Protein AF-0000000078957582 (afdb_homodimer)

pLDDT: mean 94.18, std 7.67, range [42.69, 99.0]

Organism: Drosophila grimshawi (NCBI:txid7222)

InterPro domains:
  IPR002347 Short-chain dehydrogenase/reductase SDR [PF00106] (53-240)
  IPR002347 Short-chain dehydrogenase/reductase SDR [PR00080] (127-138)
  IPR002347 Short-chain dehydrogenase/reductase SDR [PR00080] (181-189)
  IPR002347 Short-chain dehydrogenase/reductase SDR [PR00080] (201-220)
  IPR002347 Short-chain dehydrogenase/reductase SDR [PR00081] (53-70)
  IPR002347 Short-chain dehydrogenase/reductase SDR [PR00081] (127-138)
  IPR002347 Short-chain dehydrogenase/reductase SDR [PR00081] (175-191)
  IPR002347 Short-chain dehydrogenase/reductase SDR [PR00081] (201-220)
  IPR002347 Short-chain dehydrogenase/reductase SDR [PR00081] (222-239)
  IPR020904 Short-chain dehydrogenase/reductase, conserved site [PS00061] (188-216)
  IPR036291 NAD(P)-binding domain superfamily [SSF51735] (50-302)
  IPR051019 VLCFA Elongation and Steroid Dehydrogenase [PTHR43899] (17-298)

Secondary structure (DSSP, 8-state):
-HHHHHHHHHHHHHHHHHHHHHHHHHHHHHHHHHHHTS-GGGPPPHHHHT-SEEEEES-SSHHHHHHHHHHHHTT-EEEEEES-HHHHHHHHHHHHHH--S-EEEEE--GGG-THHHHHHHHHHTTS-EEEEEE-------S-GGG--HHHHHHHHIIIIIHHHHHHHHHHHHHHHTT---EEEEE--GGGGS--TTSHHHHHHHHHHHHHHHHHHHHHGGGT-EEEEE-----BSGGGTT-HHHHT-BTTB-BHHHHHHHHHHHHHTT-SEE-SSHHHHHHHHHHTTS-HHHHHHHHHHHHHHH-SS---/-HHHHHHHHHHHHHHHHHHHHHHHHHHHHHHHHHHHTS-GGGPPPHHHHT-SEEEEES-SSHHHHHHHHHHHHTT-EEEEEES-HHHHHHHHHHHHHH--S-EEEEE--GGG-THHHHHHHHHHTTS-EEEEEE-------S-GGG--HHHHHHHHIIIIIHHHHHHHHHHHHHHHTT---EEEEE--GGGGS--TTSHHHHHHHHHHHHHHHHHHHHHGGGT-EEEEE-----BSGGGTT-HHHHT-BTTB-BHHHHHHHHHHHHHTT-SEE-SSHHHHHHHHHHTTS-HHHHHHHHHHHHHHH-SS---

Nearest PDB structures (foldseek):
  4g81-assembly1_D  TM=8.339E-01  e=9.632E-15  Salmonella enterica subsp. enterica serovar Enteritidis str. P125109
  3tjr-assembly1_A  TM=7.949E-01  e=1.022E-14  Mycobacterium avium subsp. paratuberculosis
  6zzo-assembly2_C  TM=9.104E-01  e=7.473E-13  Psychrobacter arcticus
  3wtc-assembly1_A  TM=7.833E-01  e=2.069E-14  Gluconobacter oxydans 621H
  3wye-assembly1_B-2  TM=7.944E-01  e=4.443E-14  Klebsiella pneumoniae

Foldseek 3Di:
DVVVVVVVVVVVVVVVVVVLCCVLCVLVVLVCCCVPPNDPVPQDQQCRQWHQEEEFEPCLWFLNVLLQLLSQVSRHEYEYEEADPVSQVVSVVVSVVRGDHHYHYQHAQLLPPDVRLVSVCVVCVPPPHGEYALDFAAFQQAAPVPADPSNLSSRCSGLAVSLVSVVVVNLVVCLVVLGLGEYEYEAAPLLVAAEGSRRSRSVSSVNSVVVQVVVCVVSVVSNHAGAYAYAYQEQIPSVVQFPVLNVADPNYYHSNVQSNQQVVSVSSRHRYDNSDDVVSVVSSVLVVDDRVVSNVVNVVVCCVGGPDNND/DVVVVVVVVVVVVVVVVVVLCCVLCVLVVLVCCCVPPNDPVPQDQQCRQWHQEEEFAPCLWFLNVLLQLLSQVSRHEYEYEEADPVSQVVSQVVSVVRGDHHYHYQHAQLLPPDVRLVSVCVVCVPPPHGEYALDFAAFQQAAPVPADPSNLSSRCSGLAVSLVSVVVVNLVVCLVVLGLGEYEYEAAPLLVAAEGSRRSNSVSSVNSVVVQVVVCVVSVVSNHAGAYAYAYQEQIPNVVQFPVSVVADPNYYHSNVQSNQQVVSVSSRHRYDNSDDVVSVVSSVLVVDDRVVSNVVNVVVCCVGGPDPND

Sequence (622 aa):
MLTALSTFLTYLGLYSFICFLYEHLRTPIRLLKLRLVNDPKQRLSLKERYGSWAAITGSSDGIGKEYAKELARQGINVVLIARNEEKLKAVAEEIASECTVETKIVIADFTQGAQVYDHIERELADLPIAILVNNVGMGLPVGLNKVSKEQAQQLLDTNVMAVSQLSRYFFQRLRASKVKGAIVNVSSGTELQPVPYASLYAASKAYTRSFTLALQWEAAPFGIHVQLLSPNFVVTKINNYSKIIMRGGLFIPTAKAYARSAVAQLRDGADETPGYSWHHLQNAGISIFPWRLRLNIVQLFFTRISDKKKLMLTALSTFLTYLGLYSFICFLYEHLRTPIRLLKLRLVNDPKQRLSLKERYGSWAAITGSSDGIGKEYAKELARQGINVVLIARNEEKLKAVAEEIASECTVETKIVIADFTQGAQVYDHIERELADLPIAILVNNVGMGLPVGLNKVSKEQAQQLLDTNVMAVSQLSRYFFQRLRASKVKGAIVNVSSGTELQPVPYASLYAASKAYTRSFTLALQWEAAPFGIHVQLLSPNFVVTKINNYSKIIMRGGLFIPTAKAYARSAVAQLRDGADETPGYSWHHLQNAGISIFPWRLRLNIVQLFFTRISDKKKL

Structure (mmCIF, N/CA/C/O backbone):
data_AF-0000000078957582-model_v1
#
loop_
_entity.id
_entity.type
_entity.pdbx_description
1 polymer GH13771
#
loop_
_atom_site.group_PDB
_atom_site.id
_atom_site.type_symbol
_atom_site.label_atom_id
_atom_site.label_alt_id
_atom_site.label_comp_id
_atom_site.label_asym_id
_atom_site.label_entity_id
_atom_site.label_seq_id
_atom_site.pdbx_PDB_ins_code
_atom_site.Cartn_x
_atom_site.Cartn_y
_atom_site.Cartn_z
_atom_site.occupancy
_atom_site.B_iso_or_equiv
_atom_site.auth_seq_id
_atom_site.auth_comp_id
_atom_site.auth_asym_id
_atom_site.auth_atom_id
_atom_site.pdbx_PDB_model_num
ATOM 1 N N . MET A 1 1 ? 4.344 29.422 -33.938 1 70.81 1 MET A N 1
ATOM 2 C CA . MET A 1 1 ? 4.055 29.094 -32.531 1 70.81 1 MET A CA 1
ATOM 3 C C . MET A 1 1 ? 3.049 27.953 -32.438 1 70.81 1 MET A C 1
ATOM 5 O O . MET A 1 1 ? 3.27 26.984 -31.719 1 70.81 1 MET A O 1
ATOM 9 N N . LEU A 1 2 ? 2.107 27.953 -33.25 1 76.12 2 LEU A N 1
ATOM 10 C CA . LEU A 1 2 ? 1.083 26.922 -33.312 1 76.12 2 LEU A CA 1
ATOM 11 C C . LEU A 1 2 ? 1.65 25.609 -33.844 1 76.12 2 LEU A C 1
ATOM 13 O O . LEU A 1 2 ? 1.317 24.531 -33.375 1 76.12 2 LEU A O 1
ATOM 17 N N . THR A 1 3 ? 2.57 25.812 -34.781 1 85.44 3 THR A N 1
ATOM 18 C CA . THR A 1 3 ? 3.166 24.609 -35.375 1 85.44 3 THR A CA 1
ATOM 19 C C . THR A 1 3 ? 4.066 23.906 -34.375 1 85.44 3 THR A C 1
ATOM 21 O O . THR A 1 3 ? 4.074 22.672 -34.281 1 85.44 3 THR A O 1
ATOM 24 N N . ALA A 1 4 ? 4.797 24.719 -33.656 1 90.75 4 ALA A N 1
ATOM 25 C CA . ALA A 1 4 ? 5.688 24.156 -32.656 1 90.75 4 ALA A CA 1
ATOM 26 C C . ALA A 1 4 ? 4.898 23.453 -31.547 1 90.75 4 ALA A C 1
ATOM 28 O O . ALA A 1 4 ? 5.281 22.375 -31.078 1 90.75 4 ALA A O 1
ATOM 29 N N . LEU A 1 5 ? 3.848 24.016 -31.188 1 90.38 5 LEU A N 1
ATOM 30 C CA . LEU A 1 5 ? 2.988 23.438 -30.156 1 90.38 5 LEU A CA 1
ATOM 31 C C . LEU A 1 5 ? 2.369 22.125 -30.641 1 90.38 5 LEU A C 1
ATOM 33 O O . LEU A 1 5 ? 2.32 21.141 -29.906 1 90.38 5 LEU A O 1
ATOM 37 N N . SER A 1 6 ? 1.931 22.203 -31.828 1 90.81 6 SER A N 1
ATOM 38 C CA . SER A 1 6 ? 1.346 21 -32.406 1 90.81 6 SER A CA 1
ATOM 39 C C . SER A 1 6 ? 2.369 19.859 -32.5 1 90.81 6 SER A C 1
ATOM 41 O O . SER A 1 6 ? 2.043 18.703 -32.219 1 90.81 6 SER A O 1
ATOM 43 N N . THR A 1 7 ? 3.566 20.219 -32.844 1 93.19 7 THR A N 1
ATOM 44 C CA . THR A 1 7 ? 4.641 19.234 -32.906 1 93.19 7 THR A CA 1
ATOM 45 C C . THR A 1 7 ? 4.938 18.672 -31.531 1 93.19 7 THR A C 1
ATOM 47 O O . THR A 1 7 ? 5.074 17.453 -31.359 1 93.19 7 THR A O 1
ATOM 50 N N . PHE A 1 8 ? 5.008 19.531 -30.625 1 95.19 8 PHE A N 1
ATOM 51 C CA . PHE A 1 8 ? 5.242 19.125 -29.25 1 95.19 8 PHE A CA 1
ATOM 52 C C . PHE A 1 8 ? 4.156 18.172 -28.766 1 95.19 8 PHE A C 1
ATOM 54 O O . PHE A 1 8 ? 4.453 17.125 -28.203 1 95.19 8 PHE A O 1
ATOM 61 N N . LEU A 1 9 ? 2.941 18.469 -29 1 95.62 9 LEU A N 1
ATOM 62 C CA . LEU A 1 9 ? 1.812 17.656 -28.562 1 95.62 9 LEU A CA 1
ATOM 63 C C . LEU A 1 9 ? 1.799 16.312 -29.281 1 95.62 9 LEU A C 1
ATOM 65 O O . LEU A 1 9 ? 1.425 15.297 -28.703 1 95.62 9 LEU A O 1
ATOM 69 N N . THR A 1 10 ? 2.182 16.344 -30.531 1 95.25 10 THR A N 1
ATOM 70 C CA . THR A 1 10 ? 2.24 15.094 -31.266 1 95.25 10 THR A CA 1
ATOM 71 C C . THR A 1 10 ? 3.277 14.148 -30.672 1 95.25 10 THR A C 1
ATOM 73 O O . THR A 1 10 ? 3.018 12.953 -30.5 1 95.25 10 THR A O 1
ATOM 76 N N . TYR A 1 11 ? 4.41 14.734 -30.328 1 96 11 TYR A N 1
ATOM 77 C CA . TYR A 1 11 ? 5.457 13.906 -29.734 1 96 11 TYR A CA 1
ATOM 78 C C . TYR A 1 11 ? 5.059 13.43 -28.344 1 96 11 TYR A C 1
ATOM 80 O O . TYR A 1 11 ? 5.363 12.297 -27.969 1 96 11 TYR A O 1
ATOM 88 N N . LEU A 1 12 ? 4.434 14.289 -27.641 1 96.31 12 LEU A N 1
ATOM 89 C CA . LEU A 1 12 ? 3.938 13.898 -26.328 1 96.31 12 LEU A CA 1
ATOM 90 C C . LEU A 1 12 ? 2.887 12.805 -26.453 1 96.31 12 LEU A C 1
ATOM 92 O O . LEU A 1 12 ? 2.854 11.875 -25.625 1 96.31 12 LEU A O 1
ATOM 96 N N . GLY A 1 13 ? 2.049 12.953 -27.422 1 96.81 13 GLY A N 1
ATOM 97 C CA . GLY A 1 13 ? 1.062 11.922 -27.688 1 96.81 13 GLY A CA 1
ATOM 98 C C . GLY A 1 13 ? 1.682 10.586 -28.047 1 96.81 13 GLY A C 1
ATOM 99 O O . GLY A 1 13 ? 1.225 9.539 -27.594 1 96.81 13 GLY A O 1
ATOM 100 N N . LEU A 1 14 ? 2.711 10.641 -28.891 1 96.88 14 LEU A N 1
ATOM 101 C CA . LEU A 1 14 ? 3.418 9.422 -29.266 1 96.88 14 LEU A CA 1
ATOM 102 C C . LEU A 1 14 ? 4.062 8.766 -28.047 1 96.88 14 LEU A C 1
ATOM 104 O O . LEU A 1 14 ? 3.951 7.547 -27.859 1 96.88 14 LEU A O 1
ATOM 108 N N . TYR A 1 15 ? 4.695 9.578 -27.312 1 96.88 15 TYR A N 1
ATOM 109 C CA . TYR A 1 15 ? 5.328 9.094 -26.078 1 96.88 15 TYR A CA 1
ATOM 110 C C . TYR A 1 15 ? 4.312 8.422 -25.172 1 96.88 15 TYR A C 1
ATOM 112 O O . TYR A 1 15 ? 4.535 7.305 -24.688 1 96.88 15 TYR A O 1
ATOM 120 N N . SER A 1 16 ? 3.209 9.062 -24.953 1 96.06 16 SER A N 1
ATOM 121 C CA . SER A 1 16 ? 2.168 8.539 -24.078 1 96.06 16 SER A CA 1
ATOM 122 C C . SER A 1 16 ? 1.571 7.25 -24.625 1 96.06 16 SER A C 1
ATOM 124 O O . SER A 1 16 ? 1.266 6.324 -23.875 1 96.06 16 SER A O 1
ATOM 126 N N . PHE A 1 17 ? 1.403 7.27 -25.875 1 96.31 17 PHE A N 1
ATOM 127 C CA . PHE A 1 17 ? 0.833 6.102 -26.531 1 96.31 17 PHE A CA 1
ATOM 128 C C . PHE A 1 17 ? 1.759 4.898 -26.391 1 96.31 17 PHE A C 1
ATOM 130 O O . PHE A 1 17 ? 1.311 3.795 -26.078 1 96.31 17 PHE A O 1
ATOM 137 N N . ILE A 1 18 ? 3.023 5.098 -26.594 1 96.81 18 ILE A N 1
ATOM 138 C CA . ILE A 1 18 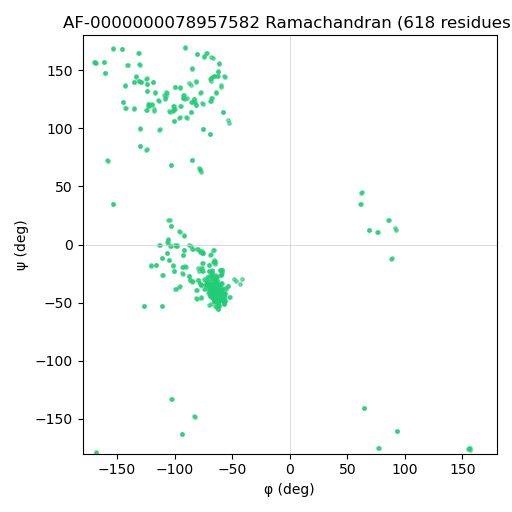? 4.012 4.027 -26.5 1 96.81 18 ILE A CA 1
ATOM 139 C C . ILE A 1 18 ? 4.051 3.496 -25.062 1 96.81 18 ILE A C 1
ATOM 141 O O . ILE A 1 18 ? 4.078 2.281 -24.859 1 96.81 18 ILE A O 1
ATOM 145 N N . CYS A 1 19 ? 4.031 4.406 -24.125 1 95.94 19 CYS A N 1
ATOM 146 C CA . CYS A 1 19 ? 4.039 4 -22.719 1 95.94 19 CYS A CA 1
ATOM 147 C C . CYS A 1 19 ? 2.797 3.18 -22.391 1 95.94 19 CYS A C 1
ATOM 149 O O . CYS A 1 19 ? 2.889 2.158 -21.703 1 95.94 19 CYS A O 1
ATOM 151 N N . PHE A 1 20 ? 1.697 3.619 -22.906 1 95.94 20 PHE A N 1
ATOM 152 C CA . PHE A 1 20 ? 0.432 2.93 -22.672 1 95.94 20 PHE A CA 1
ATOM 153 C C . PHE A 1 20 ? 0.464 1.531 -23.281 1 95.94 20 PHE A C 1
ATOM 155 O O . PHE A 1 20 ? 0.093 0.556 -22.625 1 95.94 20 PHE A O 1
ATOM 162 N N . LEU A 1 21 ? 0.904 1.424 -24.469 1 96.12 21 LEU A N 1
ATOM 163 C CA . LEU A 1 21 ? 0.958 0.137 -25.156 1 96.12 21 LEU A CA 1
ATOM 164 C C . LEU A 1 21 ? 1.933 -0.809 -24.469 1 96.12 21 LEU A C 1
ATOM 166 O O . LEU A 1 21 ? 1.64 -1.994 -24.297 1 96.12 21 LEU A O 1
ATOM 170 N N . TYR A 1 22 ? 3.029 -0.305 -24.078 1 96.12 22 TYR A N 1
ATOM 171 C CA . TYR A 1 22 ? 4.012 -1.145 -23.406 1 96.12 22 TYR A CA 1
ATOM 172 C C . TYR A 1 22 ? 3.447 -1.707 -22.094 1 96.12 22 TYR A C 1
ATOM 174 O O . TYR A 1 22 ? 3.592 -2.898 -21.812 1 96.12 22 TYR A O 1
ATOM 182 N N . GLU A 1 23 ? 2.791 -0.874 -21.328 1 94.38 23 GLU A N 1
ATOM 183 C CA . GLU A 1 23 ? 2.273 -1.267 -20.016 1 94.38 23 GLU A CA 1
ATOM 184 C C . GLU A 1 23 ? 1.202 -2.346 -20.141 1 94.38 23 GLU A C 1
ATOM 186 O O . GLU A 1 23 ? 1.144 -3.271 -19.328 1 94.38 23 GLU A O 1
ATOM 191 N N . HIS A 1 24 ? 0.421 -2.262 -21.203 1 95.38 24 HIS A N 1
ATOM 192 C CA . HIS A 1 24 ? -0.753 -3.127 -21.25 1 95.38 24 HIS A CA 1
ATOM 193 C C . HIS A 1 24 ? -0.543 -4.289 -22.219 1 95.38 24 HIS A C 1
ATOM 195 O O . HIS A 1 24 ? -1.279 -5.277 -22.172 1 95.38 24 HIS A O 1
ATOM 201 N N . LEU A 1 25 ? 0.493 -4.215 -23.062 1 95.38 25 LEU A N 1
ATOM 202 C CA . LEU A 1 25 ? 0.66 -5.266 -24.062 1 95.38 25 LEU A CA 1
ATOM 203 C C . LEU A 1 25 ? 1.886 -6.117 -23.75 1 95.38 25 LEU A C 1
ATOM 205 O O . LEU A 1 25 ? 2.059 -7.195 -24.328 1 95.38 25 LEU A O 1
ATOM 209 N N . ARG A 1 26 ? 2.732 -5.707 -22.844 1 95.12 26 ARG A N 1
ATOM 210 C CA . ARG A 1 26 ? 3.963 -6.445 -22.562 1 95.12 26 ARG A CA 1
ATOM 211 C C . ARG A 1 26 ? 3.662 -7.891 -22.188 1 95.12 26 ARG A C 1
ATOM 213 O O . ARG A 1 26 ? 4.223 -8.82 -22.766 1 95.12 26 ARG A O 1
ATOM 220 N N . THR A 1 27 ? 2.725 -8.109 -21.281 1 95.31 27 THR A N 1
ATOM 221 C CA . THR A 1 27 ? 2.43 -9.453 -20.797 1 95.31 27 THR A CA 1
ATOM 222 C C . THR A 1 27 ? 1.602 -10.227 -21.812 1 95.31 27 THR A C 1
ATOM 224 O O . THR A 1 27 ? 1.959 -11.344 -22.188 1 95.31 27 THR A O 1
ATOM 227 N N . PRO A 1 28 ? 0.559 -9.641 -22.375 1 94.62 28 PRO A N 1
ATOM 228 C CA . PRO A 1 28 ? -0.205 -10.359 -23.406 1 94.62 28 PRO A CA 1
ATOM 229 C C . PRO A 1 28 ? 0.65 -10.773 -24.594 1 94.62 28 PRO A C 1
ATOM 231 O O . PRO A 1 28 ? 0.5 -11.883 -25.125 1 94.62 28 PRO A O 1
ATOM 234 N N . ILE A 1 29 ? 1.519 -9.93 -25.016 1 93.75 29 ILE A N 1
ATOM 235 C CA . ILE A 1 29 ? 2.357 -10.234 -26.172 1 93.75 29 ILE A CA 1
ATOM 236 C C . ILE A 1 29 ? 3.332 -11.359 -25.812 1 93.75 29 ILE A C 1
ATOM 238 O O . ILE A 1 29 ? 3.568 -12.258 -26.625 1 93.75 29 ILE A O 1
ATOM 242 N N . ARG A 1 30 ? 3.863 -11.297 -24.656 1 91.19 30 ARG A N 1
ATOM 243 C CA . ARG A 1 30 ? 4.754 -12.367 -24.203 1 91.19 30 ARG A CA 1
ATOM 244 C C . ARG A 1 30 ? 4.031 -13.711 -24.172 1 91.19 30 ARG A C 1
ATOM 246 O O . ARG A 1 30 ? 4.566 -14.719 -24.641 1 91.19 30 ARG A O 1
ATOM 253 N N . LEU A 1 31 ? 2.873 -13.703 -23.625 1 91.06 31 LEU A N 1
ATOM 254 C CA . LEU A 1 31 ? 2.092 -14.93 -23.516 1 91.06 31 LEU A CA 1
ATOM 255 C C . LEU A 1 31 ? 1.711 -15.461 -24.891 1 91.06 31 LEU A C 1
ATOM 257 O O . LEU A 1 31 ? 1.759 -16.672 -25.141 1 91.06 31 LEU A O 1
ATOM 261 N N . LEU A 1 32 ? 1.358 -14.555 -25.766 1 89.69 32 LEU A N 1
ATOM 262 C CA . LEU A 1 32 ? 0.978 -14.938 -27.125 1 89.69 32 LEU A CA 1
ATOM 263 C C . LEU A 1 32 ? 2.172 -15.5 -27.891 1 89.69 32 LEU A C 1
ATOM 265 O O . LEU A 1 32 ? 2.037 -16.484 -28.625 1 89.69 32 LEU A O 1
ATOM 269 N N . LYS A 1 33 ? 3.303 -14.898 -27.75 1 88.62 33 LYS A N 1
ATOM 270 C CA . LYS A 1 33 ? 4.52 -15.359 -28.422 1 88.62 33 LYS A CA 1
ATOM 271 C C . LYS A 1 33 ? 4.898 -16.766 -27.953 1 88.62 33 LYS A C 1
ATOM 273 O O . LYS A 1 33 ? 5.293 -17.594 -28.766 1 88.62 33 LYS A O 1
ATOM 278 N N . LEU A 1 34 ? 4.746 -17.031 -26.703 1 85.44 34 LEU A N 1
ATOM 279 C CA . LEU A 1 34 ? 5.082 -18.328 -26.141 1 85.44 34 LEU A CA 1
ATOM 280 C C . LEU A 1 34 ? 4.121 -19.406 -26.656 1 85.44 34 LEU A C 1
ATOM 282 O O . LEU A 1 34 ? 4.527 -20.547 -26.891 1 85.44 34 LEU A O 1
ATOM 286 N N . ARG A 1 35 ? 2.941 -19.016 -26.859 1 80.38 35 ARG A N 1
ATOM 287 C CA . ARG A 1 35 ? 1.929 -20 -27.266 1 80.38 35 ARG A CA 1
ATOM 288 C C . ARG A 1 35 ? 1.947 -20.219 -28.766 1 80.38 35 ARG A C 1
ATOM 290 O O . ARG A 1 35 ? 1.629 -21.312 -29.234 1 80.38 35 ARG A O 1
ATOM 297 N N . LEU A 1 36 ? 2.277 -19.188 -29.453 1 81 36 LEU A N 1
ATOM 298 C CA . LEU A 1 36 ? 2.168 -19.281 -30.906 1 81 36 LEU A CA 1
ATOM 299 C C . LEU A 1 36 ? 3.51 -19.656 -31.531 1 81 36 LEU A C 1
ATOM 301 O O . LEU A 1 36 ? 3.557 -20.312 -32.562 1 81 36 LEU A O 1
ATOM 305 N N . VAL A 1 37 ? 4.543 -19.188 -30.984 1 76.12 37 VAL A N 1
ATOM 306 C CA . VAL A 1 37 ? 5.828 -19.281 -31.672 1 76.12 37 VAL A CA 1
ATOM 307 C C . VAL A 1 37 ? 6.629 -20.453 -31.125 1 76.12 37 VAL A C 1
ATOM 309 O O . VAL A 1 37 ? 7.285 -21.188 -31.875 1 76.12 37 VAL A O 1
ATOM 312 N N . ASN A 1 38 ? 6.461 -20.562 -29.828 1 69.69 38 ASN A N 1
ATOM 313 C CA . ASN A 1 38 ? 7.32 -21.578 -29.25 1 69.69 38 ASN A CA 1
ATOM 314 C C . ASN A 1 38 ? 6.727 -22.969 -29.422 1 69.69 38 ASN A C 1
ATOM 316 O O . ASN A 1 38 ? 5.504 -23.125 -29.484 1 69.69 38 ASN A O 1
ATOM 320 N N . ASP A 1 39 ? 7.605 -23.906 -29.703 1 71.12 39 ASP A N 1
ATOM 321 C CA . ASP A 1 39 ? 7.23 -25.312 -29.766 1 71.12 39 ASP A CA 1
ATOM 322 C C . ASP A 1 39 ? 6.629 -25.781 -28.438 1 71.12 39 ASP A C 1
ATOM 324 O O . ASP A 1 39 ? 7.273 -25.688 -27.391 1 71.12 39 ASP A O 1
ATOM 328 N N . PRO A 1 40 ? 5.387 -26.094 -28.516 1 71.94 40 PRO A N 1
ATOM 329 C CA . PRO A 1 40 ? 4.723 -26.562 -27.297 1 71.94 40 PRO A CA 1
ATOM 330 C C . PRO A 1 40 ? 5.531 -27.609 -26.531 1 71.94 40 PRO A C 1
ATOM 332 O O . PRO A 1 40 ? 5.426 -27.719 -25.312 1 71.94 40 PRO A O 1
ATOM 335 N N . LYS A 1 41 ? 6.281 -28.375 -27.266 1 71.56 41 LYS A N 1
ATOM 336 C CA . LYS A 1 41 ? 7.086 -29.422 -26.656 1 71.56 41 LYS A CA 1
ATOM 337 C C . LYS A 1 41 ? 8.242 -28.844 -25.859 1 71.56 41 LYS A C 1
ATOM 339 O O . LYS A 1 41 ? 8.805 -29.5 -24.984 1 71.56 41 LYS A O 1
ATOM 344 N N . GLN A 1 42 ? 8.492 -27.625 -26.156 1 78.75 42 GLN A N 1
ATOM 345 C CA . GLN A 1 42 ? 9.633 -26.984 -25.5 1 78.75 42 GLN A CA 1
ATOM 346 C C . GLN A 1 42 ? 9.18 -26.141 -24.312 1 78.75 42 GLN A C 1
ATOM 348 O O . GLN A 1 42 ? 10.008 -25.625 -23.547 1 78.75 42 GLN A O 1
ATOM 353 N N . ARG A 1 43 ? 7.863 -26.188 -24.203 1 86.06 43 ARG A N 1
ATOM 354 C CA . ARG A 1 43 ? 7.316 -25.438 -23.062 1 86.06 43 ARG A CA 1
ATOM 355 C C . ARG A 1 43 ? 7.543 -26.188 -21.75 1 86.06 43 ARG A C 1
ATOM 357 O O . ARG A 1 43 ? 7.105 -27.328 -21.609 1 86.06 43 ARG A O 1
ATOM 364 N N . LEU A 1 44 ? 8.227 -25.578 -20.859 1 91.38 44 LEU A N 1
ATOM 365 C CA . LEU A 1 44 ? 8.539 -26.219 -19.594 1 91.38 44 LEU A CA 1
ATOM 366 C C . LEU A 1 44 ? 7.277 -26.406 -18.75 1 91.38 44 LEU A C 1
ATOM 368 O O . LEU A 1 44 ? 6.406 -25.547 -18.734 1 91.38 44 LEU A O 1
ATOM 372 N N . SER A 1 45 ? 7.223 -27.531 -18.109 1 95.5 45 SER A N 1
ATOM 373 C CA . SER A 1 45 ? 6.195 -27.719 -17.078 1 95.5 45 SER A CA 1
ATOM 374 C C . SER A 1 45 ? 6.492 -26.891 -15.836 1 95.5 45 SER A C 1
ATOM 376 O O . SER A 1 45 ? 7.594 -26.359 -15.688 1 95.5 45 SER A O 1
ATOM 378 N N . LEU A 1 46 ? 5.5 -26.75 -15 1 97.62 46 LEU A N 1
ATOM 379 C CA . LEU A 1 46 ? 5.703 -26.047 -13.734 1 97.62 46 LEU A CA 1
ATOM 380 C C . LEU A 1 46 ? 6.809 -26.703 -12.922 1 97.62 46 LEU A C 1
ATOM 382 O O . LEU A 1 46 ? 7.66 -26.016 -12.352 1 97.62 46 LEU A O 1
ATOM 386 N N . LYS A 1 47 ? 6.742 -28.031 -12.922 1 97.44 47 LYS A N 1
ATOM 387 C CA . LYS A 1 47 ? 7.719 -28.812 -12.156 1 97.44 47 LYS A CA 1
ATOM 388 C C . LYS A 1 47 ? 9.133 -28.562 -12.68 1 97.44 47 LYS A C 1
ATOM 390 O O . LYS A 1 47 ? 10.07 -28.406 -11.891 1 97.44 47 LYS A O 1
ATOM 395 N N . GLU A 1 48 ? 9.297 -28.531 -13.945 1 97 48 GLU A N 1
ATOM 396 C CA . GLU A 1 48 ? 10.602 -28.312 -14.57 1 97 48 GLU A CA 1
ATOM 397 C C . GLU A 1 48 ? 11.086 -26.891 -14.32 1 97 48 GLU A C 1
ATOM 399 O O . GLU A 1 48 ? 12.289 -26.656 -14.148 1 97 48 GLU A O 1
ATOM 404 N N . ARG A 1 49 ? 10.18 -26 -14.281 1 96.88 49 ARG A N 1
ATOM 405 C CA . ARG A 1 49 ? 10.555 -24.594 -14.18 1 96.88 49 ARG A CA 1
ATOM 406 C C . ARG A 1 49 ? 10.875 -24.219 -12.734 1 96.88 49 ARG A C 1
ATOM 408 O O . ARG A 1 49 ? 11.797 -23.438 -12.477 1 96.88 49 ARG A O 1
ATOM 415 N N . TYR A 1 50 ? 10.117 -24.75 -11.797 1 98.25 50 TYR A N 1
ATOM 416 C CA . TYR A 1 50 ? 10.227 -24.234 -10.445 1 98.25 50 TYR A CA 1
ATOM 417 C C . TYR A 1 50 ? 10.5 -25.359 -9.445 1 98.25 50 TYR A C 1
ATOM 419 O O . TYR A 1 50 ? 11.406 -25.25 -8.625 1 98.25 50 TYR A O 1
ATOM 427 N N . GLY A 1 51 ? 9.695 -26.391 -9.453 1 97.88 51 GLY A N 1
ATOM 428 C CA . GLY A 1 51 ? 9.773 -27.469 -8.484 1 97.88 51 GLY A CA 1
ATOM 429 C C . GLY A 1 51 ? 8.453 -28.203 -8.305 1 97.88 51 GLY A C 1
ATOM 430 O O . GLY A 1 51 ? 7.461 -27.875 -8.953 1 97.88 51 GLY A O 1
ATOM 431 N N . SER A 1 52 ? 8.414 -29.125 -7.387 1 98.06 52 SER A N 1
ATOM 432 C CA . SER A 1 52 ? 7.328 -30.094 -7.375 1 98.06 52 SER A CA 1
ATOM 433 C C . SER A 1 52 ? 6.352 -29.812 -6.238 1 98.06 52 SER A C 1
ATOM 435 O O . SER A 1 52 ? 5.309 -30.469 -6.133 1 98.06 52 SER A O 1
ATOM 437 N N . TRP A 1 53 ? 6.684 -28.828 -5.316 1 98.81 53 TRP A N 1
ATOM 438 C CA . TRP A 1 53 ? 5.82 -28.531 -4.176 1 98.81 53 TRP A CA 1
ATOM 439 C C . TRP A 1 53 ? 5.418 -27.062 -4.156 1 98.81 53 TRP A C 1
ATOM 441 O O . TRP A 1 53 ? 6.242 -26.188 -4.41 1 98.81 53 TRP A O 1
ATOM 451 N N . ALA A 1 54 ? 4.164 -26.859 -3.859 1 98.94 54 ALA A N 1
ATOM 452 C CA . ALA A 1 54 ? 3.629 -25.516 -3.723 1 98.94 54 ALA A CA 1
ATOM 453 C C . ALA A 1 54 ? 2.873 -25.359 -2.406 1 98.94 54 ALA A C 1
ATOM 455 O O . ALA A 1 54 ? 2.193 -26.281 -1.957 1 98.94 54 ALA A O 1
ATOM 456 N N . ALA A 1 55 ? 3.043 -24.25 -1.781 1 98.94 55 ALA A N 1
ATOM 457 C CA . ALA A 1 55 ? 2.227 -23.844 -0.636 1 98.94 55 ALA A CA 1
ATOM 458 C C . ALA A 1 55 ? 1.271 -22.719 -1.01 1 98.94 55 ALA A C 1
ATOM 460 O O . ALA A 1 55 ? 1.681 -21.719 -1.613 1 98.94 55 ALA A O 1
ATOM 461 N N . ILE A 1 56 ? -0.012 -22.875 -0.73 1 98.94 56 ILE A N 1
ATOM 462 C CA . ILE A 1 56 ? -1.029 -21.891 -1.08 1 98.94 56 ILE A CA 1
ATOM 463 C C . ILE A 1 56 ? -1.771 -21.438 0.178 1 98.94 56 ILE A C 1
ATOM 465 O O . ILE A 1 56 ? -2.373 -22.266 0.874 1 98.94 56 ILE A O 1
ATOM 469 N N . THR A 1 57 ? -1.709 -20.172 0.499 1 98.81 57 THR A N 1
ATOM 470 C CA . THR A 1 57 ? -2.486 -19.641 1.611 1 98.81 57 THR A CA 1
ATOM 471 C C . THR A 1 57 ? -3.902 -19.281 1.161 1 98.81 57 THR A C 1
ATOM 473 O O . THR A 1 57 ? -4.113 -18.891 0.013 1 98.81 57 THR A O 1
ATOM 476 N N . GLY A 1 58 ? -4.863 -19.359 2.1 1 98 58 GLY A N 1
ATOM 477 C CA . GLY A 1 58 ? -6.25 -19.094 1.747 1 98 58 GLY A CA 1
ATOM 478 C C . GLY A 1 58 ? -6.797 -20.078 0.727 1 98 58 GLY A C 1
ATOM 479 O O . GLY A 1 58 ? -7.414 -19.672 -0.26 1 98 58 GLY A O 1
ATOM 480 N N . SER A 1 59 ? -6.543 -21.328 0.933 1 98.25 59 SER A N 1
ATOM 481 C CA . SER A 1 59 ? -6.805 -22.312 -0.105 1 98.25 59 SER A CA 1
ATOM 482 C C . SER A 1 59 ? -8.047 -23.141 0.219 1 98.25 59 SER A C 1
ATOM 484 O O . SER A 1 59 ? -8.203 -24.266 -0.281 1 98.25 59 SER A O 1
ATOM 486 N N . SER A 1 60 ? -8.938 -22.625 1.082 1 97.06 60 SER A N 1
ATOM 487 C CA . SER A 1 60 ? -10.141 -23.359 1.474 1 97.06 60 SER A CA 1
ATOM 488 C C . SER A 1 60 ? -11.32 -23 0.576 1 97.06 60 SER A C 1
ATOM 490 O O . SER A 1 60 ? -12.328 -23.719 0.557 1 97.06 60 SER A O 1
ATOM 492 N N . ASP A 1 61 ? -11.219 -21.859 -0.097 1 94.75 61 ASP A N 1
ATOM 493 C CA . ASP A 1 61 ? -12.297 -21.406 -0.969 1 94.75 61 ASP A CA 1
ATOM 494 C C . ASP A 1 61 ? -11.766 -20.516 -2.082 1 94.75 61 ASP A C 1
ATOM 496 O O . ASP A 1 61 ? -10.57 -20.203 -2.117 1 94.75 61 ASP A O 1
ATOM 500 N N . GLY A 1 62 ? -12.609 -20.25 -3.039 1 95.94 62 GLY A N 1
ATOM 501 C CA . GLY A 1 62 ? -12.359 -19.203 -4.012 1 95.94 62 GLY A CA 1
ATOM 502 C C . GLY A 1 62 ? -11.148 -19.469 -4.887 1 95.94 62 GLY A C 1
ATOM 503 O O . GLY A 1 62 ? -10.969 -20.594 -5.375 1 95.94 62 GLY A O 1
ATOM 504 N N . ILE A 1 63 ? -10.445 -18.438 -5.141 1 97.81 63 ILE A N 1
ATOM 505 C CA . ILE A 1 63 ? -9.289 -18.484 -6.035 1 97.81 63 ILE A CA 1
ATOM 506 C C . ILE A 1 63 ? -8.234 -19.438 -5.473 1 97.81 63 ILE A C 1
ATOM 508 O O . ILE A 1 63 ? -7.684 -20.266 -6.203 1 97.81 63 ILE A O 1
ATOM 512 N N . GLY A 1 64 ? -7.984 -19.406 -4.16 1 98.62 64 GLY A N 1
ATOM 513 C CA . GLY A 1 64 ? -6.965 -20.25 -3.545 1 98.62 64 GLY A CA 1
ATOM 514 C C . GLY A 1 64 ? -7.234 -21.734 -3.697 1 98.62 64 GLY A C 1
ATOM 515 O O . GLY A 1 64 ? -6.332 -22.5 -4.02 1 98.62 64 GLY A O 1
ATOM 516 N N . LYS A 1 65 ? -8.445 -22.047 -3.486 1 98.62 65 LYS A N 1
ATOM 517 C CA . LYS A 1 65 ? -8.867 -23.453 -3.621 1 98.62 65 LYS A CA 1
ATOM 518 C C . LYS A 1 65 ? -8.664 -23.938 -5.051 1 98.62 65 LYS A C 1
ATOM 520 O O . LYS A 1 65 ? -8.039 -24.984 -5.27 1 98.62 65 LYS A O 1
ATOM 525 N N . GLU A 1 66 ? -9.188 -23.188 -6.008 1 98.75 66 GLU A N 1
ATOM 526 C CA . GLU A 1 66 ? -9.133 -23.625 -7.402 1 98.75 66 GLU A CA 1
ATOM 527 C C . GLU A 1 66 ? -7.707 -23.547 -7.941 1 98.75 66 GLU A C 1
ATOM 529 O O . GLU A 1 66 ? -7.312 -24.359 -8.781 1 98.75 66 GLU A O 1
ATOM 534 N N . TYR A 1 67 ? -6.922 -22.578 -7.422 1 98.88 67 TYR A N 1
ATOM 535 C CA . TYR A 1 67 ? -5.512 -22.5 -7.785 1 98.88 67 TYR A CA 1
ATOM 536 C C . TYR A 1 67 ? -4.758 -23.75 -7.332 1 98.88 67 TYR A C 1
ATOM 538 O O . TYR A 1 67 ? -3.98 -24.312 -8.094 1 98.88 67 TYR A O 1
ATOM 546 N N . ALA A 1 68 ? -4.996 -24.172 -6.098 1 98.88 68 ALA A N 1
ATOM 547 C CA . ALA A 1 68 ? -4.375 -25.375 -5.566 1 98.88 68 ALA A CA 1
ATOM 548 C C . ALA A 1 68 ? -4.754 -26.609 -6.395 1 98.88 68 ALA A C 1
ATOM 550 O O . ALA A 1 68 ? -3.895 -27.422 -6.734 1 98.88 68 ALA A O 1
ATOM 551 N N . LYS A 1 69 ? -6 -26.703 -6.703 1 98.88 69 LYS A N 1
ATOM 552 C CA . LYS A 1 69 ? -6.477 -27.828 -7.512 1 98.88 69 LYS A CA 1
ATOM 553 C C . LYS A 1 69 ? -5.809 -27.844 -8.883 1 98.88 69 LYS A C 1
ATOM 555 O O . LYS A 1 69 ? -5.43 -28.891 -9.383 1 98.88 69 LYS A O 1
ATOM 560 N N . GLU A 1 70 ? -5.715 -26.625 -9.477 1 98.81 70 GLU A N 1
ATOM 561 C CA . GLU A 1 70 ? -5.109 -26.547 -10.805 1 98.81 70 GLU A CA 1
ATOM 562 C C . GLU A 1 70 ? -3.633 -26.922 -10.758 1 98.81 70 GLU A C 1
ATOM 564 O O . GLU A 1 70 ? -3.127 -27.578 -11.672 1 98.81 70 GLU A O 1
ATOM 569 N N . LEU A 1 71 ? -2.896 -26.5 -9.719 1 98.88 71 LEU A N 1
ATOM 570 C CA . LEU A 1 71 ? -1.508 -26.906 -9.539 1 98.88 71 LEU A CA 1
ATOM 571 C C . LEU A 1 71 ? -1.396 -28.422 -9.43 1 98.88 71 LEU A C 1
ATOM 573 O O . LEU A 1 71 ? -0.528 -29.031 -10.062 1 98.88 71 LEU A O 1
ATOM 577 N N . ALA A 1 72 ? -2.27 -29 -8.656 1 98.81 72 ALA A N 1
ATOM 578 C CA . ALA A 1 72 ? -2.283 -30.438 -8.484 1 98.81 72 ALA A CA 1
ATOM 579 C C . ALA A 1 72 ? -2.52 -31.156 -9.812 1 98.81 72 ALA A C 1
ATOM 581 O O . ALA A 1 72 ? -1.867 -32.156 -10.109 1 98.81 72 ALA A O 1
ATOM 582 N N . ARG A 1 73 ? -3.449 -30.641 -10.594 1 98.38 73 ARG A N 1
ATOM 583 C CA . ARG A 1 73 ? -3.752 -31.219 -11.898 1 98.38 73 ARG A CA 1
ATOM 584 C C . ARG A 1 73 ? -2.523 -31.203 -12.805 1 98.38 73 ARG A C 1
ATOM 586 O O . ARG A 1 73 ? -2.387 -32.031 -13.688 1 98.38 73 ARG A O 1
ATOM 593 N N . GLN A 1 74 ? -1.654 -30.266 -12.516 1 97.62 74 GLN A N 1
ATOM 594 C CA . GLN A 1 74 ? -0.426 -30.141 -13.289 1 97.62 74 GLN A CA 1
ATOM 595 C C . GLN A 1 74 ? 0.71 -30.938 -12.648 1 97.62 74 GLN A C 1
ATOM 597 O O . GLN A 1 74 ? 1.875 -30.766 -13.023 1 97.62 74 GLN A O 1
ATOM 602 N N . GLY A 1 75 ? 0.398 -31.703 -11.648 1 98.12 75 GLY A N 1
ATOM 603 C CA . GLY A 1 75 ? 1.345 -32.656 -11.078 1 98.12 75 GLY A CA 1
ATOM 604 C C . GLY A 1 75 ? 2.148 -32.062 -9.938 1 98.12 75 GLY A C 1
ATOM 605 O O . GLY A 1 75 ? 3.182 -32.625 -9.555 1 98.12 75 GLY A O 1
ATOM 606 N N . ILE A 1 76 ? 1.771 -30.953 -9.391 1 98.81 76 ILE A N 1
ATOM 607 C CA . ILE A 1 76 ? 2.475 -30.297 -8.297 1 98.81 76 ILE A CA 1
ATOM 608 C C . ILE A 1 76 ? 1.889 -30.75 -6.961 1 98.81 76 ILE A C 1
ATOM 610 O O . ILE A 1 76 ? 0.671 -30.719 -6.77 1 98.81 76 ILE A O 1
ATOM 614 N N . ASN A 1 77 ? 2.729 -31.203 -6.031 1 98.88 77 ASN A N 1
ATOM 615 C CA . ASN A 1 77 ? 2.289 -31.422 -4.656 1 98.88 77 ASN A CA 1
ATOM 616 C C . ASN A 1 77 ? 1.912 -30.109 -3.977 1 98.88 77 ASN A C 1
ATOM 618 O O . ASN A 1 77 ? 2.535 -29.062 -4.227 1 98.88 77 ASN A O 1
ATOM 622 N N . VAL A 1 78 ? 0.857 -30.219 -3.088 1 98.88 78 VAL A N 1
ATOM 623 C CA . VAL A 1 78 ? 0.377 -28.938 -2.594 1 98.88 78 VAL A CA 1
ATOM 624 C C . VAL A 1 78 ? 0.256 -28.969 -1.071 1 98.88 78 VAL A C 1
ATOM 626 O O . VAL A 1 78 ? -0.099 -30.016 -0.501 1 98.88 78 VAL A O 1
ATOM 629 N N . VAL A 1 79 ? 0.626 -27.875 -0.437 1 98.94 79 VAL A N 1
ATOM 630 C CA . VAL A 1 79 ? 0.288 -27.578 0.951 1 98.94 79 VAL A CA 1
ATOM 631 C C . VAL A 1 79 ? -0.872 -26.578 0.999 1 98.94 79 VAL A C 1
ATOM 633 O O . VAL A 1 79 ? -0.771 -25.469 0.467 1 98.94 79 VAL A O 1
ATOM 636 N N . LEU A 1 80 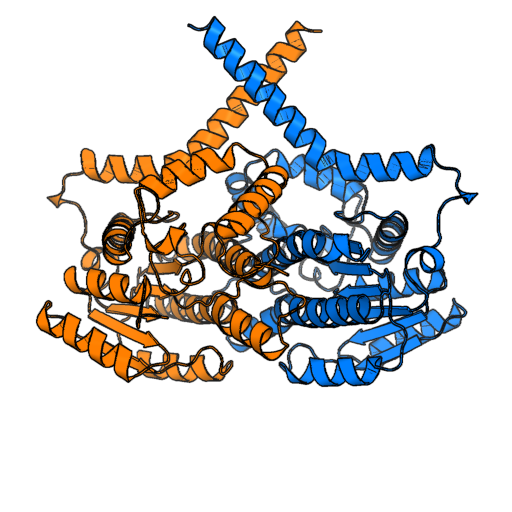? -1.955 -27.031 1.608 1 98.94 80 LEU A N 1
ATOM 637 C CA . LEU A 1 80 ? -3.143 -26.188 1.773 1 98.94 80 LEU A CA 1
ATOM 638 C C . LEU A 1 80 ? -3.131 -25.484 3.127 1 98.94 80 LEU A C 1
ATOM 640 O O . LEU A 1 80 ? -3.139 -26.141 4.172 1 98.94 80 LEU A O 1
ATOM 644 N N . ILE A 1 81 ? -3.121 -24.172 3.105 1 98.88 81 ILE A N 1
ATOM 645 C CA . ILE A 1 81 ? -3.014 -23.406 4.34 1 98.88 81 ILE A CA 1
ATOM 646 C C . ILE A 1 81 ? -4.246 -22.516 4.504 1 98.88 81 ILE A C 1
ATOM 648 O O . ILE A 1 81 ? -4.531 -21.672 3.648 1 98.88 81 ILE A O 1
ATOM 652 N N . ALA A 1 82 ? -4.977 -22.656 5.52 1 98.31 82 ALA A N 1
ATOM 653 C CA . ALA A 1 82 ? -6.129 -21.828 5.875 1 98.31 82 ALA A CA 1
ATOM 654 C C . ALA A 1 82 ? -6.586 -22.109 7.301 1 98.31 82 ALA A C 1
ATOM 656 O O . ALA A 1 82 ? -5.969 -22.906 8.008 1 98.31 82 ALA A O 1
ATOM 657 N N . ARG A 1 83 ? -7.598 -21.469 7.727 1 96.75 83 ARG A N 1
ATOM 658 C CA . ARG A 1 83 ? -7.984 -21.562 9.133 1 96.75 83 ARG A CA 1
ATOM 659 C C . ARG A 1 83 ? -9.016 -22.656 9.344 1 96.75 83 ARG A C 1
ATOM 661 O O . ARG A 1 83 ? -9.125 -23.219 10.445 1 96.75 83 ARG A O 1
ATOM 668 N N . ASN A 1 84 ? -9.828 -23.062 8.312 1 97.44 84 ASN A N 1
ATOM 669 C CA . ASN A 1 84 ? -10.906 -24.031 8.461 1 97.44 84 ASN A CA 1
ATOM 670 C C . ASN A 1 84 ? -10.461 -25.438 8.086 1 97.44 84 ASN A C 1
ATOM 672 O O . ASN A 1 84 ? -10.352 -25.766 6.898 1 97.44 84 ASN A O 1
ATOM 676 N N . GLU A 1 85 ? -10.352 -26.25 9.055 1 98.19 85 GLU A N 1
ATOM 677 C CA . GLU A 1 85 ? -9.797 -27.594 8.844 1 98.19 85 GLU A CA 1
ATOM 678 C C . GLU A 1 85 ? -10.734 -28.438 7.996 1 98.19 85 GLU A C 1
ATOM 680 O O . GLU A 1 85 ? -10.289 -29.156 7.094 1 98.19 85 GLU A O 1
ATOM 685 N N . GLU A 1 86 ? -11.977 -28.375 8.281 1 98.5 86 GLU A N 1
ATOM 686 C CA . GLU A 1 86 ? -12.945 -29.188 7.555 1 98.5 86 GLU A CA 1
ATOM 687 C C . GLU A 1 86 ? -12.969 -28.844 6.07 1 98.5 86 GLU A C 1
ATOM 689 O O . GLU A 1 86 ? -13.008 -29.734 5.219 1 98.5 86 GLU A O 1
ATOM 694 N N . LYS A 1 87 ? -12.914 -27.578 5.777 1 98.25 87 LYS A N 1
ATOM 695 C CA . LYS A 1 87 ? -12.883 -27.141 4.383 1 98.25 87 LYS A CA 1
ATOM 696 C C . LYS A 1 87 ? -11.602 -27.594 3.689 1 98.25 87 LYS A C 1
ATOM 698 O O . LYS A 1 87 ? -11.633 -28 2.527 1 98.25 87 LYS A O 1
ATOM 703 N N . LEU A 1 88 ? -10.516 -27.547 4.391 1 98.75 88 LEU A N 1
ATOM 704 C CA . LEU A 1 88 ? -9.234 -27.953 3.812 1 98.75 88 LEU A CA 1
ATOM 705 C C . LEU A 1 88 ? -9.219 -29.453 3.533 1 98.75 88 LEU A C 1
ATOM 707 O O . LEU A 1 88 ? -8.703 -29.891 2.5 1 98.75 88 LEU A O 1
ATOM 711 N N . LYS A 1 89 ? -9.742 -30.234 4.441 1 98.62 89 LYS A N 1
ATOM 712 C CA . LYS A 1 89 ? -9.828 -31.672 4.238 1 98.62 89 LYS A CA 1
ATOM 713 C C . LYS A 1 89 ? -10.672 -32 3.016 1 98.62 89 LYS A C 1
ATOM 715 O O . LYS A 1 89 ? -10.336 -32.938 2.256 1 98.62 89 LYS A O 1
ATOM 720 N N . ALA A 1 90 ? -11.75 -31.281 2.867 1 98.56 90 ALA A N 1
ATOM 721 C CA . ALA A 1 90 ? -12.602 -31.484 1.7 1 98.56 90 ALA A CA 1
ATOM 722 C C . ALA A 1 90 ? -11.844 -31.188 0.408 1 98.56 90 ALA A C 1
ATOM 724 O O . ALA A 1 90 ? -11.969 -31.922 -0.572 1 98.56 90 ALA A O 1
ATOM 725 N N . VAL A 1 91 ? -11.078 -30.109 0.383 1 98.62 91 VAL A N 1
ATOM 726 C CA . VAL A 1 91 ? -10.266 -29.766 -0.784 1 98.62 91 VAL A CA 1
ATOM 727 C C . VAL A 1 91 ? -9.227 -30.844 -1.035 1 98.62 91 VAL A C 1
ATOM 729 O O . VAL A 1 91 ? -9.023 -31.266 -2.176 1 98.62 91 VAL A O 1
ATOM 732 N N . ALA A 1 92 ? -8.57 -31.312 0.001 1 98.75 92 ALA A N 1
ATOM 733 C CA . ALA A 1 92 ? -7.566 -32.375 -0.108 1 98.75 92 ALA A CA 1
ATOM 734 C C . ALA A 1 92 ? -8.164 -33.625 -0.69 1 98.75 92 ALA A C 1
ATOM 736 O O . ALA A 1 92 ? -7.539 -34.312 -1.517 1 98.75 92 ALA A O 1
ATOM 737 N N . GLU A 1 93 ? -9.328 -33.969 -0.24 1 98.5 93 GLU A N 1
ATOM 738 C CA . GLU A 1 93 ? -10.008 -35.156 -0.735 1 98.5 93 GLU A CA 1
ATOM 739 C C . GLU A 1 93 ? -10.344 -35.031 -2.217 1 98.5 93 GLU A C 1
ATOM 741 O O . GLU A 1 93 ? -10.211 -35.969 -2.979 1 98.5 93 GLU A O 1
ATOM 746 N N . GLU A 1 94 ? -10.828 -33.844 -2.562 1 98.19 94 GLU A N 1
ATOM 747 C CA . GLU A 1 94 ? -11.109 -33.594 -3.971 1 98.19 94 GLU A CA 1
ATOM 748 C C . GLU A 1 94 ? -9.859 -33.781 -4.828 1 98.19 94 GLU A C 1
ATOM 750 O O . GLU A 1 94 ? -9.906 -34.375 -5.898 1 98.19 94 GLU A O 1
ATOM 755 N N . ILE A 1 95 ? -8.766 -33.25 -4.387 1 98.56 95 ILE A N 1
ATOM 756 C CA . ILE A 1 95 ? -7.5 -33.344 -5.109 1 98.56 95 ILE A CA 1
ATOM 757 C C . ILE A 1 95 ? -7.062 -34.812 -5.211 1 98.56 95 ILE A C 1
ATOM 759 O O . ILE A 1 95 ? -6.66 -35.25 -6.281 1 98.56 95 ILE A O 1
ATOM 763 N N . ALA A 1 96 ? -7.195 -35.531 -4.16 1 97.69 96 ALA A N 1
ATOM 764 C CA . ALA A 1 96 ? -6.777 -36.938 -4.113 1 97.69 96 ALA A CA 1
ATOM 765 C C . ALA A 1 96 ? -7.609 -37.781 -5.066 1 97.69 96 ALA A C 1
ATOM 767 O O . ALA A 1 96 ? -7.117 -38.781 -5.617 1 97.69 96 ALA A O 1
ATOM 768 N N . SER A 1 97 ? -8.797 -37.406 -5.227 1 97.62 97 SER A N 1
ATOM 769 C CA . SER A 1 97 ? -9.695 -38.156 -6.086 1 97.62 97 SER A CA 1
ATOM 770 C C . SER A 1 97 ? -9.391 -37.906 -7.559 1 97.62 97 SER A C 1
ATOM 772 O O . SER A 1 97 ? -9.672 -38.781 -8.406 1 97.62 97 SER A O 1
ATOM 774 N N . GLU A 1 98 ? -8.766 -36.812 -7.875 1 96.31 98 GLU A N 1
ATOM 775 C CA . GLU A 1 98 ? -8.602 -36.406 -9.273 1 96.31 98 GLU A CA 1
ATOM 776 C C . GLU A 1 98 ? -7.148 -36.5 -9.711 1 96.31 98 GLU A C 1
ATOM 778 O O . GLU A 1 98 ? -6.859 -36.656 -10.898 1 96.31 98 GLU A O 1
ATOM 783 N N . CYS A 1 99 ? -6.301 -36.375 -8.742 1 96.75 99 CYS A N 1
ATOM 784 C CA . CYS A 1 99 ? -4.887 -36.25 -9.062 1 96.75 99 CYS A CA 1
ATOM 785 C C . CYS A 1 99 ? -4.047 -37.219 -8.227 1 96.75 99 CYS A C 1
ATOM 787 O O . CYS A 1 99 ? -4.48 -37.656 -7.16 1 96.75 99 CYS A O 1
ATOM 789 N N . THR A 1 100 ? -2.834 -37.594 -8.766 1 97.06 100 THR A N 1
ATOM 790 C CA . THR A 1 100 ? -1.874 -38.406 -8.031 1 97.06 100 THR A CA 1
ATOM 791 C C . THR A 1 100 ? -0.727 -37.562 -7.504 1 97.06 100 THR A C 1
ATOM 793 O O . THR A 1 100 ? 0.387 -37.594 -8.031 1 97.06 100 THR A O 1
ATOM 796 N N . VAL A 1 101 ? -1.021 -36.719 -6.566 1 98.38 101 VAL A N 1
ATOM 797 C CA . VAL A 1 101 ? -0.038 -35.844 -5.93 1 98.38 101 VAL A CA 1
ATOM 798 C C . VAL A 1 101 ? -0.178 -35.938 -4.414 1 98.38 101 VAL A C 1
ATOM 800 O O . VAL A 1 101 ? -1.146 -36.5 -3.902 1 98.38 101 VAL A O 1
ATOM 803 N N . GLU A 1 102 ? 0.807 -35.469 -3.693 1 98.44 102 GLU A N 1
ATOM 804 C CA . GLU A 1 102 ? 0.749 -35.344 -2.238 1 98.44 102 GLU A CA 1
ATOM 805 C C . GLU A 1 102 ? 0.116 -34.031 -1.799 1 98.44 102 GLU A C 1
ATOM 807 O O . GLU A 1 102 ? 0.345 -33 -2.418 1 98.44 102 GLU A O 1
ATOM 812 N N . THR A 1 103 ? -0.726 -34.156 -0.791 1 98.69 103 THR A N 1
ATOM 813 C CA . THR A 1 103 ? -1.35 -32.969 -0.205 1 98.69 103 THR A CA 1
ATOM 814 C C . THR A 1 103 ? -1.064 -32.906 1.292 1 98.69 103 THR A C 1
ATOM 816 O O . THR A 1 103 ? -1.189 -33.906 2.004 1 98.69 103 THR A O 1
ATOM 819 N N . LYS A 1 104 ? -0.643 -31.781 1.787 1 98.75 104 LYS A N 1
ATOM 820 C CA . LYS A 1 104 ? -0.49 -31.5 3.213 1 98.75 104 LYS A CA 1
ATOM 821 C C . LYS A 1 104 ? -1.388 -30.344 3.646 1 98.75 104 LYS A C 1
ATOM 823 O O . LYS A 1 104 ? -1.541 -29.375 2.918 1 98.75 104 LYS A O 1
ATOM 828 N N . ILE A 1 105 ? -1.962 -30.484 4.793 1 98.81 105 ILE A N 1
ATOM 829 C CA . ILE A 1 105 ? -2.818 -29.453 5.355 1 98.81 105 ILE A CA 1
ATOM 830 C C . ILE A 1 105 ? -2.096 -28.75 6.508 1 98.81 105 ILE A C 1
ATOM 832 O O . ILE A 1 105 ? -1.508 -29.422 7.371 1 98.81 105 ILE A O 1
ATOM 836 N N . VAL A 1 106 ? -2.068 -27.438 6.512 1 98.75 106 VAL A N 1
ATOM 837 C CA . VAL A 1 106 ? -1.563 -26.625 7.613 1 98.75 106 VAL A CA 1
ATOM 838 C C . VAL A 1 106 ? -2.643 -25.641 8.07 1 98.75 106 VAL A C 1
ATOM 840 O O . VAL A 1 106 ? -3.066 -24.781 7.309 1 98.75 106 VAL A O 1
ATOM 843 N N . ILE A 1 107 ? -3.1 -25.812 9.336 1 98.5 107 ILE A N 1
ATOM 844 C CA . ILE A 1 107 ? -4.117 -24.922 9.891 1 98.5 107 ILE A CA 1
ATOM 845 C C . ILE A 1 107 ? -3.467 -23.641 10.391 1 98.5 107 ILE A C 1
ATOM 847 O O . ILE A 1 107 ? -2.576 -23.672 11.242 1 98.5 107 ILE A O 1
ATOM 851 N N . ALA A 1 108 ? -3.904 -22.531 9.805 1 98 108 ALA A N 1
ATOM 852 C CA . ALA A 1 108 ? -3.33 -21.234 10.18 1 98 108 ALA A CA 1
ATOM 853 C C . ALA A 1 108 ? -4.383 -20.141 10.148 1 98 108 ALA A C 1
ATOM 855 O O . ALA A 1 108 ? -5.055 -19.953 9.133 1 98 108 ALA A O 1
ATOM 856 N N . ASP A 1 109 ? -4.539 -19.516 11.234 1 97.38 109 ASP A N 1
ATOM 857 C CA . ASP A 1 109 ? -5.375 -18.328 11.336 1 97.38 109 ASP A CA 1
ATOM 858 C C . ASP A 1 109 ? -4.527 -17.047 11.328 1 97.38 109 ASP A C 1
ATOM 860 O O . ASP A 1 109 ? -3.969 -16.672 12.359 1 97.38 109 ASP A O 1
ATOM 864 N N . PHE A 1 110 ? -4.555 -16.328 10.219 1 96.94 110 PHE A N 1
ATOM 865 C CA . PHE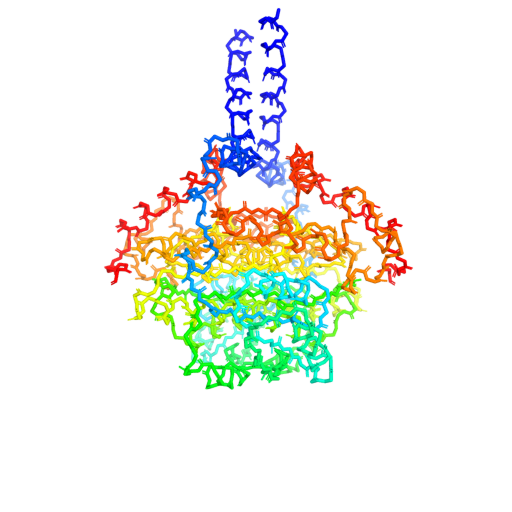 A 1 110 ? -3.65 -15.203 10.016 1 96.94 110 PHE A CA 1
ATOM 866 C C . PHE A 1 110 ? -4.102 -13.984 10.812 1 96.94 110 PHE A C 1
ATOM 868 O O . PHE A 1 110 ? -3.398 -12.977 10.867 1 96.94 110 PHE A O 1
ATOM 875 N N . THR A 1 111 ? -5.254 -14.102 11.43 1 94.5 111 THR A N 1
ATOM 876 C CA . THR A 1 111 ? -5.742 -13.008 12.258 1 94.5 111 THR A CA 1
ATOM 877 C C . THR A 1 111 ? -5.164 -13.094 13.664 1 94.5 111 THR A C 1
ATOM 879 O O . THR A 1 111 ? -5.414 -12.227 14.5 1 94.5 111 THR A O 1
ATOM 882 N N . GLN A 1 112 ? -4.387 -14.148 13.953 1 88.12 112 GLN A N 1
ATOM 883 C CA . GLN A 1 112 ? -3.959 -14.414 15.328 1 88.12 112 GLN A CA 1
ATOM 884 C C . GLN A 1 112 ? -2.57 -13.844 15.586 1 88.12 112 GLN A C 1
ATOM 886 O O . GLN A 1 112 ? -1.97 -14.109 16.625 1 88.12 112 GLN A O 1
ATOM 891 N N . GLY A 1 113 ? -2.07 -13.062 14.734 1 79.94 113 GLY A N 1
ATOM 892 C CA . GLY A 1 113 ? -0.835 -12.352 15.031 1 79.94 113 GLY A CA 1
ATOM 893 C C . GLY A 1 113 ? 0.404 -13.086 14.555 1 79.94 113 GLY A C 1
ATOM 894 O O . GLY A 1 113 ? 0.316 -13.984 13.711 1 79.94 113 GLY A O 1
ATOM 895 N N . ALA A 1 114 ? 1.547 -12.758 15.094 1 84.88 114 ALA A N 1
ATOM 896 C CA . ALA A 1 114 ? 2.863 -13.148 14.602 1 84.88 114 ALA A CA 1
ATOM 897 C C . ALA A 1 114 ? 3.115 -14.641 14.82 1 84.88 114 ALA A C 1
ATOM 899 O O . ALA A 1 114 ? 3.898 -15.258 14.094 1 84.88 114 ALA A O 1
ATOM 900 N N . GLN A 1 115 ? 2.445 -15.227 15.727 1 89.38 115 GLN A N 1
ATOM 901 C CA . GLN A 1 115 ? 2.711 -16.609 16.094 1 89.38 115 GLN A CA 1
ATOM 902 C C . GLN A 1 115 ? 2.352 -17.562 14.961 1 89.38 115 GLN A C 1
ATOM 904 O O . GLN A 1 115 ? 2.879 -18.672 14.883 1 89.38 115 GLN A O 1
ATOM 909 N N . VAL A 1 116 ? 1.542 -17.172 14.125 1 95.88 116 VAL A N 1
ATOM 910 C CA . VAL A 1 116 ? 1.067 -18.031 13.039 1 95.88 116 VAL A CA 1
ATOM 911 C C . VAL A 1 116 ? 2.229 -18.375 12.109 1 95.88 116 VAL A C 1
ATOM 913 O O . VAL A 1 116 ? 2.293 -19.5 11.586 1 95.88 116 VAL A O 1
ATOM 916 N N . TYR A 1 117 ? 3.182 -17.5 11.992 1 97 117 TYR A N 1
ATOM 917 C CA . TYR A 1 117 ? 4.262 -17.703 11.031 1 97 117 TYR A CA 1
ATOM 918 C C . TYR A 1 117 ? 5.277 -18.719 11.555 1 97 117 TYR A C 1
ATOM 920 O O . TYR A 1 117 ? 5.824 -19.5 10.781 1 97 117 TYR A O 1
ATOM 928 N N . ASP A 1 118 ? 5.5 -18.734 12.852 1 96.12 118 ASP A N 1
ATOM 929 C CA . ASP A 1 118 ? 6.348 -19.781 13.43 1 96.12 118 ASP A CA 1
ATOM 930 C C . ASP A 1 118 ? 5.766 -21.172 13.188 1 96.12 118 ASP A C 1
ATOM 932 O O . ASP A 1 118 ? 6.496 -22.109 12.859 1 96.12 118 ASP A O 1
ATOM 936 N N . HIS A 1 119 ? 4.527 -21.234 13.352 1 97.25 119 HIS A N 1
ATOM 937 C CA . HIS A 1 119 ? 3.826 -22.5 13.141 1 97.25 119 HIS A CA 1
ATOM 938 C C . HIS A 1 119 ? 3.932 -22.953 11.695 1 97.25 119 HIS A C 1
ATOM 940 O O . HIS A 1 119 ? 4.27 -24.109 11.422 1 97.25 119 HIS A O 1
ATOM 946 N N . ILE A 1 120 ? 3.723 -22.047 10.758 1 98.19 120 ILE A N 1
ATOM 947 C CA . ILE A 1 120 ? 3.766 -22.375 9.336 1 98.19 120 ILE A CA 1
ATOM 948 C C . ILE A 1 120 ? 5.18 -22.797 8.945 1 98.19 120 ILE A C 1
ATOM 950 O O . ILE A 1 120 ? 5.367 -23.797 8.25 1 98.19 120 ILE A O 1
ATOM 954 N N . GLU A 1 121 ? 6.141 -22.031 9.406 1 97.25 121 GLU A N 1
ATOM 955 C CA . GLU A 1 121 ? 7.535 -22.328 9.094 1 97.25 121 GLU A CA 1
ATOM 956 C C . GLU A 1 121 ? 7.93 -23.719 9.586 1 97.25 121 GLU A C 1
ATOM 958 O O . GLU A 1 121 ? 8.602 -24.469 8.883 1 97.25 121 GLU A O 1
ATOM 963 N N . ARG A 1 122 ? 7.484 -24.078 10.758 1 97.31 122 ARG A N 1
ATOM 964 C CA . ARG A 1 122 ? 7.781 -25.391 11.32 1 97.31 122 ARG A CA 1
ATOM 965 C C . ARG A 1 122 ? 7.129 -26.5 10.5 1 97.31 122 ARG A C 1
ATOM 967 O O . ARG A 1 122 ? 7.762 -27.516 10.211 1 97.31 122 ARG A O 1
ATOM 974 N N . GLU A 1 123 ? 5.91 -26.266 10.164 1 98.12 123 GLU A N 1
ATOM 975 C CA . GLU A 1 123 ? 5.156 -27.266 9.414 1 98.12 123 GLU A CA 1
ATOM 976 C C . GLU A 1 123 ? 5.754 -27.5 8.031 1 98.12 123 GLU A C 1
ATOM 978 O O . GLU A 1 123 ? 5.629 -28.578 7.465 1 98.12 123 GLU A O 1
ATOM 983 N N . LEU A 1 124 ? 6.426 -26.469 7.496 1 98.12 124 LEU A N 1
ATOM 984 C CA . LEU A 1 124 ? 6.887 -26.531 6.113 1 98.12 124 LEU A CA 1
ATOM 985 C C . LEU A 1 124 ? 8.383 -26.812 6.055 1 98.12 124 LEU A C 1
ATOM 987 O O . LEU A 1 124 ? 8.945 -26.984 4.969 1 98.12 124 LEU A O 1
ATOM 991 N N . ALA A 1 125 ? 9.078 -26.938 7.145 1 96.56 125 ALA A N 1
ATOM 992 C CA . ALA A 1 125 ? 10.539 -26.953 7.242 1 96.56 125 ALA A CA 1
ATOM 993 C C . ALA A 1 125 ? 11.133 -28.094 6.43 1 96.56 125 ALA A C 1
ATOM 995 O O . ALA A 1 125 ? 12.172 -27.938 5.781 1 96.56 125 ALA A O 1
ATOM 996 N N . ASP A 1 126 ? 10.453 -29.203 6.34 1 96 126 ASP A N 1
ATOM 997 C CA . ASP A 1 126 ? 11.062 -30.391 5.742 1 96 126 ASP A CA 1
ATOM 998 C C . ASP A 1 126 ? 10.508 -30.656 4.344 1 96 126 ASP A C 1
ATOM 1000 O O . ASP A 1 126 ? 10.789 -31.688 3.74 1 96 126 ASP A O 1
ATOM 1004 N N . LEU A 1 127 ? 9.695 -29.797 3.859 1 98.19 127 LEU A N 1
ATOM 1005 C CA . LEU A 1 127 ? 9.148 -29.953 2.516 1 98.19 127 LEU A CA 1
ATOM 1006 C C . LEU A 1 127 ? 9.898 -29.078 1.517 1 98.19 127 LEU A C 1
ATOM 1008 O O . LEU A 1 127 ? 10.258 -27.938 1.822 1 98.19 127 LEU A O 1
ATOM 1012 N N . PRO A 1 128 ? 10.203 -29.625 0.408 1 98.12 128 PRO A N 1
ATOM 1013 C CA . PRO A 1 128 ? 10.914 -28.844 -0.604 1 98.12 128 PRO A CA 1
ATOM 1014 C C . PRO A 1 128 ? 10 -27.891 -1.372 1 98.12 128 PRO A C 1
ATOM 1016 O O . PRO A 1 128 ? 9.883 -28 -2.596 1 98.12 128 PRO A O 1
ATOM 1019 N N . ILE A 1 129 ? 9.461 -26.984 -0.694 1 98.62 129 ILE A N 1
ATOM 1020 C CA . ILE A 1 129 ? 8.547 -26.031 -1.296 1 98.62 129 ILE A CA 1
ATOM 1021 C C . ILE A 1 129 ? 9.32 -25.094 -2.229 1 98.62 129 ILE A C 1
ATOM 1023 O O . ILE A 1 129 ? 10.266 -24.422 -1.806 1 98.62 129 ILE A O 1
ATOM 1027 N N . ALA A 1 130 ? 8.867 -25.078 -3.463 1 98.69 130 ALA A N 1
ATOM 1028 C CA . ALA A 1 130 ? 9.539 -24.234 -4.441 1 98.69 130 ALA A CA 1
ATOM 1029 C C . ALA A 1 130 ? 8.602 -23.141 -4.953 1 98.69 130 ALA A C 1
ATOM 1031 O O . ALA A 1 130 ? 9.047 -22.156 -5.555 1 98.69 130 ALA A O 1
ATOM 1032 N N . ILE A 1 131 ? 7.281 -23.312 -4.754 1 98.94 131 ILE A N 1
ATOM 1033 C CA . ILE A 1 131 ? 6.285 -22.328 -5.184 1 98.94 131 ILE A CA 1
ATOM 1034 C C . ILE A 1 131 ? 5.461 -21.875 -3.982 1 98.94 131 ILE A C 1
ATOM 1036 O O . ILE A 1 131 ? 4.879 -22.688 -3.268 1 98.94 131 ILE A O 1
ATOM 1040 N N . LEU A 1 132 ? 5.477 -20.594 -3.711 1 98.94 132 LEU A N 1
ATOM 1041 C CA . LEU A 1 132 ? 4.598 -19.984 -2.721 1 98.94 132 LEU A CA 1
ATOM 1042 C C . LEU A 1 132 ? 3.521 -19.141 -3.395 1 98.94 132 LEU A C 1
ATOM 1044 O O . LEU A 1 132 ? 3.83 -18.297 -4.242 1 98.94 132 LEU A O 1
ATOM 1048 N N . VAL A 1 133 ? 2.273 -19.422 -3.08 1 98.94 133 VAL A N 1
ATOM 1049 C CA . VAL A 1 133 ? 1.156 -18.594 -3.533 1 98.94 133 VAL A CA 1
ATOM 1050 C C . VAL A 1 133 ? 0.509 -17.891 -2.338 1 98.94 133 VAL A C 1
ATOM 1052 O O . VAL A 1 133 ? -0.281 -18.5 -1.61 1 98.94 133 VAL A O 1
ATOM 1055 N N . ASN A 1 134 ? 0.863 -16.672 -2.162 1 98.88 134 ASN A N 1
ATOM 1056 C CA . ASN A 1 134 ? 0.195 -15.82 -1.178 1 98.88 134 ASN A CA 1
ATOM 1057 C C . ASN A 1 134 ? -1.172 -15.359 -1.673 1 98.88 134 ASN A C 1
ATOM 1059 O O . ASN A 1 134 ? -1.274 -14.352 -2.375 1 98.88 134 ASN A O 1
ATOM 1063 N N . ASN A 1 135 ? -2.186 -16.031 -1.215 1 98.69 135 ASN A N 1
ATOM 1064 C CA . ASN A 1 135 ? -3.527 -15.766 -1.725 1 98.69 135 ASN A CA 1
ATOM 1065 C C . ASN A 1 135 ? -4.477 -15.328 -0.612 1 98.69 135 ASN A C 1
ATOM 1067 O O . ASN A 1 135 ? -5.516 -14.727 -0.879 1 98.69 135 ASN A O 1
ATOM 1071 N N . VAL A 1 136 ? -4.098 -15.602 0.632 1 97.44 136 VAL A N 1
ATOM 1072 C CA . VAL A 1 136 ? -5.016 -15.32 1.733 1 97.44 136 VAL A CA 1
ATOM 1073 C C . VAL A 1 136 ? -5.355 -13.836 1.755 1 97.44 136 VAL A C 1
ATOM 1075 O O . VAL A 1 136 ? -4.488 -12.992 1.511 1 97.44 136 VAL A O 1
ATOM 1078 N N . GLY A 1 137 ? -6.551 -13.57 1.932 1 95.25 137 GLY A N 1
ATOM 1079 C CA . GLY A 1 137 ? -7.027 -12.195 2 1 95.25 137 GLY A CA 1
ATOM 1080 C C . GLY A 1 137 ? -8.461 -12.086 2.473 1 95.25 137 GLY A C 1
ATOM 1081 O O . GLY A 1 137 ? -9.227 -13.047 2.385 1 95.25 137 GLY A O 1
ATOM 1082 N N . MET A 1 138 ? -8.758 -10.977 2.967 1 93.12 138 MET A N 1
ATOM 1083 C CA . MET A 1 138 ? -10.133 -10.68 3.348 1 93.12 138 MET A CA 1
ATOM 1084 C C . MET A 1 138 ? -10.547 -9.297 2.848 1 93.12 138 MET A C 1
ATOM 1086 O O . MET A 1 138 ? -9.719 -8.398 2.723 1 93.12 138 MET A O 1
ATOM 1090 N N . GLY A 1 139 ? -11.844 -9.312 2.49 1 89 139 GLY A N 1
ATOM 1091 C CA . GLY A 1 139 ? -12.438 -8.039 2.133 1 89 139 GLY A CA 1
ATOM 1092 C C . GLY A 1 139 ? -13.07 -7.32 3.312 1 89 139 GLY A C 1
ATOM 1093 O O . GLY A 1 139 ? -13.062 -7.832 4.434 1 89 139 GLY A O 1
ATOM 1094 N N . LEU A 1 140 ? -13.469 -6.184 3.309 1 86.94 140 LEU A N 1
ATOM 1095 C CA . LEU A 1 140 ? -14.242 -5.371 4.238 1 86.94 140 LEU A CA 1
ATOM 1096 C C . LEU A 1 140 ? -14.898 -4.199 3.518 1 86.94 140 LEU A C 1
ATOM 1098 O O . LEU A 1 140 ? -14.492 -3.049 3.693 1 86.94 140 LEU A O 1
ATOM 1102 N N . PRO A 1 141 ? -15.93 -4.586 2.736 1 87.62 141 PRO A N 1
ATOM 1103 C CA . PRO A 1 141 ? -16.578 -3.551 1.922 1 87.62 141 PRO A CA 1
ATOM 1104 C C . PRO A 1 141 ? -17.547 -2.684 2.725 1 87.62 141 PRO A C 1
ATOM 1106 O O . PRO A 1 141 ? -18.75 -2.688 2.457 1 87.62 141 PRO A O 1
ATOM 1109 N N . VAL A 1 142 ? -17.016 -1.946 3.643 1 89.12 142 VAL A N 1
ATOM 1110 C CA . VAL A 1 142 ? -17.781 -1.025 4.473 1 89.12 142 VAL A CA 1
ATOM 1111 C C . VAL A 1 142 ? -16.984 0.263 4.684 1 89.12 142 VAL A C 1
ATOM 1113 O O . VAL A 1 142 ? -15.766 0.276 4.555 1 89.12 142 VAL A O 1
ATOM 1116 N N . GLY A 1 143 ? -17.734 1.306 4.938 1 92.56 143 GLY A N 1
ATOM 1117 C CA . GLY A 1 143 ? -17.078 2.559 5.273 1 92.56 143 GLY A CA 1
ATOM 1118 C C . GLY A 1 143 ? -16.25 2.475 6.539 1 92.56 143 GLY A C 1
ATOM 1119 O O . GLY A 1 143 ? -16.562 1.704 7.449 1 92.56 143 GLY A O 1
ATOM 1120 N N . LEU A 1 144 ? -15.164 3.277 6.57 1 96.25 144 LEU A N 1
ATOM 1121 C CA . LEU A 1 144 ? -14.25 3.262 7.715 1 96.25 144 LEU A CA 1
ATOM 1122 C C . LEU A 1 144 ? -14.992 3.627 9 1 96.25 144 LEU A C 1
ATOM 1124 O O . LEU A 1 144 ? -14.586 3.223 10.086 1 96.25 144 LEU A O 1
ATOM 1128 N N . ASN A 1 145 ? -16.078 4.367 8.836 1 94.81 145 ASN A N 1
ATOM 1129 C CA . ASN A 1 145 ? -16.875 4.789 9.984 1 94.81 145 ASN A CA 1
ATOM 1130 C C . ASN A 1 145 ? -17.516 3.594 10.688 1 94.81 145 ASN A C 1
ATOM 1132 O O . ASN A 1 145 ? -17.938 3.697 11.844 1 94.81 145 ASN A O 1
ATOM 1136 N N . LYS A 1 146 ? -17.547 2.467 10.055 1 95 146 LYS A N 1
ATOM 1137 C CA . LYS A 1 146 ? -18.203 1.288 10.609 1 95 146 LYS A CA 1
ATOM 1138 C C . LYS A 1 146 ? -17.188 0.193 10.93 1 95 146 LYS A C 1
ATOM 1140 O O . LYS A 1 146 ? -17.562 -0.875 11.422 1 95 146 LYS A O 1
ATOM 1145 N N . VAL A 1 147 ? -15.984 0.437 10.672 1 97 147 VAL A N 1
ATOM 1146 C CA . VAL A 1 147 ? -14.93 -0.555 10.883 1 97 147 VAL A CA 1
ATOM 1147 C C . VAL A 1 147 ? -14.492 -0.527 12.344 1 97 147 VAL A C 1
ATOM 1149 O O . VAL A 1 147 ? -14.156 0.534 12.883 1 97 147 VAL A O 1
ATOM 1152 N N . SER A 1 148 ? -14.531 -1.672 13 1 96.75 148 SER A N 1
ATOM 1153 C CA . SER A 1 148 ? -14.055 -1.764 14.375 1 96.75 148 SER A CA 1
ATOM 1154 C C . SER A 1 148 ? -12.531 -1.892 14.422 1 96.75 148 SER A C 1
ATOM 1156 O O . SER A 1 148 ? -11.898 -2.178 13.406 1 96.75 148 SER A O 1
ATOM 1158 N N . LYS A 1 149 ? -12.008 -1.645 15.625 1 96.12 149 LYS A N 1
ATOM 1159 C CA . LYS A 1 149 ? -10.578 -1.826 15.852 1 96.12 149 LYS A CA 1
ATOM 1160 C C . LYS A 1 149 ? -10.141 -3.246 15.5 1 96.12 149 LYS A C 1
ATOM 1162 O O . LYS A 1 149 ? -9.109 -3.441 14.852 1 96.12 149 LYS A O 1
ATOM 1167 N N . GLU A 1 150 ? -10.891 -4.168 15.859 1 95.56 150 GLU A N 1
ATOM 1168 C CA . GLU A 1 150 ? -10.586 -5.574 15.625 1 95.56 150 GLU A CA 1
ATOM 1169 C C . GLU A 1 150 ? -10.641 -5.918 14.141 1 95.56 150 GLU A C 1
ATOM 1171 O O . GLU A 1 150 ? -9.781 -6.645 13.633 1 95.56 150 GLU A O 1
ATOM 1176 N N . GLN A 1 151 ? -11.641 -5.438 13.461 1 96.31 151 GLN A N 1
ATOM 1177 C CA . GLN A 1 151 ? -11.781 -5.703 12.039 1 96.31 151 GLN A CA 1
ATOM 1178 C C . GLN A 1 151 ? -10.609 -5.129 11.25 1 96.31 151 GLN A C 1
ATOM 1180 O O . GLN A 1 151 ? -10.086 -5.773 10.336 1 96.31 151 GLN A O 1
ATOM 1185 N N . ALA A 1 152 ? -10.219 -3.92 11.617 1 96.94 152 ALA A N 1
ATOM 1186 C CA . ALA A 1 152 ? -9.07 -3.303 10.969 1 96.94 152 ALA A CA 1
ATOM 1187 C C . ALA A 1 152 ? -7.805 -4.125 11.195 1 96.94 152 ALA A C 1
ATOM 1189 O O . ALA A 1 152 ? -7.039 -4.367 10.258 1 96.94 152 ALA A O 1
ATOM 1190 N N . GLN A 1 153 ? -7.641 -4.551 12.422 1 96.06 153 GLN A N 1
ATOM 1191 C CA . GLN A 1 153 ? -6.488 -5.375 12.773 1 96.06 153 GLN A CA 1
ATOM 1192 C C . GLN A 1 153 ? -6.484 -6.68 11.977 1 96.06 153 GLN A C 1
ATOM 1194 O O . GLN A 1 153 ? -5.457 -7.066 11.414 1 96.06 153 GLN A O 1
ATOM 1199 N N . GLN A 1 154 ? -7.574 -7.301 11.953 1 96.06 154 GLN A N 1
ATOM 1200 C CA . GLN A 1 154 ? -7.688 -8.586 11.273 1 96.06 154 GLN A CA 1
ATOM 1201 C C . GLN A 1 154 ? -7.398 -8.453 9.781 1 96.06 154 GLN A C 1
ATOM 1203 O O . GLN A 1 154 ? -6.691 -9.289 9.203 1 96.06 154 GLN A O 1
ATOM 1208 N N . LEU A 1 155 ? -7.914 -7.445 9.188 1 97.06 155 LEU A N 1
ATOM 1209 C CA . LEU A 1 155 ? -7.699 -7.242 7.762 1 97.06 155 LEU A CA 1
ATOM 1210 C C . LEU A 1 155 ? -6.219 -7.016 7.465 1 97.06 155 LEU A C 1
ATOM 1212 O O . LEU A 1 155 ? -5.668 -7.625 6.547 1 97.06 155 LEU A O 1
ATOM 1216 N N . LEU A 1 156 ? -5.578 -6.211 8.227 1 97.56 156 LEU A N 1
ATOM 1217 C CA . LEU A 1 156 ? -4.191 -5.855 7.953 1 97.56 156 LEU A CA 1
ATOM 1218 C C . LEU A 1 156 ? -3.254 -7.016 8.273 1 97.56 156 LEU A C 1
ATOM 1220 O O . LEU A 1 156 ? -2.254 -7.219 7.586 1 97.56 156 LEU A O 1
ATOM 1224 N N . ASP A 1 157 ? -3.588 -7.754 9.281 1 97 157 ASP A N 1
ATOM 1225 C CA . ASP A 1 157 ? -2.814 -8.953 9.578 1 97 157 ASP A CA 1
ATOM 1226 C C . ASP A 1 157 ? -2.898 -9.961 8.43 1 97 157 ASP A C 1
ATOM 1228 O O . ASP A 1 157 ? -1.896 -10.57 8.062 1 97 157 ASP A O 1
ATOM 1232 N N . THR A 1 158 ? -4.039 -10.016 7.891 1 97.44 158 THR A N 1
ATOM 1233 C CA . THR A 1 158 ? -4.289 -11.016 6.859 1 97.44 158 THR A CA 1
ATOM 1234 C C . THR A 1 158 ? -3.762 -10.539 5.508 1 97.44 158 THR A C 1
ATOM 1236 O O . THR A 1 158 ? -3.049 -11.273 4.82 1 97.44 158 THR A O 1
ATOM 1239 N N . ASN A 1 159 ? -4.059 -9.289 5.168 1 98.31 159 ASN A N 1
ATOM 1240 C CA . ASN A 1 159 ? -3.797 -8.828 3.811 1 98.31 159 ASN A CA 1
ATOM 1241 C C . ASN A 1 159 ? -2.377 -8.281 3.666 1 98.31 159 ASN A C 1
ATOM 1243 O O . ASN A 1 159 ? -1.821 -8.273 2.566 1 98.31 159 ASN A O 1
ATOM 1247 N N . VAL A 1 160 ? -1.822 -7.797 4.75 1 98.56 160 VAL A N 1
ATOM 1248 C CA . VAL A 1 160 ? -0.539 -7.113 4.637 1 98.56 160 VAL A CA 1
ATOM 1249 C C . VAL A 1 160 ? 0.553 -7.949 5.301 1 98.56 160 VAL A C 1
ATOM 1251 O O . VAL A 1 160 ? 1.556 -8.289 4.668 1 98.56 160 VAL A O 1
ATOM 1254 N N . MET A 1 161 ? 0.324 -8.312 6.516 1 98.12 161 MET A N 1
ATOM 1255 C CA . MET A 1 161 ? 1.361 -9.008 7.273 1 98.12 161 MET A CA 1
ATOM 1256 C C . MET A 1 161 ? 1.658 -10.375 6.66 1 98.12 161 MET A C 1
ATOM 1258 O O . MET A 1 161 ? 2.82 -10.766 6.535 1 98.12 161 MET A O 1
ATOM 1262 N N . ALA A 1 162 ? 0.667 -11.062 6.254 1 98.56 162 ALA A N 1
ATOM 1263 C CA . ALA A 1 162 ? 0.826 -12.422 5.738 1 98.56 162 ALA A CA 1
ATOM 1264 C C . ALA A 1 162 ? 1.711 -12.438 4.492 1 98.56 162 ALA A C 1
ATOM 1266 O O . ALA A 1 162 ? 2.703 -13.172 4.438 1 98.56 162 ALA A O 1
ATOM 1267 N N . VAL A 1 163 ? 1.366 -11.594 3.508 1 98.81 163 VAL A N 1
ATOM 1268 C CA . VAL A 1 163 ? 2.131 -11.57 2.266 1 98.81 163 VAL A CA 1
ATOM 1269 C C . VAL A 1 163 ? 3.564 -11.133 2.547 1 98.81 163 VAL A C 1
ATOM 1271 O O . VAL A 1 163 ? 4.508 -11.625 1.922 1 98.81 163 VAL A O 1
ATOM 1274 N N . SER A 1 164 ? 3.762 -10.266 3.49 1 98.69 164 SER A N 1
ATOM 1275 C CA . SER A 1 164 ? 5.086 -9.742 3.822 1 98.69 164 SER A CA 1
ATOM 1276 C C . SER A 1 164 ? 5.953 -10.82 4.473 1 98.69 164 SER A C 1
ATOM 1278 O O . SER A 1 164 ? 7.07 -11.078 4.02 1 98.69 164 SER A O 1
ATOM 1280 N N . GLN A 1 165 ? 5.441 -11.445 5.473 1 98.62 165 GLN A N 1
ATOM 1281 C CA . GLN A 1 165 ? 6.203 -12.414 6.258 1 98.62 165 GLN A CA 1
ATOM 1282 C C . GLN A 1 165 ? 6.5 -13.672 5.445 1 98.62 165 GLN A C 1
ATOM 1284 O O . GLN A 1 165 ? 7.621 -14.18 5.469 1 98.62 165 GLN A O 1
ATOM 1289 N N . LEU A 1 166 ? 5.523 -14.141 4.738 1 98.75 166 LEU A N 1
ATOM 1290 C CA . LEU A 1 166 ? 5.715 -15.391 4.016 1 98.75 166 LEU A CA 1
ATOM 1291 C C . LEU A 1 166 ? 6.605 -15.18 2.791 1 98.75 166 LEU A C 1
ATOM 1293 O O . LEU A 1 166 ? 7.422 -16.031 2.455 1 98.75 166 LEU A O 1
ATOM 1297 N N . SER A 1 167 ? 6.426 -14.023 2.096 1 98.88 167 SER A N 1
ATOM 1298 C CA . SER A 1 167 ? 7.348 -13.727 1.003 1 98.88 167 SER A CA 1
ATOM 1299 C C . SER A 1 167 ? 8.781 -13.594 1.506 1 98.88 167 SER A C 1
ATOM 1301 O O . SER A 1 167 ? 9.711 -14.086 0.868 1 98.88 167 SER A O 1
ATOM 1303 N N . ARG A 1 168 ? 8.906 -12.883 2.641 1 98.44 168 ARG A N 1
ATOM 1304 C CA . ARG A 1 168 ? 10.227 -12.75 3.246 1 98.44 168 ARG A CA 1
ATOM 1305 C C . ARG A 1 168 ? 10.828 -14.117 3.547 1 98.44 168 ARG A C 1
ATOM 1307 O O . ARG A 1 168 ? 11.961 -14.406 3.143 1 98.44 168 ARG A O 1
ATOM 1314 N N . TYR A 1 169 ? 10.125 -14.977 4.188 1 98.38 169 TYR A N 1
ATOM 1315 C CA . TYR A 1 169 ? 10.594 -16.281 4.609 1 98.38 169 TYR A CA 1
ATOM 1316 C C . TYR A 1 169 ? 10.961 -17.141 3.406 1 98.38 169 TYR A C 1
ATOM 1318 O O . TYR A 1 169 ? 12.055 -17.719 3.361 1 98.38 169 TYR A O 1
ATOM 1326 N N . PHE A 1 170 ? 10.156 -17.172 2.426 1 98.75 170 PHE A N 1
ATOM 1327 C CA . PHE A 1 170 ? 10.383 -18.062 1.296 1 98.75 170 PHE A CA 1
ATOM 1328 C C . PHE A 1 170 ? 11.461 -17.516 0.372 1 98.75 170 PHE A C 1
ATOM 1330 O O . PHE A 1 170 ? 12.219 -18.266 -0.231 1 98.75 170 PHE A O 1
ATOM 1337 N N . PHE A 1 171 ? 11.523 -16.172 0.224 1 98.81 171 PHE A N 1
ATOM 1338 C CA . PHE A 1 171 ? 12.625 -15.594 -0.533 1 98.81 171 PHE A CA 1
ATOM 1339 C C . PHE A 1 171 ? 13.969 -16 0.058 1 98.81 171 PHE A C 1
ATOM 1341 O O . PHE A 1 171 ? 14.859 -16.438 -0.667 1 98.81 171 PHE A O 1
ATOM 1348 N N . GLN A 1 172 ? 14.039 -15.883 1.348 1 98.44 172 GLN A N 1
ATOM 1349 C CA . GLN A 1 172 ? 15.281 -16.203 2.041 1 98.44 172 GLN A CA 1
ATOM 1350 C C . GLN A 1 172 ? 15.578 -17.703 1.971 1 98.44 172 GLN A C 1
ATOM 1352 O O . GLN A 1 172 ? 16.734 -18.094 1.757 1 98.44 172 GLN A O 1
ATOM 1357 N N . ARG A 1 173 ? 14.57 -18.469 2.111 1 98.19 173 ARG A N 1
ATOM 1358 C CA . ARG A 1 173 ? 14.719 -19.922 2.072 1 98.19 173 ARG A CA 1
ATOM 1359 C C . ARG A 1 173 ? 15.156 -20.391 0.69 1 98.19 173 ARG A C 1
ATOM 1361 O O . ARG A 1 173 ? 16.094 -21.188 0.566 1 98.19 173 ARG A O 1
ATOM 1368 N N . LEU A 1 174 ? 14.492 -19.922 -0.367 1 98.62 174 LEU A N 1
ATOM 1369 C CA . LEU A 1 174 ? 14.828 -20.297 -1.736 1 98.62 174 LEU A CA 1
ATOM 1370 C C . LEU A 1 174 ? 16.234 -19.844 -2.098 1 98.62 174 LEU A C 1
ATOM 1372 O O . LEU A 1 174 ? 16.984 -20.594 -2.73 1 98.62 174 LEU A O 1
ATOM 1376 N N . ARG A 1 175 ? 16.547 -18.672 -1.684 1 98.19 175 ARG A N 1
ATOM 1377 C CA . ARG A 1 175 ? 17.891 -18.141 -1.928 1 98.19 175 ARG A CA 1
ATOM 1378 C C . ARG A 1 175 ? 18.938 -19 -1.246 1 98.19 175 ARG A C 1
ATOM 1380 O O . ARG A 1 175 ? 19.938 -19.391 -1.871 1 98.19 175 ARG A O 1
ATOM 1387 N N . ALA A 1 176 ? 18.719 -19.266 0.003 1 97.38 176 ALA A N 1
ATOM 1388 C CA . ALA A 1 176 ? 19.688 -20.031 0.792 1 97.38 176 ALA A CA 1
ATOM 1389 C C . ALA A 1 176 ? 19.891 -21.422 0.212 1 97.38 176 ALA A C 1
ATOM 1391 O O . ALA A 1 176 ? 21 -21.953 0.228 1 97.38 176 ALA A O 1
ATOM 1392 N N . SER A 1 177 ? 18.875 -22 -0.32 1 97.44 177 SER A N 1
ATOM 1393 C CA . SER A 1 177 ? 18.938 -23.359 -0.856 1 97.44 177 SER A CA 1
ATOM 1394 C C . SER A 1 177 ? 19.297 -23.344 -2.34 1 97.44 177 SER A C 1
ATOM 1396 O O . SER A 1 177 ? 19.375 -24.406 -2.971 1 97.44 177 SER A O 1
ATOM 1398 N N . LYS A 1 178 ? 19.406 -22.172 -2.957 1 97.81 178 LYS A N 1
ATOM 1399 C CA . LYS A 1 178 ? 19.719 -21.984 -4.367 1 97.81 178 LYS A CA 1
ATOM 1400 C C . LYS A 1 178 ? 18.672 -22.625 -5.266 1 97.81 178 LYS A C 1
ATOM 1402 O O . LYS A 1 178 ? 19.016 -23.266 -6.258 1 97.81 178 LYS A O 1
ATOM 1407 N N . VAL A 1 179 ? 17.484 -22.562 -4.797 1 98 179 VAL A N 1
ATOM 1408 C CA . VAL A 1 179 ? 16.359 -23.047 -5.582 1 98 179 VAL A CA 1
ATOM 1409 C C . VAL A 1 179 ? 15.75 -21.906 -6.387 1 98 179 VAL A C 1
ATOM 1411 O O . VAL A 1 179 ? 15.453 -20.844 -5.836 1 98 179 VAL A O 1
ATOM 1414 N N . LYS A 1 180 ? 15.656 -22.141 -7.68 1 98.44 180 LYS A N 1
ATOM 1415 C CA . LYS A 1 180 ? 15.023 -21.156 -8.555 1 98.44 180 LYS A CA 1
ATOM 1416 C C . LYS A 1 180 ? 13.508 -21.344 -8.578 1 98.44 180 LYS A C 1
ATOM 1418 O O . LYS A 1 180 ? 12.938 -21.703 -9.609 1 98.44 180 LYS A O 1
ATOM 1423 N N . GLY A 1 181 ? 12.859 -20.984 -7.496 1 98.75 181 GLY A N 1
ATOM 1424 C CA . GLY A 1 181 ? 11.43 -21.172 -7.309 1 98.75 181 GLY A CA 1
ATOM 1425 C C . GLY A 1 181 ? 10.609 -19.953 -7.711 1 98.75 181 GLY A C 1
ATOM 1426 O O . GLY A 1 181 ? 11.055 -19.141 -8.523 1 98.75 181 GLY A O 1
ATOM 1427 N N . ALA A 1 182 ? 9.328 -19.953 -7.219 1 98.94 182 ALA A N 1
ATOM 1428 C CA . ALA A 1 182 ? 8.391 -18.875 -7.551 1 98.94 182 ALA A CA 1
ATOM 1429 C C . ALA A 1 182 ? 7.633 -18.406 -6.312 1 98.94 182 ALA A C 1
ATOM 1431 O O . ALA A 1 182 ? 7.277 -19.219 -5.453 1 98.94 182 ALA A O 1
ATOM 1432 N N . ILE A 1 183 ? 7.453 -17.172 -6.215 1 98.94 183 ILE A N 1
ATOM 1433 C CA . ILE A 1 183 ? 6.562 -16.531 -5.25 1 98.94 183 ILE A CA 1
ATOM 1434 C C . ILE A 1 183 ? 5.461 -15.766 -5.984 1 98.94 183 ILE A C 1
ATOM 1436 O O . ILE A 1 183 ? 5.742 -14.852 -6.766 1 98.94 183 ILE A O 1
ATOM 1440 N N . VAL A 1 184 ? 4.238 -16.172 -5.809 1 99 184 VAL A N 1
ATOM 1441 C CA . VAL A 1 184 ? 3.074 -15.516 -6.391 1 99 184 VAL A CA 1
ATOM 1442 C C . VAL A 1 184 ? 2.338 -14.719 -5.312 1 99 184 VAL A C 1
ATOM 1444 O O . VAL A 1 184 ? 1.87 -15.297 -4.324 1 99 184 VAL A O 1
ATOM 1447 N N . ASN A 1 185 ? 2.287 -13.445 -5.402 1 98.94 185 ASN A N 1
ATOM 1448 C CA . ASN A 1 185 ? 1.488 -12.602 -4.523 1 98.94 185 ASN A CA 1
ATOM 1449 C C . ASN A 1 185 ? 0.189 -12.164 -5.195 1 98.94 185 ASN A C 1
ATOM 1451 O O . ASN A 1 185 ? 0.212 -11.461 -6.203 1 98.94 185 ASN A O 1
ATOM 1455 N N . VAL A 1 186 ? -0.931 -12.594 -4.621 1 98.88 186 VAL A N 1
ATOM 1456 C CA . VAL A 1 186 ? -2.244 -12.281 -5.172 1 98.88 186 VAL A CA 1
ATOM 1457 C C . VAL A 1 186 ? -2.715 -10.93 -4.641 1 98.88 186 VAL A C 1
ATOM 1459 O O . VAL A 1 186 ? -2.916 -10.758 -3.436 1 98.88 186 VAL A O 1
ATOM 1462 N N . SER A 1 187 ? -2.828 -10.023 -5.5 1 98.5 187 SER A N 1
ATOM 1463 C CA . SER A 1 187 ? -3.322 -8.688 -5.191 1 98.5 187 SER A CA 1
ATOM 1464 C C . SER A 1 187 ? -4.766 -8.516 -5.648 1 98.5 187 SER A C 1
ATOM 1466 O O . SER A 1 187 ? -5.617 -9.359 -5.371 1 98.5 187 SER A O 1
ATOM 1468 N N . SER A 1 188 ? -5.062 -7.43 -6.305 1 97.12 188 SER A N 1
ATOM 1469 C CA . SER A 1 188 ? -6.379 -7.086 -6.836 1 97.12 188 SER A CA 1
ATOM 1470 C C . SER A 1 188 ? -6.297 -5.891 -7.781 1 97.12 188 SER A C 1
ATOM 1472 O O . SER A 1 188 ? -5.359 -5.094 -7.703 1 97.12 188 SER A O 1
ATOM 1474 N N . GLY A 1 189 ? -7.305 -5.859 -8.648 1 95.31 189 GLY A N 1
ATOM 1475 C CA . GLY A 1 189 ? -7.406 -4.664 -9.469 1 95.31 189 GLY A CA 1
ATOM 1476 C C . GLY A 1 189 ? -7.551 -3.391 -8.656 1 95.31 189 GLY A C 1
ATOM 1477 O O . GLY A 1 189 ? -7.215 -2.303 -9.125 1 95.31 189 GLY A O 1
ATOM 1478 N N . THR A 1 190 ? -7.984 -3.479 -7.477 1 94.12 190 THR A N 1
ATOM 1479 C CA . THR A 1 190 ? -8.18 -2.322 -6.609 1 94.12 190 THR A CA 1
ATOM 1480 C C . THR A 1 190 ? -6.84 -1.712 -6.211 1 94.12 190 THR A C 1
ATOM 1482 O O . THR A 1 190 ? -6.789 -0.601 -5.68 1 94.12 190 THR A O 1
ATOM 1485 N N . GLU A 1 191 ? -5.758 -2.359 -6.523 1 96.44 191 GLU A N 1
ATOM 1486 C CA . GLU A 1 191 ? -4.426 -1.859 -6.211 1 96.44 191 GLU A CA 1
ATOM 1487 C C . GLU A 1 191 ? -4.109 -0.59 -6.996 1 96.44 191 GLU A C 1
ATOM 1489 O O . GLU A 1 191 ? -3.203 0.163 -6.637 1 96.44 191 GLU A O 1
ATOM 1494 N N . LEU A 1 192 ? -4.855 -0.274 -8.016 1 92.56 192 LEU A N 1
ATOM 1495 C CA . LEU A 1 192 ? -4.477 0.738 -8.992 1 92.56 192 LEU A CA 1
ATOM 1496 C C . LEU A 1 192 ? -5.043 2.102 -8.609 1 92.56 192 LEU A C 1
ATOM 1498 O O . LEU A 1 192 ? -4.715 3.111 -9.234 1 92.56 192 LEU A O 1
ATOM 1502 N N . GLN A 1 193 ? -5.871 2.127 -7.641 1 93.81 193 GLN A N 1
ATOM 1503 C CA . GLN A 1 193 ? -6.465 3.391 -7.211 1 93.81 193 GLN A CA 1
ATOM 1504 C C . GLN A 1 193 ? -7.039 3.277 -5.805 1 93.81 193 GLN A C 1
ATOM 1506 O O . GLN A 1 193 ? -7.375 2.182 -5.348 1 93.81 193 GLN A O 1
ATOM 1511 N N . PRO A 1 194 ? -7.148 4.484 -5.148 1 96.5 194 PRO A N 1
ATOM 1512 C CA . PRO A 1 194 ? -7.918 4.469 -3.902 1 96.5 194 PRO A CA 1
ATOM 1513 C C . PRO A 1 194 ? -9.383 4.078 -4.117 1 96.5 194 PRO A C 1
ATOM 1515 O O . PRO A 1 194 ? -9.969 4.414 -5.145 1 96.5 194 PRO A O 1
ATOM 1518 N N . VAL A 1 195 ? -9.945 3.357 -3.139 1 95.38 195 VAL A N 1
ATOM 1519 C CA . VAL A 1 195 ? -11.336 2.934 -3.248 1 95.38 195 VAL A CA 1
ATOM 1520 C C . VAL A 1 195 ? -12.086 3.285 -1.965 1 95.38 195 VAL A C 1
ATOM 1522 O O . VAL A 1 195 ? -12.047 2.535 -0.988 1 95.38 195 VAL A O 1
ATOM 1525 N N . PRO A 1 196 ? -12.875 4.426 -1.958 1 95.12 196 PRO A N 1
ATOM 1526 C CA . PRO A 1 196 ? -13.719 4.734 -0.804 1 95.12 196 PRO A CA 1
ATOM 1527 C C . PRO A 1 196 ? -14.695 3.611 -0.47 1 95.12 196 PRO A C 1
ATOM 1529 O O . PRO A 1 196 ? -15.164 2.906 -1.369 1 95.12 196 PRO A O 1
ATOM 1532 N N . TYR A 1 197 ? -14.977 3.398 0.866 1 92.94 197 TYR A N 1
ATOM 1533 C CA . TYR A 1 197 ? -15.883 2.383 1.396 1 92.94 197 TYR A CA 1
ATOM 1534 C C . TYR A 1 197 ? -15.305 0.985 1.197 1 92.94 197 TYR A C 1
ATOM 1536 O O . TYR A 1 197 ? -16.031 -0.009 1.274 1 92.94 197 TYR A O 1
ATOM 1544 N N . ALA A 1 198 ? -14.102 0.889 0.864 1 94.12 198 ALA A N 1
ATOM 1545 C CA . ALA A 1 198 ? -13.211 -0.265 0.873 1 94.12 198 ALA A CA 1
ATOM 1546 C C . ALA A 1 198 ? -11.75 0.172 1.012 1 94.12 198 ALA A C 1
ATOM 1548 O O . ALA A 1 198 ? -10.867 -0.367 0.341 1 94.12 198 ALA A O 1
ATOM 1549 N N . SER A 1 199 ? -11.555 1.239 1.768 1 96.94 199 SER A N 1
ATOM 1550 C CA . SER A 1 199 ? -10.289 1.967 1.821 1 96.94 199 SER A CA 1
ATOM 1551 C C . SER A 1 199 ? -9.164 1.073 2.32 1 96.94 199 SER A C 1
ATOM 1553 O O . SER A 1 199 ? -8.086 1.031 1.719 1 96.94 199 SER A O 1
ATOM 1555 N N . LEU A 1 200 ? -9.422 0.278 3.406 1 98.38 200 LEU A N 1
ATOM 1556 C CA . LEU A 1 200 ? -8.383 -0.582 3.963 1 98.38 200 LEU A CA 1
ATOM 1557 C C . LEU A 1 200 ? -8.016 -1.693 2.984 1 98.38 200 LEU A C 1
ATOM 1559 O O . LEU A 1 200 ? -6.84 -2.004 2.805 1 98.38 200 LEU A O 1
ATOM 1563 N N . TYR A 1 201 ? -9.008 -2.229 2.34 1 97 201 TYR A N 1
ATOM 1564 C CA . TYR A 1 201 ? -8.773 -3.312 1.394 1 97 201 TYR A CA 1
ATOM 1565 C C . TYR A 1 201 ? -7.934 -2.836 0.214 1 97 201 TYR A C 1
ATOM 1567 O O . TYR A 1 201 ? -6.887 -3.416 -0.085 1 97 201 TYR A O 1
ATOM 1575 N N . ALA A 1 202 ? -8.422 -1.758 -0.421 1 97.62 202 ALA A N 1
ATOM 1576 C CA . ALA A 1 202 ? -7.703 -1.235 -1.58 1 97.62 202 ALA A CA 1
ATOM 1577 C C . ALA A 1 202 ? -6.281 -0.825 -1.206 1 97.62 202 ALA A C 1
ATOM 1579 O O . ALA A 1 202 ? -5.34 -1.059 -1.968 1 97.62 202 ALA A O 1
ATOM 1580 N N . ALA A 1 203 ? -6.129 -0.249 -0.063 1 98.75 203 ALA A N 1
ATOM 1581 C CA . ALA A 1 203 ? -4.805 0.14 0.41 1 98.75 203 ALA A CA 1
ATOM 1582 C C . ALA A 1 203 ? -3.91 -1.081 0.603 1 98.75 203 ALA A C 1
ATOM 1584 O O . ALA A 1 203 ? -2.729 -1.057 0.249 1 98.75 203 ALA A O 1
ATOM 1585 N N . SER A 1 204 ? -4.426 -2.15 1.143 1 98.81 204 SER A N 1
ATOM 1586 C CA . SER A 1 204 ? -3.652 -3.371 1.351 1 98.81 204 SER A CA 1
ATOM 1587 C C . SER A 1 204 ? -3.184 -3.961 0.025 1 98.81 204 SER A C 1
ATOM 1589 O O . SER A 1 204 ? -2.092 -4.527 -0.057 1 98.81 204 SER A O 1
ATOM 1591 N N . LYS A 1 205 ? -4.008 -3.816 -0.979 1 98.75 205 LYS A N 1
ATOM 1592 C CA . LYS A 1 205 ? -3.629 -4.359 -2.281 1 98.75 205 LYS A CA 1
ATOM 1593 C C . LYS A 1 205 ? -2.65 -3.434 -3 1 98.75 205 LYS A C 1
ATOM 1595 O O . LYS A 1 205 ? -1.777 -3.896 -3.736 1 98.75 205 LYS A O 1
ATOM 1600 N N . ALA A 1 206 ? -2.758 -2.119 -2.742 1 98.75 206 ALA A N 1
ATOM 1601 C CA . ALA A 1 206 ? -1.711 -1.209 -3.197 1 98.75 206 ALA A CA 1
ATOM 1602 C C . ALA A 1 206 ? -0.366 -1.559 -2.566 1 98.75 206 ALA A C 1
ATOM 1604 O O . ALA A 1 206 ? 0.672 -1.498 -3.229 1 98.75 206 ALA A O 1
ATOM 1605 N N . TYR A 1 207 ? -0.385 -1.894 -1.313 1 98.88 207 TYR A N 1
ATOM 1606 C CA . TYR A 1 207 ? 0.803 -2.383 -0.623 1 98.88 207 TYR A CA 1
ATOM 1607 C C . TYR A 1 207 ? 1.376 -3.609 -1.324 1 98.88 207 TYR A C 1
ATOM 1609 O O . TYR A 1 207 ? 2.57 -3.658 -1.624 1 98.88 207 TYR A O 1
ATOM 1617 N N . THR A 1 208 ? 0.532 -4.59 -1.586 1 98.94 208 THR A N 1
ATOM 1618 C CA . THR A 1 208 ? 0.948 -5.855 -2.184 1 98.94 208 THR A CA 1
ATOM 1619 C C . THR A 1 208 ? 1.597 -5.621 -3.545 1 98.94 208 THR A C 1
ATOM 1621 O O . THR A 1 208 ? 2.617 -6.234 -3.865 1 98.94 208 THR A O 1
ATOM 1624 N N . ARG A 1 209 ? 1.033 -4.742 -4.277 1 98.75 209 ARG A N 1
ATOM 1625 C CA . ARG A 1 209 ? 1.591 -4.434 -5.59 1 98.75 209 ARG A CA 1
ATOM 1626 C C . ARG A 1 209 ? 2.998 -3.861 -5.465 1 98.75 209 ARG A C 1
ATOM 1628 O O . ARG A 1 209 ? 3.936 -4.355 -6.098 1 98.75 209 ARG A O 1
ATOM 1635 N N . SER A 1 210 ? 3.115 -2.795 -4.703 1 98.69 210 SER A N 1
ATOM 1636 C CA . SER A 1 210 ? 4.406 -2.141 -4.543 1 98.69 210 SER A CA 1
ATOM 1637 C C . SER A 1 210 ? 5.461 -3.113 -4.02 1 98.69 210 SER A C 1
ATOM 1639 O O . SER A 1 210 ? 6.566 -3.189 -4.559 1 98.69 210 SER A O 1
ATOM 1641 N N . PHE A 1 211 ? 5.102 -3.906 -3.012 1 98.88 211 PHE A N 1
ATOM 1642 C CA . PHE A 1 211 ? 5.988 -4.879 -2.385 1 98.88 211 PHE A CA 1
ATOM 1643 C C . PHE A 1 211 ? 6.449 -5.922 -3.393 1 98.88 211 PHE A C 1
ATOM 1645 O O . PHE A 1 211 ? 7.645 -6.207 -3.5 1 98.88 211 PHE A O 1
ATOM 1652 N N . THR A 1 212 ? 5.504 -6.41 -4.168 1 98.94 212 THR A N 1
ATOM 1653 C CA . THR A 1 212 ? 5.766 -7.496 -5.102 1 98.94 212 THR A CA 1
ATOM 1654 C C . THR A 1 212 ? 6.707 -7.043 -6.211 1 98.94 212 THR A C 1
ATOM 1656 O O . THR A 1 212 ? 7.684 -7.727 -6.523 1 98.94 212 THR A O 1
ATOM 1659 N N . LEU A 1 213 ? 6.422 -5.902 -6.758 1 98.38 213 LEU A N 1
ATOM 1660 C CA . LEU A 1 213 ? 7.215 -5.41 -7.879 1 98.38 213 LEU A CA 1
ATOM 1661 C C . LEU A 1 213 ? 8.633 -5.078 -7.438 1 98.38 213 LEU A C 1
ATOM 1663 O O . LEU A 1 213 ? 9.586 -5.273 -8.203 1 98.38 213 LEU A O 1
ATOM 1667 N N . ALA A 1 214 ? 8.773 -4.57 -6.227 1 97.81 214 ALA A N 1
ATOM 1668 C CA . ALA A 1 214 ? 10.109 -4.34 -5.688 1 97.81 214 ALA A CA 1
ATOM 1669 C C . ALA A 1 214 ? 10.836 -5.66 -5.441 1 97.81 214 ALA A C 1
ATOM 1671 O O . ALA A 1 214 ? 12.023 -5.793 -5.75 1 97.81 214 ALA A O 1
ATOM 1672 N N . LEU A 1 215 ? 10.133 -6.594 -4.918 1 98.44 215 LEU A N 1
ATOM 1673 C CA . LEU A 1 215 ? 10.719 -7.895 -4.621 1 98.44 215 LEU A CA 1
ATOM 1674 C C . LEU A 1 215 ? 11.156 -8.602 -5.898 1 98.44 215 LEU A C 1
ATOM 1676 O O . LEU A 1 215 ? 12.156 -9.328 -5.902 1 98.44 215 LEU A O 1
ATOM 1680 N N . GLN A 1 216 ? 10.406 -8.383 -6.992 1 98.12 216 GLN A N 1
ATOM 1681 C CA . GLN A 1 216 ? 10.805 -8.93 -8.289 1 98.12 216 GLN A CA 1
ATOM 1682 C C . GLN A 1 216 ? 12.242 -8.555 -8.625 1 98.12 216 GLN A C 1
ATOM 1684 O O . GLN A 1 216 ? 13.016 -9.406 -9.078 1 98.12 216 GLN A O 1
ATOM 1689 N N . TRP A 1 217 ? 12.5 -7.359 -8.391 1 95.75 217 TRP A N 1
ATOM 1690 C CA . TRP A 1 217 ? 13.828 -6.836 -8.695 1 95.75 217 TRP A CA 1
ATOM 1691 C C . TRP A 1 217 ? 14.875 -7.461 -7.785 1 95.75 217 TRP A C 1
ATOM 1693 O O . TRP A 1 217 ? 15.961 -7.832 -8.242 1 95.75 217 TRP A O 1
ATOM 1703 N N . GLU A 1 218 ? 14.602 -7.621 -6.543 1 96 218 GLU A N 1
ATOM 1704 C CA . GLU A 1 218 ? 15.547 -8.148 -5.566 1 96 218 GLU A CA 1
ATOM 1705 C C . GLU A 1 218 ? 15.789 -9.641 -5.781 1 96 218 GLU A C 1
ATOM 1707 O O . GLU A 1 218 ? 16.875 -10.141 -5.516 1 96 218 GLU A O 1
ATOM 1712 N N . ALA A 1 219 ? 14.812 -10.312 -6.32 1 98.19 219 ALA A N 1
ATOM 1713 C CA . ALA A 1 219 ? 14.859 -11.766 -6.43 1 98.19 219 ALA A CA 1
ATOM 1714 C C . ALA A 1 219 ? 15.492 -12.195 -7.754 1 98.19 219 ALA A C 1
ATOM 1716 O O . ALA A 1 219 ? 15.984 -13.32 -7.879 1 98.19 219 ALA A O 1
ATOM 1717 N N . ALA A 1 220 ? 15.531 -11.328 -8.703 1 96.81 220 ALA A N 1
ATOM 1718 C CA . ALA A 1 220 ? 15.922 -11.633 -10.078 1 96.81 220 ALA A CA 1
ATOM 1719 C C . ALA A 1 220 ? 17.344 -12.18 -10.133 1 96.81 220 ALA A C 1
ATOM 1721 O O . ALA A 1 220 ? 17.609 -13.172 -10.805 1 96.81 220 ALA A O 1
ATOM 1722 N N . PRO A 1 221 ? 18.266 -11.602 -9.352 1 96.5 221 PRO A N 1
ATOM 1723 C CA . PRO A 1 221 ? 19.641 -12.094 -9.438 1 96.5 221 PRO A CA 1
ATOM 1724 C C . PRO A 1 221 ? 19.781 -13.539 -8.945 1 96.5 221 PRO A C 1
ATOM 1726 O O . PRO A 1 221 ? 20.766 -14.203 -9.266 1 96.5 221 PRO A O 1
ATOM 1729 N N . PHE A 1 222 ? 18.812 -14.047 -8.297 1 98 222 PHE A N 1
ATOM 1730 C CA . PHE A 1 222 ? 18.906 -15.383 -7.719 1 98 222 PHE A CA 1
ATOM 1731 C C . PHE A 1 222 ? 18.062 -16.375 -8.508 1 98 222 PHE A C 1
ATOM 1733 O O . PHE A 1 222 ? 17.906 -17.531 -8.109 1 98 222 PHE A O 1
ATOM 1740 N N . GLY A 1 223 ? 17.453 -15.883 -9.578 1 98.19 223 GLY A N 1
ATOM 1741 C CA . GLY A 1 223 ? 16.641 -16.75 -10.422 1 98.19 223 GLY A CA 1
ATOM 1742 C C . GLY A 1 223 ? 15.289 -17.094 -9.82 1 98.19 223 GLY A C 1
ATOM 1743 O O . GLY A 1 223 ? 14.625 -18.031 -10.273 1 98.19 223 GLY A O 1
ATOM 1744 N N . ILE A 1 224 ? 14.938 -16.422 -8.766 1 98.81 224 ILE A N 1
ATOM 1745 C CA . ILE A 1 224 ? 13.641 -16.641 -8.133 1 98.81 224 ILE A CA 1
ATOM 1746 C C . ILE A 1 224 ? 12.578 -15.781 -8.828 1 98.81 224 ILE A C 1
ATOM 1748 O O . ILE A 1 224 ? 12.742 -14.562 -8.945 1 98.81 224 ILE A O 1
ATOM 1752 N N . HIS A 1 225 ? 11.531 -16.438 -9.336 1 98.81 225 HIS A N 1
ATOM 1753 C CA . HIS A 1 225 ? 10.453 -15.766 -10.047 1 98.81 225 HIS A CA 1
ATOM 1754 C C . HIS A 1 225 ? 9.43 -15.18 -9.078 1 98.81 225 HIS A C 1
ATOM 1756 O O . HIS A 1 225 ? 8.906 -15.891 -8.219 1 98.81 225 HIS A O 1
ATOM 1762 N N . VAL A 1 226 ? 9.18 -13.891 -9.141 1 98.88 226 VAL A N 1
ATOM 1763 C CA . VAL A 1 226 ? 8.148 -13.242 -8.336 1 98.88 226 VAL A CA 1
ATOM 1764 C C . VAL A 1 226 ? 7.051 -12.703 -9.25 1 98.88 226 VAL A C 1
ATOM 1766 O O . VAL A 1 226 ? 7.32 -11.938 -10.18 1 98.88 226 VAL A O 1
ATOM 1769 N N . GLN A 1 227 ? 5.82 -13.117 -8.992 1 98.88 227 GLN A N 1
ATOM 1770 C CA . GLN A 1 227 ? 4.699 -12.75 -9.852 1 98.88 227 GLN A CA 1
ATOM 1771 C C . GLN A 1 227 ? 3.674 -11.914 -9.078 1 98.88 227 GLN A C 1
ATOM 1773 O O . GLN A 1 227 ? 3.322 -12.25 -7.945 1 98.88 227 GLN A O 1
ATOM 1778 N N . LEU A 1 228 ? 3.305 -10.836 -9.672 1 98.88 228 LEU A N 1
ATOM 1779 C CA . LEU A 1 228 ? 2.127 -10.094 -9.234 1 98.88 228 LEU A CA 1
ATOM 1780 C C . LEU A 1 228 ? 0.878 -10.586 -9.961 1 98.88 228 LEU A C 1
ATOM 1782 O O . LEU A 1 228 ? 0.76 -10.438 -11.18 1 98.88 228 LEU A O 1
ATOM 1786 N N . LEU A 1 229 ? 0.001 -11.258 -9.266 1 98.88 229 LEU A N 1
ATOM 1787 C CA . LEU A 1 229 ? -1.295 -11.688 -9.781 1 98.88 229 LEU A CA 1
ATOM 1788 C C . LEU A 1 229 ? -2.408 -10.773 -9.281 1 98.88 229 LEU A C 1
ATOM 1790 O O . LEU A 1 229 ? -2.676 -10.711 -8.078 1 98.88 229 LEU A O 1
ATOM 1794 N N . SER A 1 230 ? -3.051 -10.078 -10.211 1 98.5 230 SER A N 1
ATOM 1795 C CA . SER A 1 230 ? -3.988 -9.023 -9.836 1 98.5 230 SER A CA 1
ATOM 1796 C C . SER A 1 230 ? -5.359 -9.25 -10.461 1 98.5 230 SER A C 1
ATOM 1798 O O . SER A 1 230 ? -5.742 -8.555 -11.398 1 98.5 230 SER A O 1
ATOM 1800 N N . PRO A 1 231 ? -6.129 -10.086 -9.844 1 98.12 231 PRO A N 1
ATOM 1801 C CA . PRO A 1 231 ? -7.465 -10.328 -10.391 1 98.12 231 PRO A CA 1
ATOM 1802 C C . PRO A 1 231 ? -8.375 -9.102 -10.289 1 98.12 231 PRO A C 1
ATOM 1804 O O . PRO A 1 231 ? -8.266 -8.328 -9.336 1 98.12 231 PRO A O 1
ATOM 1807 N N . ASN A 1 232 ? -9.211 -8.961 -11.352 1 96.62 232 ASN A N 1
ATOM 1808 C CA . ASN A 1 232 ? -10.422 -8.18 -11.148 1 96.62 232 ASN A CA 1
ATOM 1809 C C . ASN A 1 232 ? -11.539 -9.016 -10.523 1 96.62 232 ASN A C 1
ATOM 1811 O O . ASN A 1 232 ? -11.273 -9.859 -9.664 1 96.62 232 ASN A O 1
ATOM 1815 N N . PHE A 1 233 ? -12.758 -8.766 -10.812 1 94.44 233 PHE A N 1
ATOM 1816 C CA . PHE A 1 233 ? -13.844 -9.5 -10.164 1 94.44 233 PHE A CA 1
ATOM 1817 C C . PHE A 1 233 ? -13.844 -10.961 -10.609 1 94.44 233 PHE A C 1
ATOM 1819 O O . PHE A 1 233 ? -13.742 -11.25 -11.805 1 94.44 233 PHE A O 1
ATOM 1826 N N . VAL A 1 234 ? -13.82 -11.812 -9.703 1 96 234 VAL A N 1
ATOM 1827 C CA . VAL A 1 234 ? -13.977 -13.258 -9.859 1 96 234 VAL A CA 1
ATOM 1828 C C . VAL A 1 234 ? -15.117 -13.75 -8.977 1 96 234 VAL A C 1
ATOM 1830 O O . VAL A 1 234 ? -15.328 -13.242 -7.875 1 96 234 VAL A O 1
ATOM 1833 N N . VAL A 1 235 ? -15.891 -14.688 -9.406 1 94.31 235 VAL A N 1
ATOM 1834 C CA . VAL A 1 235 ? -17 -15.211 -8.617 1 94.31 235 VAL A CA 1
ATOM 1835 C C . VAL A 1 235 ? -16.453 -16 -7.43 1 94.31 235 VAL A C 1
ATOM 1837 O O . VAL A 1 235 ? -16.172 -17.188 -7.547 1 94.31 235 VAL A O 1
ATOM 1840 N N . THR A 1 236 ? -16.359 -15.305 -6.301 1 90.94 236 THR A N 1
ATOM 1841 C CA . THR A 1 236 ? -15.883 -15.898 -5.051 1 90.94 236 THR A CA 1
ATOM 1842 C C . THR A 1 236 ? -16.609 -15.289 -3.855 1 90.94 236 THR A C 1
ATOM 1844 O O . THR A 1 236 ? -17.266 -14.242 -3.979 1 90.94 236 THR A O 1
ATOM 1847 N N . LYS A 1 237 ? -16.422 -15.906 -2.758 1 83.81 237 LYS A N 1
ATOM 1848 C CA . LYS A 1 237 ? -17.141 -15.516 -1.547 1 83.81 237 LYS A CA 1
ATOM 1849 C C . LYS A 1 237 ? -16.781 -14.102 -1.12 1 83.81 237 LYS A C 1
ATOM 1851 O O . LYS A 1 237 ? -17.609 -13.391 -0.55 1 83.81 237 LYS A O 1
ATOM 1856 N N . ILE A 1 238 ? -15.594 -13.656 -1.387 1 82.31 238 ILE A N 1
ATOM 1857 C CA . ILE A 1 238 ? -15.156 -12.32 -0.995 1 82.31 238 ILE A CA 1
ATOM 1858 C C . ILE A 1 238 ? -16.047 -11.273 -1.663 1 82.31 238 ILE A C 1
ATOM 1860 O O . ILE A 1 238 ? -16.141 -10.141 -1.181 1 82.31 238 ILE A O 1
ATOM 1864 N N . ASN A 1 239 ? -16.703 -11.625 -2.75 1 83.69 239 ASN A N 1
ATOM 1865 C CA . ASN A 1 239 ? -17.547 -10.711 -3.52 1 83.69 239 ASN A CA 1
ATOM 1866 C C . ASN A 1 239 ? -19.031 -10.953 -3.254 1 83.69 239 ASN A C 1
ATOM 1868 O O . ASN A 1 239 ? -19.891 -10.438 -3.977 1 83.69 239 ASN A O 1
ATOM 1872 N N . ASN A 1 240 ? -19.406 -11.664 -2.203 1 85.44 240 ASN A N 1
ATOM 1873 C CA . ASN A 1 240 ? -20.781 -12.039 -1.895 1 85.44 240 ASN A CA 1
ATOM 1874 C C . ASN A 1 240 ? -21.641 -10.828 -1.553 1 85.44 240 ASN A C 1
ATOM 1876 O O . ASN A 1 240 ? -22.859 -10.922 -1.497 1 85.44 240 ASN A O 1
ATOM 1880 N N . TYR A 1 241 ? -21.078 -9.727 -1.482 1 79.88 241 TYR A N 1
ATOM 1881 C CA . TYR A 1 241 ? -21.828 -8.508 -1.189 1 79.88 241 TYR A CA 1
ATOM 1882 C C . TYR A 1 241 ? -22.578 -8.016 -2.424 1 79.88 241 TYR A C 1
ATOM 1884 O O . TYR A 1 241 ? -23.406 -7.105 -2.334 1 79.88 241 TYR A O 1
ATOM 1892 N N . SER A 1 242 ? -22.328 -8.68 -3.566 1 85.38 242 SER A N 1
ATOM 1893 C CA . SER A 1 242 ? -22.922 -8.242 -4.828 1 85.38 242 SER A CA 1
ATOM 1894 C C . SER A 1 242 ? -23.484 -9.422 -5.613 1 85.38 242 SER A C 1
ATOM 1896 O O . SER A 1 242 ? -22.734 -10.234 -6.145 1 85.38 242 SER A O 1
ATOM 1898 N N . LYS A 1 243 ? -24.719 -9.438 -5.82 1 85.25 243 LYS A N 1
ATOM 1899 C CA . LYS A 1 243 ? -25.359 -10.469 -6.625 1 85.25 243 LYS A CA 1
ATOM 1900 C C . LYS A 1 243 ? -24.953 -10.367 -8.086 1 85.25 243 LYS A C 1
ATOM 1902 O O . LYS A 1 243 ? -24.859 -11.383 -8.789 1 85.25 243 LYS A O 1
ATOM 1907 N N . ILE A 1 244 ? -24.672 -9.18 -8.469 1 84.38 244 ILE A N 1
ATOM 1908 C CA . ILE A 1 244 ? -24.281 -8.93 -9.852 1 84.38 244 ILE A CA 1
ATOM 1909 C C . ILE A 1 244 ? -22.938 -9.602 -10.133 1 84.38 244 ILE A C 1
ATOM 1911 O O . ILE A 1 244 ? -22.781 -10.281 -11.148 1 84.38 244 ILE A O 1
ATOM 1915 N N . ILE A 1 245 ? -22.047 -9.461 -9.227 1 85.81 245 ILE A N 1
ATOM 1916 C CA . ILE A 1 245 ? -20.734 -10.078 -9.383 1 85.81 245 ILE A CA 1
ATOM 1917 C C . ILE A 1 245 ? -20.875 -11.602 -9.32 1 85.81 245 ILE A C 1
ATOM 1919 O O . ILE A 1 245 ? -20.234 -12.32 -10.094 1 85.81 245 ILE A O 1
ATOM 1923 N N . MET A 1 246 ? -21.781 -12.062 -8.539 1 88 246 MET A N 1
ATOM 1924 C CA . MET A 1 246 ? -21.922 -13.5 -8.297 1 88 246 MET A CA 1
ATOM 1925 C C . MET A 1 246 ? -22.578 -14.188 -9.484 1 88 246 MET A C 1
ATOM 1927 O O . MET A 1 246 ? -22.469 -15.414 -9.633 1 88 246 MET A O 1
ATOM 1931 N N . ARG A 1 247 ? -23.188 -13.438 -10.359 1 89.94 247 ARG A N 1
ATOM 1932 C CA . ARG A 1 247 ? -23.812 -13.992 -11.555 1 89.94 247 ARG A CA 1
ATOM 1933 C C . ARG A 1 247 ? -22.766 -14.352 -12.602 1 89.94 247 ARG A C 1
ATOM 1935 O O . ARG A 1 247 ? -23.016 -15.156 -13.5 1 89.94 247 ARG A O 1
ATOM 1942 N N . GLY A 1 248 ? -21.641 -13.75 -12.438 1 91.06 248 GLY A N 1
ATOM 1943 C CA . GLY A 1 248 ? -20.578 -14 -13.391 1 91.06 248 GLY A CA 1
ATOM 1944 C C . GLY A 1 248 ? -20.766 -13.266 -14.703 1 91.06 248 GLY A C 1
ATOM 1945 O O . GLY A 1 248 ? -21.609 -12.391 -14.812 1 91.06 248 GLY A O 1
ATOM 1946 N N . GLY A 1 249 ? -19.891 -13.516 -15.672 1 91.38 249 GLY A N 1
ATOM 1947 C CA . GLY A 1 249 ? -19.922 -12.906 -17 1 91.38 249 GLY A CA 1
ATOM 1948 C C . GLY A 1 249 ? -18.578 -12.906 -17.688 1 91.38 249 GLY A C 1
ATOM 1949 O O . GLY A 1 249 ? -17.625 -13.531 -17.203 1 91.38 249 GLY A O 1
ATOM 1950 N N . LEU A 1 250 ? -18.547 -12.289 -18.812 1 92.31 250 LEU A N 1
ATOM 1951 C CA . LEU A 1 250 ? -17.344 -12.25 -19.641 1 92.31 250 LEU A CA 1
ATOM 1952 C C . LEU A 1 250 ? -16.156 -11.688 -18.875 1 92.31 250 LEU A C 1
ATOM 1954 O O . LEU A 1 250 ? -15.047 -12.203 -18.984 1 92.31 250 LEU A O 1
ATOM 1958 N N . PHE A 1 251 ? -16.422 -10.703 -18.047 1 94.31 251 PHE A N 1
ATOM 1959 C CA . PHE A 1 251 ? -15.359 -10.031 -17.297 1 94.31 251 PHE A CA 1
ATOM 1960 C C . PHE A 1 251 ? -15.289 -10.562 -15.875 1 94.31 251 PHE A C 1
ATOM 1962 O O . PHE A 1 251 ? -14.484 -10.086 -15.062 1 94.31 251 PHE A O 1
ATOM 1969 N N . ILE A 1 252 ? -16.156 -11.508 -15.523 1 96.62 252 ILE A N 1
ATOM 1970 C CA . ILE A 1 252 ? -16.203 -12.07 -14.18 1 96.62 252 ILE A CA 1
ATOM 1971 C C . ILE A 1 252 ? -16.203 -13.602 -14.258 1 96.62 252 ILE A C 1
ATOM 1973 O O . ILE A 1 252 ? -17.25 -14.234 -14.148 1 96.62 252 ILE A O 1
ATOM 1977 N N . PRO A 1 253 ? -15.078 -14.133 -14.344 1 97.44 253 PRO A N 1
ATOM 1978 C CA . PRO A 1 253 ? -14.977 -15.586 -14.484 1 97.44 253 PRO A CA 1
ATOM 1979 C C . PRO A 1 253 ? -15.266 -16.328 -13.18 1 97.44 253 PRO A C 1
ATOM 1981 O O . PRO A 1 253 ? -15.234 -15.727 -12.109 1 97.44 253 PRO A O 1
ATOM 1984 N N . THR A 1 254 ? -15.555 -17.625 -13.367 1 97.25 254 THR A N 1
ATOM 1985 C CA . THR A 1 254 ? -15.594 -18.484 -12.195 1 97.25 254 THR A CA 1
ATOM 1986 C C . THR A 1 254 ? -14.195 -18.656 -11.602 1 97.25 254 THR A C 1
ATOM 1988 O O . THR A 1 254 ? -13.195 -18.453 -12.289 1 97.25 254 THR A O 1
ATOM 1991 N N . ALA A 1 255 ? -14.156 -19.062 -10.383 1 97.81 255 ALA A N 1
ATOM 1992 C CA . ALA A 1 255 ? -12.867 -19.312 -9.734 1 97.81 255 ALA A CA 1
ATOM 1993 C C . ALA A 1 255 ? -12.07 -20.375 -10.477 1 97.81 255 ALA A C 1
ATOM 1995 O O . ALA A 1 255 ? -10.852 -20.266 -10.633 1 97.81 255 ALA A O 1
ATOM 1996 N N . LYS A 1 256 ? -12.742 -21.375 -10.953 1 97.88 256 LYS A N 1
ATOM 1997 C CA . LYS A 1 256 ? -12.102 -22.484 -11.664 1 97.88 256 LYS A CA 1
ATOM 1998 C C . LYS A 1 256 ? -11.477 -22 -12.969 1 97.88 256 LYS A C 1
ATOM 2000 O O . LYS A 1 256 ? -10.305 -22.297 -13.242 1 97.88 256 LYS A O 1
ATOM 2005 N N . ALA A 1 257 ? -12.242 -21.266 -13.758 1 98 257 ALA A N 1
ATOM 2006 C CA . ALA A 1 257 ? -11.742 -20.75 -15.031 1 98 257 ALA A CA 1
ATOM 2007 C C . ALA A 1 257 ? -10.578 -19.781 -14.812 1 98 257 ALA A C 1
ATOM 2009 O O . ALA A 1 257 ? -9.594 -19.812 -15.555 1 98 257 ALA A O 1
ATOM 2010 N N . TYR A 1 258 ? -10.703 -18.984 -13.828 1 98.44 258 TYR A N 1
ATOM 2011 C CA . TYR A 1 258 ? -9.656 -18.031 -13.5 1 98.44 258 TYR A CA 1
ATOM 2012 C C . TYR A 1 258 ? -8.367 -18.734 -13.117 1 98.44 258 TYR A C 1
ATOM 2014 O O . TYR A 1 258 ? -7.289 -18.406 -13.617 1 98.44 258 TYR A O 1
ATOM 2022 N N . ALA A 1 259 ? -8.453 -19.719 -12.227 1 98.69 259 ALA A N 1
ATOM 2023 C CA . ALA A 1 259 ? -7.289 -20.438 -11.727 1 98.69 259 ALA A CA 1
ATOM 2024 C C . ALA A 1 259 ? -6.559 -21.156 -12.859 1 98.69 259 ALA A C 1
ATOM 2026 O O . ALA A 1 259 ? -5.328 -21.172 -12.898 1 98.69 259 ALA A O 1
ATOM 2027 N N . ARG A 1 260 ? -7.305 -21.75 -13.758 1 98.31 260 ARG A N 1
ATOM 2028 C CA . ARG A 1 260 ? -6.703 -22.438 -14.898 1 98.31 260 ARG A CA 1
ATOM 2029 C C . ARG A 1 260 ? -5.84 -21.469 -15.719 1 98.31 260 ARG A C 1
ATOM 2031 O O . ARG A 1 260 ? -4.703 -21.797 -16.062 1 98.31 260 ARG A O 1
ATOM 2038 N N . SER A 1 261 ? -6.418 -20.312 -15.953 1 97.94 261 SER A N 1
ATOM 2039 C CA . SER A 1 261 ? -5.699 -19.297 -16.734 1 97.94 261 SER A CA 1
ATOM 2040 C C . SER A 1 261 ? -4.496 -18.766 -15.953 1 97.94 261 SER A C 1
ATOM 2042 O O . SER A 1 261 ? -3.406 -18.625 -16.516 1 97.94 261 SER A O 1
ATOM 2044 N N . ALA A 1 262 ? -4.668 -18.469 -14.703 1 98.62 262 ALA A N 1
ATOM 2045 C CA . ALA A 1 262 ? -3.623 -17.891 -13.867 1 98.62 262 ALA A CA 1
ATOM 2046 C C . ALA A 1 262 ? -2.443 -18.844 -13.711 1 98.62 262 ALA A C 1
ATOM 2048 O O . ALA A 1 262 ? -1.285 -18.422 -13.812 1 98.62 262 ALA A O 1
ATOM 2049 N N . VAL A 1 263 ? -2.693 -20.125 -13.492 1 98.69 263 VAL A N 1
ATOM 2050 C CA . VAL A 1 263 ? -1.638 -21.125 -13.328 1 98.69 263 VAL A CA 1
ATOM 2051 C C . VAL A 1 263 ? -0.879 -21.281 -14.641 1 98.69 263 VAL A C 1
ATOM 2053 O O . VAL A 1 263 ? 0.347 -21.422 -14.648 1 98.69 263 VAL A O 1
ATOM 2056 N N . ALA A 1 264 ? -1.608 -21.281 -15.758 1 96.56 264 ALA A N 1
ATOM 2057 C CA . ALA A 1 264 ? -0.958 -21.359 -17.062 1 96.56 264 ALA A CA 1
ATOM 2058 C C . ALA A 1 264 ? 0.005 -20.188 -17.266 1 96.56 264 ALA A C 1
ATOM 2060 O O . ALA A 1 264 ? 1.077 -20.359 -17.844 1 96.56 264 ALA A O 1
ATOM 2061 N N . GLN A 1 265 ? -0.391 -19.062 -16.781 1 97.31 265 GLN A N 1
ATOM 2062 C CA . GLN A 1 265 ? 0.448 -17.875 -16.953 1 97.31 265 GLN A CA 1
ATOM 2063 C C . GLN A 1 265 ? 1.676 -17.953 -16.047 1 97.31 265 GLN A C 1
ATOM 2065 O O . GLN A 1 265 ? 2.744 -17.453 -16.391 1 97.31 265 GLN A O 1
ATOM 2070 N N . LEU A 1 266 ? 1.522 -18.562 -14.867 1 98.06 266 LEU A N 1
ATOM 2071 C CA . LEU A 1 266 ? 2.701 -18.828 -14.047 1 98.06 266 LEU A CA 1
ATOM 2072 C C . LEU A 1 266 ? 3.676 -19.75 -14.766 1 98.06 266 LEU A C 1
ATOM 2074 O O . LEU A 1 266 ? 4.879 -19.484 -14.797 1 98.06 266 LEU A O 1
ATOM 2078 N N . ARG A 1 267 ? 3.141 -20.812 -15.297 1 96.38 267 ARG A N 1
ATOM 2079 C CA . ARG A 1 267 ? 3.957 -21.75 -16.047 1 96.38 267 ARG A CA 1
ATOM 2080 C C . ARG A 1 267 ? 4.73 -21.047 -17.156 1 96.38 267 ARG A C 1
ATOM 2082 O O . ARG A 1 267 ? 5.887 -21.391 -17.422 1 96.38 267 ARG A O 1
ATOM 2089 N N . ASP A 1 268 ? 4.07 -20.031 -17.734 1 94.94 268 ASP A N 1
ATOM 2090 C CA . ASP A 1 268 ? 4.652 -19.328 -18.859 1 94.94 268 ASP A CA 1
ATOM 2091 C C . ASP A 1 268 ? 5.574 -18.203 -18.406 1 94.94 268 ASP A C 1
ATOM 2093 O O . ASP A 1 268 ? 6.113 -17.469 -19.219 1 94.94 268 ASP A O 1
ATOM 2097 N N . GLY A 1 269 ? 5.715 -18 -17.188 1 95.69 269 GLY A N 1
ATOM 2098 C CA . GLY A 1 269 ? 6.711 -17.078 -16.656 1 95.69 269 GLY A CA 1
ATOM 2099 C C . GLY A 1 269 ? 6.227 -15.641 -16.609 1 95.69 269 GLY A C 1
ATOM 2100 O O . GLY A 1 269 ? 7.035 -14.711 -16.578 1 95.69 269 GLY A O 1
ATOM 2101 N N . ALA A 1 270 ? 4.867 -15.453 -16.625 1 97.19 270 ALA A N 1
ATOM 2102 C CA . ALA A 1 270 ? 4.363 -14.094 -16.469 1 97.19 270 ALA A CA 1
ATOM 2103 C C . ALA A 1 270 ? 4.73 -13.523 -15.094 1 97.19 270 ALA A C 1
ATOM 2105 O O . ALA A 1 270 ? 4.531 -14.18 -14.07 1 97.19 270 ALA A O 1
ATOM 2106 N N . ASP A 1 271 ? 5.277 -12.305 -15.094 1 97.94 271 ASP A N 1
ATOM 2107 C CA . ASP A 1 271 ? 5.719 -11.711 -13.836 1 97.94 271 ASP A CA 1
ATOM 2108 C C . ASP A 1 271 ? 4.695 -10.711 -13.305 1 97.94 271 ASP A C 1
ATOM 2110 O O . ASP A 1 271 ? 4.707 -10.367 -12.117 1 97.94 271 ASP A O 1
ATOM 2114 N N . GLU A 1 272 ? 3.875 -10.18 -14.125 1 98.25 272 GLU A N 1
ATOM 2115 C CA . GLU A 1 272 ? 2.787 -9.258 -13.797 1 98.25 272 GLU A CA 1
ATOM 2116 C C . GLU A 1 272 ? 1.56 -9.523 -14.664 1 98.25 272 GLU A C 1
ATOM 2118 O O . GLU A 1 272 ? 1.621 -9.406 -15.883 1 98.25 272 GLU A O 1
ATOM 2123 N N . THR A 1 273 ? 0.426 -9.906 -14.023 1 98.5 273 THR A N 1
ATOM 2124 C CA . THR A 1 273 ? -0.736 -10.289 -14.82 1 98.5 273 THR A CA 1
ATOM 2125 C C . THR A 1 273 ? -2.012 -10.211 -13.984 1 98.5 273 THR A C 1
ATOM 2127 O O . THR A 1 273 ? -1.994 -10.492 -12.781 1 98.5 273 THR A O 1
ATOM 2130 N N . PRO A 1 274 ? -3.096 -9.875 -14.672 1 98.38 274 PRO A N 1
ATOM 2131 C CA . PRO A 1 274 ? -4.379 -10.016 -13.977 1 98.38 274 PRO A CA 1
ATOM 2132 C C . PRO A 1 274 ? -4.891 -11.453 -13.977 1 98.38 274 PRO A C 1
ATOM 2134 O O . PRO A 1 274 ? -5.914 -11.742 -13.344 1 98.38 274 PRO A O 1
ATOM 2137 N N . GLY A 1 275 ? -4.262 -12.344 -14.594 1 98.19 275 GLY A N 1
ATOM 2138 C CA . GLY A 1 275 ? -4.527 -13.766 -14.492 1 98.19 275 GLY A CA 1
ATOM 2139 C C . GLY A 1 275 ? -5.566 -14.258 -15.484 1 98.19 275 GLY A C 1
ATOM 2140 O O . GLY A 1 275 ? -5.723 -15.461 -15.688 1 98.19 275 GLY A O 1
ATOM 2141 N N . TYR A 1 276 ? -6.273 -13.336 -16.141 1 97.56 276 TYR A N 1
ATOM 2142 C CA . TYR A 1 276 ? -7.371 -13.648 -17.047 1 97.56 276 TYR A CA 1
ATOM 2143 C C . TYR A 1 276 ? -7.383 -12.703 -18.234 1 97.56 276 TYR A C 1
ATOM 2145 O O . TYR A 1 276 ? -7.18 -11.5 -18.094 1 97.56 276 TYR A O 1
ATOM 2153 N N . SER A 1 277 ? -7.594 -13.195 -19.469 1 94.62 277 SER A N 1
ATOM 2154 C CA . SER A 1 277 ? -7.438 -12.438 -20.703 1 94.62 277 SER A CA 1
ATOM 2155 C C . SER A 1 277 ? -8.344 -11.211 -20.719 1 94.62 277 SER A C 1
ATOM 2157 O O . SER A 1 277 ? -7.906 -10.117 -21.078 1 94.62 277 SER A O 1
ATOM 2159 N N . TRP A 1 278 ? -9.586 -11.406 -20.344 1 96 278 TRP A N 1
ATOM 2160 C CA . TRP A 1 278 ? -10.531 -10.305 -20.391 1 96 278 TRP A CA 1
ATOM 2161 C C . TRP A 1 278 ? -10.188 -9.25 -19.344 1 96 278 TRP A C 1
ATOM 2163 O O . TRP A 1 278 ? -10.57 -8.086 -19.484 1 96 278 TRP A O 1
ATOM 2173 N N . HIS A 1 279 ? -9.531 -9.672 -18.25 1 97.5 279 HIS A N 1
ATOM 2174 C CA . HIS A 1 279 ? -9.086 -8.703 -17.25 1 97.5 279 HIS A CA 1
ATOM 2175 C C . HIS A 1 279 ? -7.996 -7.797 -17.812 1 97.5 279 HIS A C 1
ATOM 2177 O O . HIS A 1 279 ? -7.879 -6.641 -17.406 1 97.5 279 HIS A O 1
ATOM 2183 N N . HIS A 1 280 ? -7.145 -8.312 -18.828 1 96.38 280 HIS A N 1
ATOM 2184 C CA . HIS A 1 280 ? -6.164 -7.465 -19.5 1 96.38 280 HIS A CA 1
ATOM 2185 C C . HIS A 1 280 ? -6.844 -6.324 -20.25 1 96.38 280 HIS A C 1
ATOM 2187 O O . HIS A 1 280 ? -6.414 -5.172 -20.172 1 96.38 280 HIS A O 1
ATOM 2193 N N . LEU A 1 281 ? -7.879 -6.688 -20.953 1 95.31 281 LEU A N 1
ATOM 2194 C CA . LEU A 1 281 ? -8.617 -5.699 -21.734 1 95.31 281 LEU A CA 1
ATOM 2195 C C . LEU A 1 281 ? -9.297 -4.688 -20.812 1 95.31 281 LEU A C 1
ATOM 2197 O O . LEU A 1 281 ? -9.305 -3.488 -21.109 1 95.31 281 LEU A O 1
ATOM 2201 N N . GLN A 1 282 ? -9.859 -5.227 -19.797 1 95.38 282 GLN A N 1
ATOM 2202 C CA . GLN A 1 282 ? -10.523 -4.371 -18.812 1 95.38 282 GLN A CA 1
ATOM 2203 C C . GLN A 1 282 ? -9.555 -3.359 -18.219 1 95.38 282 GLN A C 1
ATOM 2205 O O . GLN A 1 282 ? -9.867 -2.174 -18.109 1 95.38 282 GLN A O 1
ATOM 2210 N N . ASN A 1 283 ? -8.414 -3.791 -17.812 1 95.88 283 ASN A N 1
ATOM 2211 C CA . ASN A 1 283 ? -7.41 -2.922 -17.203 1 95.88 283 ASN A CA 1
ATOM 2212 C C . ASN A 1 283 ? -6.941 -1.85 -18.188 1 95.88 283 ASN A C 1
ATOM 2214 O O . ASN A 1 283 ? -6.75 -0.694 -17.797 1 95.88 283 ASN A O 1
ATOM 2218 N N . ALA A 1 284 ? -6.742 -2.24 -19.453 1 95.88 284 ALA A N 1
ATOM 2219 C CA . ALA A 1 284 ? -6.336 -1.28 -20.484 1 95.88 284 ALA A CA 1
ATOM 2220 C C . ALA A 1 284 ? -7.395 -0.194 -20.672 1 95.88 284 ALA A C 1
ATOM 2222 O O . ALA A 1 284 ? -7.066 0.993 -20.734 1 95.88 284 ALA A O 1
ATOM 2223 N N . GLY A 1 285 ? -8.656 -0.584 -20.703 1 95.12 285 GLY A N 1
ATOM 2224 C CA . GLY A 1 285 ? -9.742 0.37 -20.875 1 95.12 285 GLY A CA 1
ATOM 2225 C C . GLY A 1 285 ? -9.875 1.337 -19.703 1 95.12 285 GLY A C 1
ATOM 2226 O O . GLY A 1 285 ? -10.016 2.545 -19.906 1 95.12 285 GLY A O 1
ATOM 2227 N N . ILE A 1 286 ? -9.742 0.827 -18.547 1 93 286 ILE A N 1
ATOM 2228 C CA . ILE A 1 286 ? -9.961 1.641 -17.359 1 93 286 ILE A CA 1
ATOM 2229 C C . ILE A 1 286 ? -8.781 2.59 -17.156 1 93 286 ILE A C 1
ATOM 2231 O O . ILE A 1 286 ? -8.953 3.723 -16.703 1 93 286 ILE A O 1
ATOM 2235 N N . SER A 1 287 ? -7.598 2.199 -17.578 1 93.38 287 SER A N 1
ATOM 2236 C CA . SER A 1 287 ? -6.383 2.963 -17.328 1 93.38 287 SER A CA 1
ATOM 2237 C C . SER A 1 287 ? -6.297 4.188 -18.234 1 93.38 287 SER A C 1
ATOM 2239 O O . SER A 1 287 ? -5.422 5.035 -18.062 1 93.38 287 SER A O 1
ATOM 2241 N N . ILE A 1 288 ? -7.227 4.297 -19.188 1 94 288 ILE A N 1
ATOM 2242 C CA . ILE A 1 288 ? -7.277 5.477 -20.031 1 94 288 ILE A CA 1
ATOM 2243 C C . ILE A 1 288 ? -7.688 6.695 -19.219 1 94 288 ILE A C 1
ATOM 2245 O O . ILE A 1 288 ? -7.289 7.82 -19.516 1 94 288 ILE A O 1
ATOM 2249 N N . PHE A 1 289 ? -8.367 6.438 -18.156 1 93.94 289 PHE A N 1
ATOM 2250 C CA . PHE A 1 289 ? -8.836 7.516 -17.297 1 93.94 289 PHE A CA 1
ATOM 2251 C C . PHE A 1 289 ? -7.867 7.75 -16.141 1 93.94 289 PHE A C 1
ATOM 2253 O O . PHE A 1 289 ? -7.371 6.793 -15.539 1 93.94 289 PHE A O 1
ATOM 2260 N N . PRO A 1 290 ? -7.602 9.055 -15.93 1 93.62 290 PRO A N 1
ATOM 2261 C CA . PRO A 1 290 ? -6.77 9.312 -14.75 1 93.62 290 PRO A CA 1
ATOM 2262 C C . PRO A 1 290 ? -7.418 8.844 -13.453 1 93.62 290 PRO A C 1
ATOM 2264 O O . PRO A 1 290 ? -8.641 8.695 -13.391 1 93.62 290 PRO A O 1
ATOM 2267 N N . TRP A 1 291 ? -6.605 8.555 -12.43 1 92.56 291 TRP A N 1
ATOM 2268 C CA . TRP A 1 291 ? -7.066 7.867 -11.227 1 92.56 291 TRP A CA 1
ATOM 2269 C C . TRP A 1 291 ? -8.164 8.664 -10.531 1 92.56 291 TRP A C 1
ATOM 2271 O O . TRP A 1 291 ? -9.078 8.086 -9.93 1 92.56 291 TRP A O 1
ATOM 2281 N N . ARG A 1 292 ? -8.148 9.977 -10.555 1 92.56 292 ARG A N 1
ATOM 2282 C CA . ARG A 1 292 ? -9.164 10.789 -9.898 1 92.56 292 ARG A CA 1
ATOM 2283 C C . ARG A 1 292 ? -10.531 10.578 -10.531 1 92.56 292 ARG A C 1
ATOM 2285 O O . ARG A 1 292 ? -11.555 10.57 -9.836 1 92.56 292 ARG A O 1
ATOM 2292 N N . LEU A 1 293 ? -10.477 10.477 -11.844 1 92.69 293 LEU A N 1
ATOM 2293 C CA . LEU A 1 293 ? -11.727 10.188 -12.539 1 92.69 293 LEU A CA 1
ATOM 2294 C C . LEU A 1 293 ? -12.188 8.758 -12.258 1 92.69 293 LEU A C 1
ATOM 2296 O O . LEU A 1 293 ? -13.391 8.5 -12.125 1 92.69 293 LEU A O 1
ATOM 2300 N N . ARG A 1 294 ? -11.227 7.883 -12.164 1 93.19 294 ARG A N 1
ATOM 2301 C CA . ARG A 1 294 ? -11.555 6.492 -11.867 1 93.19 294 ARG A CA 1
ATOM 2302 C C . ARG A 1 294 ? -12.195 6.363 -10.492 1 93.19 294 ARG A C 1
ATOM 2304 O O . ARG A 1 294 ? -13.094 5.539 -10.289 1 93.19 294 ARG A O 1
ATOM 2311 N N . LEU A 1 295 ? -11.703 7.148 -9.617 1 91.75 295 LEU A N 1
ATOM 2312 C CA . LEU A 1 295 ? -12.25 7.148 -8.266 1 91.75 295 LEU A CA 1
ATOM 2313 C C . LEU A 1 295 ? -13.75 7.453 -8.289 1 91.75 295 LEU A C 1
ATOM 2315 O O . LEU A 1 295 ? -14.539 6.766 -7.641 1 91.75 295 LEU A O 1
ATOM 2319 N N . ASN A 1 296 ? -14.156 8.391 -9.07 1 87.69 296 ASN A N 1
ATOM 2320 C CA . ASN A 1 296 ? -15.562 8.773 -9.18 1 87.69 296 ASN A CA 1
ATOM 2321 C C . ASN A 1 296 ? -16.375 7.688 -9.891 1 87.69 296 ASN A C 1
ATOM 2323 O O . ASN A 1 296 ? -17.5 7.383 -9.477 1 87.69 296 ASN A O 1
ATOM 2327 N N . ILE A 1 297 ? -15.742 7.125 -10.859 1 85.69 297 ILE A N 1
ATOM 2328 C CA . ILE A 1 297 ? -16.406 6.09 -11.641 1 85.69 297 ILE A CA 1
ATOM 2329 C C . ILE A 1 297 ? -16.641 4.852 -10.773 1 85.69 297 ILE A C 1
ATOM 2331 O O . ILE A 1 297 ? -17.719 4.27 -10.789 1 85.69 297 ILE A O 1
ATOM 2335 N N . VAL A 1 298 ? -15.641 4.523 -10.047 1 84.12 298 VAL A N 1
ATOM 2336 C CA . VAL A 1 298 ? -15.703 3.34 -9.203 1 84.12 298 VAL A CA 1
ATOM 2337 C C . VAL A 1 298 ? -16.766 3.535 -8.117 1 84.12 298 VAL A C 1
ATOM 2339 O O . VAL A 1 298 ? -17.484 2.594 -7.766 1 84.12 298 VAL A O 1
ATOM 2342 N N . GLN A 1 299 ? -16.875 4.699 -7.609 1 84.5 299 GLN A N 1
ATOM 2343 C CA . GLN A 1 299 ? -17.875 4.969 -6.59 1 84.5 299 GLN A CA 1
ATOM 2344 C C . GLN A 1 299 ? -19.281 4.855 -7.172 1 84.5 299 GLN A C 1
ATOM 2346 O O . GLN A 1 299 ? -20.188 4.336 -6.516 1 84.5 299 GLN A O 1
ATOM 2351 N N . LEU A 1 300 ? -19.422 5.277 -8.391 1 81.56 300 LEU A N 1
ATOM 2352 C CA . LEU A 1 300 ? -20.719 5.129 -9.055 1 81.56 300 LEU A CA 1
ATOM 2353 C C . LEU A 1 300 ? -21.031 3.658 -9.289 1 81.56 300 LEU A C 1
ATOM 2355 O O . LEU A 1 300 ? -22.172 3.225 -9.07 1 81.56 300 LEU A O 1
ATOM 2359 N N . PHE A 1 301 ? -19.984 2.986 -9.633 1 79.62 301 PHE A N 1
ATOM 2360 C CA . PHE A 1 301 ? -20.141 1.563 -9.922 1 79.62 301 PHE A CA 1
ATOM 2361 C C . PHE A 1 301 ? -20.453 0.785 -8.648 1 79.62 301 PHE A C 1
ATOM 2363 O O . PHE A 1 301 ? -21.375 -0.042 -8.641 1 79.62 301 PHE A O 1
ATOM 2370 N N . PHE A 1 302 ? -19.797 1.054 -7.57 1 77 302 PHE A N 1
ATOM 2371 C CA . PHE A 1 302 ? -19.953 0.304 -6.328 1 77 302 PHE A CA 1
ATOM 2372 C C . PHE A 1 302 ? -21.297 0.608 -5.68 1 77 302 PHE A C 1
ATOM 2374 O O . PHE A 1 302 ? -21.891 -0.262 -5.047 1 77 302 PHE A O 1
ATOM 2381 N N . THR A 1 303 ? -21.719 1.814 -5.812 1 75.88 303 THR A N 1
ATOM 2382 C CA . THR A 1 303 ? -23.031 2.166 -5.285 1 75.88 303 THR A CA 1
ATOM 2383 C C . THR A 1 303 ? -24.125 1.387 -6.008 1 75.88 303 THR A C 1
ATOM 2385 O O . THR A 1 303 ? -25.141 1.012 -5.402 1 75.88 303 THR A O 1
ATOM 2388 N N . ARG A 1 304 ? -23.828 1.062 -7.195 1 73.38 304 ARG A N 1
ATOM 2389 C CA . ARG A 1 304 ? -24.828 0.385 -8.016 1 73.38 304 ARG A CA 1
ATOM 2390 C C . ARG A 1 304 ? -24.781 -1.122 -7.785 1 73.38 304 ARG A C 1
ATOM 2392 O O . ARG A 1 304 ? -25.828 -1.777 -7.77 1 73.38 304 ARG A O 1
ATOM 2399 N N . ILE A 1 305 ? -23.656 -1.612 -7.484 1 73.94 305 ILE A N 1
ATOM 2400 C CA . ILE A 1 305 ? -23.562 -3.066 -7.527 1 73.94 305 ILE A CA 1
ATOM 2401 C C . ILE A 1 305 ? -23.641 -3.629 -6.109 1 73.94 305 ILE A C 1
ATOM 2403 O O . ILE A 1 305 ? -23.859 -4.828 -5.922 1 73.94 305 ILE A O 1
ATOM 2407 N N . SER A 1 306 ? -23.406 -2.787 -5.172 1 75.12 306 SER A N 1
ATOM 2408 C CA . SER A 1 306 ? -23.453 -3.271 -3.797 1 75.12 306 SER A CA 1
ATOM 2409 C C . SER A 1 306 ? -24.891 -3.436 -3.318 1 75.12 306 SER A C 1
ATOM 2411 O O . SER A 1 306 ? -25.719 -2.547 -3.518 1 75.12 306 SER A O 1
ATOM 2413 N N . ASP A 1 307 ? -25.094 -4.582 -2.768 1 73.31 307 ASP A N 1
ATOM 2414 C CA . ASP A 1 307 ? -26.438 -4.82 -2.246 1 73.31 307 ASP A CA 1
ATOM 2415 C C . ASP A 1 307 ? -26.625 -4.141 -0.894 1 73.31 307 ASP A C 1
ATOM 2417 O O . ASP A 1 307 ? -27.766 -3.916 -0.46 1 73.31 307 ASP A O 1
ATOM 2421 N N . LYS A 1 308 ? -25.547 -3.883 -0.215 1 64.69 308 LYS A N 1
ATOM 2422 C CA . LYS A 1 308 ? -25.641 -3.252 1.098 1 64.69 308 LYS A CA 1
ATOM 2423 C C . LYS A 1 308 ? -25.609 -1.73 0.98 1 64.69 308 LYS A C 1
ATOM 2425 O O . LYS A 1 308 ? -24.922 -1.188 0.117 1 64.69 308 LYS A O 1
ATOM 2430 N N . LYS A 1 309 ? -26.703 -1.13 1.612 1 56.59 309 LYS A N 1
ATOM 2431 C CA . LYS A 1 309 ? -26.672 0.329 1.652 1 56.59 309 LYS A CA 1
ATOM 2432 C C . LYS A 1 309 ? -25.359 0.831 2.254 1 56.59 309 LYS A C 1
ATOM 2434 O O . LYS A 1 309 ? -24.922 0.345 3.301 1 56.59 309 LYS A O 1
ATOM 2439 N N . LYS A 1 310 ? -24.391 1.417 1.451 1 54.41 310 LYS A N 1
ATOM 2440 C CA . LYS A 1 310 ? -23.078 1.932 1.85 1 54.41 310 LYS A CA 1
ATOM 2441 C C . LYS A 1 310 ? -23.172 2.725 3.15 1 54.41 310 LYS A C 1
ATOM 2443 O O . LYS A 1 310 ? -22.156 2.992 3.795 1 54.41 310 LYS A O 1
ATOM 2448 N N . LEU A 1 311 ? -24.312 3.465 3.404 1 42.97 311 LEU A N 1
ATOM 2449 C CA . LEU A 1 311 ? -24.359 4.383 4.539 1 42.97 311 LEU A CA 1
ATOM 2450 C C . LEU A 1 311 ? -24.641 3.629 5.836 1 42.97 311 LEU A C 1
ATOM 2452 O O . LEU A 1 311 ? -25.469 2.713 5.859 1 42.97 311 LEU A O 1
ATOM 2456 N N . MET B 1 1 ? -4.086 8.727 -44.125 1 71.38 1 MET B N 1
ATOM 2457 C CA . MET B 1 1 ? -3.795 7.82 -43 1 71.38 1 MET B CA 1
ATOM 2458 C C . MET B 1 1 ? -2.797 8.453 -42.031 1 71.38 1 MET B C 1
ATOM 2460 O O . MET B 1 1 ? -3.025 8.469 -40.812 1 71.38 1 MET B O 1
ATOM 2464 N N . LEU B 1 2 ? -1.856 9.094 -42.531 1 76.75 2 LEU B N 1
ATOM 2465 C CA . LEU B 1 2 ? -0.834 9.758 -41.719 1 76.75 2 LEU B CA 1
ATOM 2466 C C . LEU B 1 2 ? -1.404 10.992 -41.031 1 76.75 2 LEU B C 1
ATOM 2468 O O . LEU B 1 2 ? -1.077 11.258 -39.875 1 76.75 2 LEU B O 1
ATOM 2472 N N . THR B 1 3 ? -2.338 11.617 -41.75 1 85.62 3 THR B N 1
ATOM 2473 C CA . THR B 1 3 ? -2.932 12.812 -41.156 1 85.62 3 THR B CA 1
ATOM 2474 C C . THR B 1 3 ? -3.836 12.445 -40 1 85.62 3 THR B C 1
ATOM 2476 O O . THR B 1 3 ? -3.844 13.133 -38.969 1 85.62 3 THR B O 1
ATOM 2479 N N . ALA B 1 4 ? -4.566 11.406 -40.2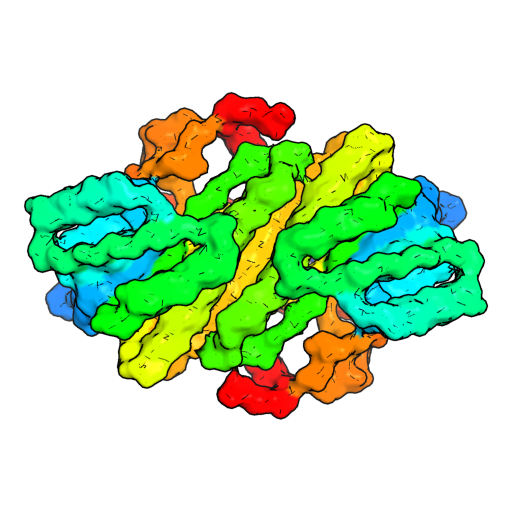19 1 90.69 4 ALA B N 1
ATOM 2480 C CA . ALA B 1 4 ? -5.457 10.945 -39.156 1 90.69 4 ALA B CA 1
ATOM 2481 C C . ALA B 1 4 ? -4.668 10.492 -37.938 1 90.69 4 ALA B C 1
ATOM 2483 O O . ALA B 1 4 ? -5.051 10.781 -36.781 1 90.69 4 ALA B O 1
ATOM 2484 N N . LEU B 1 5 ? -3.621 9.867 -38.156 1 90.5 5 LEU B N 1
ATOM 2485 C CA . LEU B 1 5 ? -2.76 9.414 -37.062 1 90.5 5 LEU B CA 1
ATOM 2486 C C . LEU B 1 5 ? -2.145 10.602 -36.312 1 90.5 5 LEU B C 1
ATOM 2488 O O . LEU B 1 5 ? -2.094 10.609 -35.094 1 90.5 5 LEU B O 1
ATOM 2492 N N . SER B 1 6 ? -1.696 11.492 -37.094 1 90.81 6 SER B N 1
ATOM 2493 C CA . SER B 1 6 ? -1.112 12.688 -36.5 1 90.81 6 SER B CA 1
ATOM 2494 C C . SER B 1 6 ? -2.137 13.438 -35.656 1 90.81 6 SER B C 1
ATOM 2496 O O . SER B 1 6 ? -1.812 13.93 -34.562 1 90.81 6 SER B O 1
ATOM 2498 N N . THR B 1 7 ? -3.336 13.516 -36.156 1 93.19 7 THR B N 1
ATOM 2499 C CA . THR B 1 7 ? -4.41 14.164 -35.406 1 93.19 7 THR B CA 1
ATOM 2500 C C . THR B 1 7 ? -4.711 13.406 -34.125 1 93.19 7 THR B C 1
ATOM 2502 O O . THR B 1 7 ? -4.844 14.016 -33.062 1 93.19 7 THR B O 1
ATOM 2505 N N . PHE B 1 8 ? -4.789 12.172 -34.25 1 95.19 8 PHE B N 1
ATOM 2506 C CA . PHE B 1 8 ? -5.027 11.32 -33.094 1 95.19 8 PHE B CA 1
ATOM 2507 C C . PHE B 1 8 ? -3.939 11.523 -32.031 1 95.19 8 PHE B C 1
ATOM 2509 O O . PHE B 1 8 ? -4.238 11.727 -30.859 1 95.19 8 PHE B O 1
ATOM 2516 N N . LEU B 1 9 ? -2.717 11.523 -32.438 1 95.62 9 LEU B N 1
ATOM 2517 C CA . LEU B 1 9 ? -1.587 11.672 -31.516 1 95.62 9 LEU B CA 1
ATOM 2518 C C . LEU B 1 9 ? -1.571 13.062 -30.891 1 95.62 9 LEU B C 1
ATOM 2520 O O . LEU B 1 9 ? -1.196 13.219 -29.734 1 95.62 9 LEU B O 1
ATOM 2524 N N . THR B 1 10 ? -1.956 14.031 -31.672 1 95.25 10 THR B N 1
ATOM 2525 C CA . THR B 1 10 ? -2.016 15.391 -31.125 1 95.25 10 THR B CA 1
ATOM 2526 C C . THR B 1 10 ? -3.053 15.484 -30.016 1 95.25 10 THR B C 1
ATOM 2528 O O . THR B 1 10 ? -2.791 16.078 -28.969 1 95.25 10 THR B O 1
ATOM 2531 N N . TYR B 1 11 ? -4.188 14.859 -30.266 1 96 11 TYR B N 1
ATOM 2532 C CA . TYR B 1 11 ? -5.234 14.898 -29.25 1 96 11 TYR B CA 1
ATOM 2533 C C . TYR B 1 11 ? -4.832 14.086 -28.031 1 96 11 TYR B C 1
ATOM 2535 O O . TYR B 1 11 ? -5.137 14.469 -26.906 1 96 11 TYR B O 1
ATOM 2543 N N . LEU B 1 12 ? -4.215 13 -28.281 1 96.31 12 LEU B N 1
ATOM 2544 C CA . LEU B 1 12 ? -3.717 12.195 -27.172 1 96.31 12 LEU B CA 1
ATOM 2545 C C . LEU B 1 12 ? -2.666 12.961 -26.375 1 96.31 12 LEU B C 1
ATOM 2547 O O . LEU B 1 12 ? -2.633 12.875 -25.141 1 96.31 12 LEU B O 1
ATOM 2551 N N . GLY B 1 13 ? -1.831 13.641 -27.094 1 96.81 13 GLY B N 1
ATOM 2552 C CA . GLY B 1 13 ? -0.845 14.484 -26.438 1 96.81 13 GLY B CA 1
ATOM 2553 C C . GLY B 1 13 ? -1.465 15.594 -25.609 1 96.81 13 GLY B C 1
ATOM 2554 O O . GLY B 1 13 ? -1.006 15.875 -24.5 1 96.81 13 GLY B O 1
ATOM 2555 N N . LEU B 1 14 ? -2.492 16.219 -26.156 1 96.88 14 LEU B N 1
ATOM 2556 C CA . LEU B 1 14 ? -3.201 17.266 -25.422 1 96.88 14 LEU B CA 1
ATOM 2557 C C . LEU B 1 14 ? -3.842 16.703 -24.156 1 96.88 14 LEU B C 1
ATOM 2559 O O . LEU B 1 14 ? -3.73 17.297 -23.094 1 96.88 14 LEU B O 1
ATOM 2563 N N . TYR B 1 15 ? -4.473 15.609 -24.344 1 96.88 15 TYR B N 1
ATOM 2564 C CA . TYR B 1 15 ? -5.105 14.938 -23.219 1 96.88 15 TYR B CA 1
ATOM 2565 C C . TYR B 1 15 ? -4.082 14.625 -22.125 1 96.88 15 TYR B C 1
ATOM 2567 O O . TYR B 1 15 ? -4.305 14.922 -20.953 1 96.88 15 TYR B O 1
ATOM 2575 N N . SER B 1 16 ? -2.982 14.055 -22.516 1 96 16 SER B N 1
ATOM 2576 C CA . SER B 1 16 ? -1.94 13.672 -21.562 1 96 16 SER B CA 1
ATOM 2577 C C . SER B 1 16 ? -1.343 14.898 -20.875 1 96 16 SER B C 1
ATOM 2579 O O . SER B 1 16 ? -1.036 14.867 -19.688 1 96 16 SER B O 1
ATOM 2581 N N . PHE B 1 17 ? -1.173 15.883 -21.641 1 96.31 17 PHE B N 1
ATOM 2582 C CA . PHE B 1 17 ? -0.601 17.109 -21.109 1 96.31 17 PHE B CA 1
ATOM 2583 C C . PHE B 1 17 ? -1.527 17.75 -20.078 1 96.31 17 PHE B C 1
ATOM 2585 O O . PHE B 1 17 ? -1.079 18.172 -19.016 1 96.31 17 PHE B O 1
ATOM 2592 N N . ILE B 1 18 ? -2.793 17.781 -20.375 1 96.88 18 ILE B N 1
ATOM 2593 C CA . ILE B 1 18 ? -3.781 18.359 -19.469 1 96.88 18 ILE B CA 1
ATOM 2594 C C . ILE B 1 18 ? -3.822 17.547 -18.172 1 96.88 18 ILE B C 1
ATOM 2596 O O . ILE B 1 18 ? -3.848 18.109 -17.078 1 96.88 18 ILE B O 1
ATOM 2600 N N . CYS B 1 19 ? -3.805 16.234 -18.312 1 95.94 19 CYS B N 1
ATOM 2601 C CA . CYS B 1 19 ? -3.811 15.375 -17.125 1 95.94 19 CYS B CA 1
ATOM 2602 C C . CYS B 1 19 ? -2.57 15.609 -16.281 1 95.94 19 CYS B C 1
ATOM 2604 O O . CYS B 1 19 ? -2.662 15.695 -15.047 1 95.94 19 CYS B O 1
ATOM 2606 N N . PHE B 1 20 ? -1.466 15.75 -16.938 1 95.94 20 PHE B N 1
ATOM 2607 C CA . PHE B 1 20 ? -0.2 15.992 -16.266 1 95.94 20 PHE B CA 1
ATOM 2608 C C . PHE B 1 20 ? -0.23 17.328 -15.523 1 95.94 20 PHE B C 1
ATOM 2610 O O . PHE B 1 20 ? 0.143 17.406 -14.352 1 95.94 20 PHE B O 1
ATOM 2617 N N . LEU B 1 21 ? -0.676 18.344 -16.156 1 96.12 21 LEU B N 1
ATOM 2618 C CA . LEU B 1 21 ? -0.728 19.672 -15.562 1 96.12 21 LEU B CA 1
ATOM 2619 C C . LEU B 1 21 ? -1.701 19.688 -14.391 1 96.12 21 LEU B C 1
ATOM 2621 O O . LEU B 1 21 ? -1.407 20.281 -13.344 1 96.12 21 LEU B O 1
ATOM 2625 N N . TYR B 1 22 ? -2.797 19.078 -14.555 1 96.12 22 TYR B N 1
ATOM 2626 C CA . TYR B 1 22 ? -3.777 19.062 -13.477 1 96.12 22 TYR B CA 1
ATOM 2627 C C . TYR B 1 22 ? -3.213 18.375 -12.242 1 96.12 22 TYR B C 1
ATOM 2629 O O . TYR B 1 22 ? -3.361 18.875 -11.125 1 96.12 22 TYR B O 1
ATOM 2637 N N . GLU B 1 23 ? -2.559 17.234 -12.422 1 94.31 23 GLU B N 1
ATOM 2638 C CA . GLU B 1 23 ? -2.037 16.438 -11.32 1 94.31 23 GLU B CA 1
ATOM 2639 C C . GLU B 1 23 ? -0.967 17.219 -10.547 1 94.31 23 GLU B C 1
ATOM 2641 O O . GLU B 1 23 ? -0.906 17.141 -9.312 1 94.31 23 GLU B O 1
ATOM 2646 N N . HIS B 1 24 ? -0.189 18 -11.258 1 95.31 24 HIS B N 1
ATOM 2647 C CA . HIS B 1 24 ? 0.986 18.562 -10.602 1 95.31 24 HIS B CA 1
ATOM 2648 C C . HIS B 1 24 ? 0.778 20.047 -10.273 1 95.31 24 HIS B C 1
ATOM 2650 O O . HIS B 1 24 ? 1.514 20.609 -9.461 1 95.31 24 HIS B O 1
ATOM 2656 N N . LEU B 1 25 ? -0.256 20.672 -10.844 1 95.31 25 LEU B N 1
ATOM 2657 C CA . LEU B 1 25 ? -0.423 22.094 -10.625 1 95.31 25 LEU B CA 1
ATOM 2658 C C . LEU B 1 25 ? -1.649 22.375 -9.758 1 95.31 25 LEU B C 1
ATOM 2660 O O . LEU B 1 25 ? -1.821 23.484 -9.25 1 95.31 25 LEU B O 1
ATOM 2664 N N . ARG B 1 26 ? -2.492 21.391 -9.531 1 95.06 26 ARG B N 1
ATOM 2665 C CA . ARG B 1 26 ? -3.723 21.625 -8.773 1 95.06 26 ARG B CA 1
ATOM 2666 C C . ARG B 1 26 ? -3.422 22.203 -7.402 1 95.06 26 ARG B C 1
ATOM 2668 O O . ARG B 1 26 ? -3.98 23.25 -7.027 1 95.06 26 ARG B O 1
ATOM 2675 N N . THR B 1 27 ? -2.488 21.625 -6.672 1 95.19 27 THR B N 1
ATOM 2676 C CA . THR B 1 27 ? -2.195 22.062 -5.312 1 95.19 27 THR B CA 1
ATOM 2677 C C . THR B 1 27 ? -1.368 23.344 -5.324 1 95.19 27 THR B C 1
ATOM 2679 O O . THR B 1 27 ? -1.727 24.328 -4.672 1 95.19 27 THR B O 1
ATOM 2682 N N . PRO B 1 28 ? -0.328 23.453 -6.141 1 94.62 28 PRO B N 1
ATOM 2683 C CA . PRO B 1 28 ? 0.436 24.703 -6.191 1 94.62 28 PRO B CA 1
ATOM 2684 C C . PRO B 1 28 ? -0.418 25.891 -6.602 1 94.62 28 PRO B C 1
ATOM 2686 O O . PRO B 1 28 ? -0.268 26.984 -6.047 1 94.62 28 PRO B O 1
ATOM 2689 N N . ILE B 1 29 ? -1.286 25.703 -7.523 1 93.81 29 ILE B N 1
ATOM 2690 C CA . ILE B 1 29 ? -2.123 26.812 -7.988 1 93.81 29 ILE B CA 1
ATOM 2691 C C . ILE B 1 29 ? -3.102 27.219 -6.887 1 93.81 29 ILE B C 1
ATOM 2693 O O . ILE B 1 29 ? -3.336 28.406 -6.668 1 93.81 29 ILE B O 1
ATOM 2697 N N . ARG B 1 30 ? -3.633 26.266 -6.227 1 91.06 30 ARG B N 1
ATOM 2698 C CA . ARG B 1 30 ? -4.523 26.562 -5.109 1 91.06 30 ARG B CA 1
ATOM 2699 C C . ARG B 1 30 ? -3.805 27.359 -4.031 1 91.06 30 ARG B C 1
ATOM 2701 O O . ARG B 1 30 ? -4.344 28.344 -3.518 1 91.06 30 ARG B O 1
ATOM 2708 N N . LEU B 1 31 ? -2.645 26.922 -3.703 1 91.06 31 LEU B N 1
ATOM 2709 C CA . LEU B 1 31 ? -1.867 27.578 -2.662 1 91.06 31 LEU B CA 1
ATOM 2710 C C . LEU B 1 31 ? -1.484 29 -3.086 1 91.06 31 LEU B C 1
ATOM 2712 O O . LEU B 1 31 ? -1.534 29.922 -2.277 1 91.06 31 LEU B O 1
ATOM 2716 N N . LEU B 1 32 ? -1.127 29.141 -4.336 1 89.69 32 LEU B N 1
ATOM 2717 C CA . LEU B 1 32 ? -0.746 30.438 -4.859 1 89.69 32 LEU B CA 1
ATOM 2718 C C . LEU B 1 32 ? -1.94 31.391 -4.883 1 89.69 32 LEU B C 1
ATOM 2720 O O . LEU B 1 32 ? -1.806 32.562 -4.559 1 89.69 32 LEU B O 1
ATOM 2724 N N . LYS B 1 33 ? -3.072 30.922 -5.277 1 88.69 33 LYS B N 1
ATOM 2725 C CA . LYS B 1 33 ? -4.289 31.719 -5.32 1 88.69 33 LYS B CA 1
ATOM 2726 C C . LYS B 1 33 ? -4.668 32.219 -3.93 1 88.69 33 LYS B C 1
ATOM 2728 O O . LYS B 1 33 ? -5.07 33.375 -3.764 1 88.69 33 LYS B O 1
ATOM 2733 N N . LEU B 1 34 ? -4.527 31.391 -2.955 1 85.44 34 LEU B N 1
ATOM 2734 C CA . LEU B 1 34 ? -4.863 31.75 -1.58 1 85.44 34 LEU B CA 1
ATOM 2735 C C . LEU B 1 34 ? -3.908 32.812 -1.042 1 85.44 34 LEU B C 1
ATOM 2737 O O . LEU B 1 34 ? -4.316 33.688 -0.282 1 85.44 34 LEU B O 1
ATOM 2741 N N . ARG B 1 35 ? -2.729 32.719 -1.478 1 80.38 35 ARG B N 1
ATOM 2742 C CA . ARG B 1 35 ? -1.721 33.656 -0.949 1 80.38 35 ARG B CA 1
ATOM 2743 C C . ARG B 1 35 ? -1.748 34.969 -1.688 1 80.38 35 ARG B C 1
ATOM 2745 O O . ARG B 1 35 ? -1.433 36.031 -1.111 1 80.38 35 ARG B O 1
ATOM 2752 N N . LEU B 1 36 ? -2.08 34.906 -2.914 1 81 36 LEU B N 1
ATOM 2753 C CA . LEU B 1 36 ? -1.976 36.094 -3.727 1 81 36 LEU B CA 1
ATOM 2754 C C . LEU B 1 36 ? -3.32 36.812 -3.818 1 81 36 LEU B C 1
ATOM 2756 O O . LEU B 1 36 ? -3.369 38.031 -3.943 1 81 36 LEU B O 1
ATOM 2760 N N . VAL B 1 37 ? -4.344 36.094 -3.863 1 76.06 37 VAL B N 1
ATOM 2761 C CA . VAL B 1 37 ? -5.629 36.688 -4.207 1 76.06 37 VAL B CA 1
ATOM 2762 C C . VAL B 1 37 ? -6.426 36.969 -2.938 1 76.06 37 VAL B C 1
ATOM 2764 O O . VAL B 1 37 ? -7.098 38 -2.832 1 76.06 37 VAL B O 1
ATOM 2767 N N . ASN B 1 38 ? -6.262 36.031 -2.064 1 69.62 38 ASN B N 1
ATOM 2768 C CA . ASN B 1 38 ? -7.117 36.188 -0.895 1 69.62 38 ASN B CA 1
ATOM 2769 C C . ASN B 1 38 ? -6.52 37.188 0.096 1 69.62 38 ASN B C 1
ATOM 2771 O O . ASN B 1 38 ? -5.297 37.344 0.178 1 69.62 38 ASN B O 1
ATOM 2775 N N . ASP B 1 39 ? -7.395 37.969 0.639 1 71.12 39 ASP B N 1
ATOM 2776 C CA . ASP B 1 39 ? -7.02 38.906 1.715 1 71.12 39 ASP B CA 1
ATOM 2777 C C . ASP B 1 39 ? -6.414 38.125 2.893 1 71.12 39 ASP B C 1
ATOM 2779 O O . ASP B 1 39 ? -7.055 37.25 3.461 1 71.12 39 ASP B O 1
ATOM 2783 N N . PRO B 1 40 ? -5.176 38.375 3.111 1 71.62 40 PRO B N 1
ATOM 2784 C CA . PRO B 1 40 ? -4.504 37.688 4.219 1 71.62 40 PRO B CA 1
ATOM 2785 C C . PRO B 1 40 ? -5.309 37.75 5.516 1 71.62 40 PRO B C 1
ATOM 2787 O O . PRO B 1 40 ? -5.199 36.844 6.348 1 71.62 40 PRO B O 1
ATOM 2790 N N . LYS B 1 41 ? -6.051 38.781 5.676 1 71.31 41 LYS B N 1
ATOM 2791 C CA . LYS B 1 41 ? -6.852 38.938 6.883 1 71.31 41 LYS B CA 1
ATOM 2792 C C . LYS B 1 41 ? -8.008 37.938 6.91 1 71.31 41 LYS B C 1
ATOM 2794 O O . LYS B 1 41 ? -8.57 37.656 7.973 1 71.31 41 LYS B O 1
ATOM 2799 N N . GLN B 1 42 ? -8.266 37.438 5.777 1 78.75 42 GLN B N 1
ATOM 2800 C CA . GLN B 1 42 ? -9.406 36.531 5.68 1 78.75 42 GLN B CA 1
ATOM 2801 C C . GLN B 1 42 ? -8.953 35.094 5.742 1 78.75 42 GLN B C 1
ATOM 2803 O O . GLN B 1 42 ? -9.781 34.156 5.785 1 78.75 42 GLN B O 1
ATOM 2808 N N . ARG B 1 43 ? -7.645 35.031 5.84 1 86.06 43 ARG B N 1
ATOM 2809 C CA . ARG B 1 43 ? -7.102 33.656 5.941 1 86.06 43 ARG B CA 1
ATOM 2810 C C . ARG B 1 43 ? -7.328 33.094 7.336 1 86.06 43 ARG B C 1
ATOM 2812 O O . ARG B 1 43 ? -6.895 33.688 8.336 1 86.06 43 ARG B O 1
ATOM 2819 N N . LEU B 1 44 ? -8.008 32 7.391 1 91.38 44 LEU B N 1
ATOM 2820 C CA . LEU B 1 44 ? -8.32 31.406 8.68 1 91.38 44 LEU B CA 1
ATOM 2821 C C . LEU B 1 44 ? -7.062 30.859 9.344 1 91.38 44 LEU B C 1
ATOM 2823 O O . LEU B 1 44 ? -6.188 30.312 8.664 1 91.38 44 LEU B O 1
ATOM 2827 N N . SER B 1 45 ? -7.004 31.016 10.617 1 95.5 45 SER B N 1
ATOM 2828 C CA . SER B 1 45 ? -5.977 30.328 11.391 1 95.5 45 SER B CA 1
ATOM 2829 C C . SER B 1 45 ? -6.273 28.844 11.5 1 95.5 45 SER B C 1
ATOM 2831 O O . SER B 1 45 ? -7.375 28.391 11.164 1 95.5 45 SER B O 1
ATOM 2833 N N . LEU B 1 46 ? -5.277 28.078 11.906 1 97.62 46 LEU B N 1
ATOM 2834 C CA . LEU B 1 46 ? -5.48 26.656 12.117 1 97.62 46 LEU B CA 1
ATOM 2835 C C . LEU B 1 46 ? -6.586 26.422 13.148 1 97.62 46 LEU B C 1
ATOM 2837 O O . LEU B 1 46 ? -7.438 25.547 12.953 1 97.62 46 LEU B O 1
ATOM 2841 N N . LYS B 1 47 ? -6.523 27.234 14.195 1 97.44 47 LYS B N 1
ATOM 2842 C CA . LYS B 1 47 ? -7.504 27.094 15.273 1 97.44 47 LYS B CA 1
ATOM 2843 C C . LYS B 1 47 ? -8.914 27.359 14.766 1 97.44 47 LYS B C 1
ATOM 2845 O O . LYS B 1 47 ? -9.852 26.641 15.117 1 97.44 47 LYS B O 1
ATOM 2850 N N . GLU B 1 48 ? -9.086 28.344 13.961 1 96.94 48 GLU B N 1
ATOM 2851 C CA . GLU B 1 48 ? -10.383 28.703 13.398 1 96.94 48 GLU B CA 1
ATOM 2852 C C . GLU B 1 48 ? -10.867 27.625 12.43 1 96.94 48 GLU B C 1
ATOM 2854 O O . GLU B 1 48 ? -12.07 27.359 12.352 1 96.94 48 GLU B O 1
ATOM 2859 N N . ARG B 1 49 ? -9.953 27.062 11.75 1 96.88 49 ARG B N 1
ATOM 2860 C CA . ARG B 1 49 ? -10.328 26.125 10.703 1 96.88 49 ARG B CA 1
ATOM 2861 C C . ARG B 1 49 ? -10.648 24.75 11.289 1 96.88 49 ARG B C 1
ATOM 2863 O O . ARG B 1 49 ? -11.562 24.062 10.828 1 96.88 49 ARG B O 1
ATOM 2870 N N . TYR B 1 50 ? -9.891 24.328 12.281 1 98.25 50 TYR B N 1
ATOM 2871 C CA . TYR B 1 50 ? -9.992 22.938 12.703 1 98.25 50 TYR B CA 1
ATOM 2872 C C . TYR B 1 50 ? -10.266 22.844 14.195 1 98.25 50 TYR B C 1
ATOM 2874 O O . TYR B 1 50 ? -11.18 22.125 14.625 1 98.25 50 TYR B O 1
ATOM 2882 N N . GLY B 1 51 ? -9.469 23.484 15.008 1 97.81 51 GLY B N 1
ATOM 2883 C CA . GLY B 1 51 ? -9.547 23.375 16.453 1 97.81 51 GLY B CA 1
ATOM 2884 C C . GLY B 1 51 ? -8.227 23.672 17.141 1 97.81 51 GLY B C 1
ATOM 2885 O O . GLY B 1 51 ? -7.238 24 16.484 1 97.81 51 GLY B O 1
ATOM 2886 N N . SER B 1 52 ? -8.188 23.516 18.438 1 98.06 52 SER B N 1
ATOM 2887 C CA . SER B 1 52 ? -7.102 24.109 19.219 1 98.06 52 SER B CA 1
ATOM 2888 C C . SER B 1 52 ? -6.129 23.031 19.688 1 98.06 52 SER B C 1
ATOM 2890 O O . SER B 1 52 ? -5.09 23.344 20.281 1 98.06 52 SER B O 1
ATOM 2892 N N . TRP B 1 53 ? -6.461 21.703 19.469 1 98.81 53 TRP B N 1
ATOM 2893 C CA . TRP B 1 53 ? -5.598 20.625 19.938 1 98.81 53 TRP B CA 1
ATOM 2894 C C . TRP B 1 53 ? -5.195 19.703 18.781 1 98.81 53 TRP B C 1
ATOM 2896 O O . TRP B 1 53 ? -6.016 19.359 17.938 1 98.81 53 TRP B O 1
ATOM 2906 N N . ALA B 1 54 ? -3.941 19.344 18.812 1 98.94 54 ALA B N 1
ATOM 2907 C CA . ALA B 1 54 ? -3.404 18.406 17.828 1 98.94 54 ALA B CA 1
ATOM 2908 C C . ALA B 1 54 ? -2.652 17.266 18.5 1 98.94 54 ALA B C 1
ATOM 2910 O O . ALA B 1 54 ? -1.971 17.469 19.516 1 98.94 54 ALA B O 1
ATOM 2911 N N . ALA B 1 55 ? -2.811 16.094 18 1 98.94 55 ALA B N 1
ATOM 2912 C CA . ALA B 1 55 ? -1.998 14.945 18.391 1 98.94 55 ALA B CA 1
ATOM 2913 C C . ALA B 1 55 ? -1.042 14.547 17.266 1 98.94 55 ALA B C 1
ATOM 2915 O O . ALA B 1 55 ? -1.451 14.422 16.109 1 98.94 55 ALA B O 1
ATOM 2916 N N . ILE B 1 56 ? 0.236 14.414 17.562 1 98.94 56 ILE B N 1
ATOM 2917 C CA . ILE B 1 56 ? 1.253 14.086 16.562 1 98.94 56 ILE B CA 1
ATOM 2918 C C . ILE B 1 56 ? 1.997 12.82 16.984 1 98.94 56 ILE B C 1
ATOM 2920 O O . ILE B 1 56 ? 2.592 12.773 18.062 1 98.94 56 ILE B O 1
ATOM 2924 N N . THR B 1 57 ? 1.933 11.789 16.172 1 98.81 57 THR B N 1
ATOM 2925 C CA . THR B 1 57 ? 2.711 10.586 16.438 1 98.81 57 THR B CA 1
ATOM 2926 C C . THR B 1 57 ? 4.129 10.727 15.883 1 98.81 57 THR B C 1
ATOM 2928 O O . THR B 1 57 ? 4.344 11.406 14.883 1 98.81 57 THR B O 1
ATOM 2931 N N . GLY B 1 58 ? 5.082 10.016 16.516 1 98 58 GLY B N 1
ATOM 2932 C CA . GLY B 1 58 ? 6.469 10.141 16.094 1 98 58 GLY B CA 1
ATOM 2933 C C . GLY B 1 58 ? 7.016 11.547 16.25 1 98 58 GLY B C 1
ATOM 2934 O O . GLY B 1 58 ? 7.645 12.078 15.328 1 98 58 GLY B O 1
ATOM 2935 N N . SER B 1 59 ? 6.746 12.156 17.359 1 98.25 59 SER B N 1
ATOM 2936 C CA . SER B 1 59 ? 7.012 13.578 17.516 1 98.25 59 SER B CA 1
ATOM 2937 C C . SER B 1 59 ? 8.25 13.828 18.359 1 98.25 59 SER B C 1
ATOM 2939 O O . SER B 1 59 ? 8.406 14.906 18.938 1 98.25 59 SER B O 1
ATOM 2941 N N . SER B 1 60 ? 9.156 12.836 18.469 1 97.06 60 SER B N 1
ATOM 2942 C CA . SER B 1 60 ? 10.352 12.977 19.297 1 97.06 60 SER B CA 1
ATOM 2943 C C . SER B 1 60 ? 11.539 13.469 18.469 1 97.06 60 SER B C 1
ATOM 2945 O O . SER B 1 60 ? 12.539 13.922 19.016 1 97.06 60 SER B O 1
ATOM 2947 N N . ASP B 1 61 ? 11.438 13.305 17.156 1 94.69 61 ASP B N 1
ATOM 2948 C CA . ASP B 1 61 ? 12.516 13.711 16.266 1 94.69 61 ASP B CA 1
ATOM 2949 C C . ASP B 1 61 ? 11.977 14.039 14.875 1 94.69 61 ASP B C 1
ATOM 2951 O O . ASP B 1 61 ? 10.781 13.883 14.609 1 94.69 61 ASP B O 1
ATOM 2955 N N . GLY B 1 62 ? 12.82 14.633 14.078 1 95.88 62 GLY B N 1
ATOM 2956 C CA . GLY B 1 62 ? 12.578 14.758 12.656 1 95.88 62 GLY B CA 1
ATOM 2957 C C . GLY B 1 62 ? 11.367 15.617 12.328 1 95.88 62 GLY B C 1
ATOM 2958 O O . GLY B 1 62 ? 11.188 16.688 12.914 1 95.88 62 GLY B O 1
ATOM 2959 N N . ILE B 1 63 ? 10.664 15.188 11.359 1 97.75 63 ILE B N 1
ATOM 2960 C CA . ILE B 1 63 ? 9.516 15.93 10.844 1 97.75 63 ILE B CA 1
ATOM 2961 C C . ILE B 1 63 ? 8.461 16.062 11.938 1 97.75 63 ILE B C 1
ATOM 2963 O O . ILE B 1 63 ? 7.906 17.141 12.148 1 97.75 63 ILE B O 1
ATOM 2967 N N . GLY B 1 64 ? 8.203 15.008 12.727 1 98.62 64 GLY B N 1
ATOM 2968 C CA . GLY B 1 64 ? 7.184 15.023 13.766 1 98.62 64 GLY B CA 1
ATOM 2969 C C . GLY B 1 64 ? 7.453 16.047 14.844 1 98.62 64 GLY B C 1
ATOM 2970 O O . GLY B 1 64 ? 6.547 16.781 15.258 1 98.62 64 GLY B O 1
ATOM 2971 N N . LYS B 1 65 ? 8.664 16.094 15.227 1 98.62 65 LYS B N 1
ATOM 2972 C CA . LYS B 1 65 ? 9.086 17.062 16.234 1 98.62 65 LYS B CA 1
ATOM 2973 C C . LYS B 1 65 ? 8.883 18.484 15.758 1 98.62 65 LYS B C 1
ATOM 2975 O O . LYS B 1 65 ? 8.258 19.297 16.453 1 98.62 65 LYS B O 1
ATOM 2980 N N . GLU B 1 66 ? 9.406 18.797 14.586 1 98.75 66 GLU B N 1
ATOM 2981 C CA . GLU B 1 66 ? 9.344 20.156 14.07 1 98.75 66 GLU B CA 1
ATOM 2982 C C . GLU B 1 66 ? 7.922 20.531 13.68 1 98.75 66 GLU B C 1
ATOM 2984 O O . GLU B 1 66 ? 7.527 21.703 13.812 1 98.75 66 GLU B O 1
ATOM 2989 N N . TYR B 1 67 ? 7.141 19.531 13.227 1 98.88 67 TYR B N 1
ATOM 2990 C CA . TYR B 1 67 ? 5.73 19.766 12.945 1 98.88 67 TYR B CA 1
ATOM 2991 C C . TYR B 1 67 ? 4.977 20.172 14.203 1 98.88 67 TYR B C 1
ATOM 2993 O O . TYR B 1 67 ? 4.203 21.125 14.195 1 98.88 67 TYR B O 1
ATOM 3001 N N . ALA B 1 68 ? 5.215 19.453 15.297 1 98.88 68 ALA B N 1
ATOM 3002 C CA . ALA B 1 68 ? 4.594 19.766 16.578 1 98.88 68 ALA B CA 1
ATOM 3003 C C . ALA B 1 68 ? 4.973 21.172 17.047 1 98.88 68 ALA B C 1
ATOM 3005 O O . ALA B 1 68 ? 4.113 21.938 17.484 1 98.88 68 ALA B O 1
ATOM 3006 N N . LYS B 1 69 ? 6.223 21.484 16.938 1 98.81 69 LYS B N 1
ATOM 3007 C CA . LYS B 1 69 ? 6.695 22.812 17.328 1 98.81 69 LYS B CA 1
ATOM 3008 C C . LYS B 1 69 ? 6.027 23.906 16.5 1 98.81 69 LYS B C 1
ATOM 3010 O O . LYS B 1 69 ? 5.648 24.953 17.031 1 98.81 69 LYS B O 1
ATOM 3015 N N . GLU B 1 70 ? 5.938 23.641 15.18 1 98.81 70 GLU B N 1
ATOM 3016 C CA . GLU B 1 70 ? 5.332 24.641 14.305 1 98.81 70 GLU B CA 1
ATOM 3017 C C . GLU B 1 70 ? 3.854 24.828 14.625 1 98.81 70 GLU B C 1
ATOM 3019 O O . GLU B 1 70 ? 3.35 25.953 14.594 1 98.81 70 GLU B O 1
ATOM 3024 N N . LEU B 1 71 ? 3.117 23.734 14.93 1 98.88 71 LEU B N 1
ATOM 3025 C CA . LEU B 1 71 ? 1.729 23.859 15.367 1 98.88 71 LEU B CA 1
ATOM 3026 C C . LEU B 1 71 ? 1.62 24.688 16.641 1 98.88 71 LEU B C 1
ATOM 3028 O O . LEU B 1 71 ? 0.752 25.562 16.734 1 98.88 71 LEU B O 1
ATOM 3032 N N . ALA B 1 72 ? 2.494 24.438 17.562 1 98.81 72 ALA B N 1
ATOM 3033 C CA . ALA B 1 72 ? 2.51 25.172 18.812 1 98.81 72 ALA B CA 1
ATOM 3034 C C . ALA B 1 72 ? 2.748 26.672 18.562 1 98.81 72 ALA B C 1
ATOM 3036 O O . ALA B 1 72 ? 2.096 27.516 19.172 1 98.81 72 ALA B O 1
ATOM 3037 N N . ARG B 1 73 ? 3.672 26.969 17.672 1 98.38 73 ARG B N 1
ATOM 3038 C CA . ARG B 1 73 ? 3.975 28.359 17.328 1 98.38 73 ARG B CA 1
ATOM 3039 C C . ARG B 1 73 ? 2.746 29.062 16.766 1 98.38 73 ARG B C 1
ATOM 3041 O O . ARG B 1 73 ? 2.607 30.281 16.891 1 98.38 73 ARG B O 1
ATOM 3048 N N . GLN B 1 74 ? 1.872 28.25 16.188 1 97.62 74 GLN B N 1
ATOM 3049 C CA . GLN B 1 74 ? 0.642 28.797 15.625 1 97.62 74 GLN B CA 1
ATOM 3050 C C . GLN B 1 74 ? -0.492 28.781 16.641 1 97.62 74 GLN B C 1
ATOM 3052 O O . GLN B 1 74 ? -1.656 28.969 16.297 1 97.62 74 GLN B O 1
ATOM 3057 N N . GLY B 1 75 ? -0.168 28.453 17.859 1 98.06 75 GLY B N 1
ATOM 3058 C CA . GLY B 1 75 ? -1.112 28.594 18.953 1 98.06 75 GLY B CA 1
ATOM 3059 C C . GLY B 1 75 ? -1.919 27.328 19.203 1 98.06 75 GLY B C 1
ATOM 3060 O O . GLY B 1 75 ? -2.949 27.359 19.875 1 98.06 75 GLY B O 1
ATOM 3061 N N . ILE B 1 76 ? -1.547 26.219 18.641 1 98.81 76 ILE B N 1
ATOM 3062 C CA . ILE B 1 76 ? -2.252 24.953 18.797 1 98.81 76 ILE B CA 1
ATOM 3063 C C . ILE B 1 76 ? -1.664 24.172 19.969 1 98.81 76 ILE B C 1
ATOM 3065 O O . ILE B 1 76 ? -0.446 24 20.062 1 98.81 76 ILE B O 1
ATOM 3069 N N . ASN B 1 77 ? -2.504 23.703 20.906 1 98.88 77 ASN B N 1
ATOM 3070 C CA . ASN B 1 77 ? -2.064 22.75 21.906 1 98.88 77 ASN B CA 1
ATOM 3071 C C . ASN B 1 77 ? -1.687 21.406 21.297 1 98.88 77 ASN B C 1
ATOM 3073 O O . ASN B 1 77 ? -2.311 20.969 20.328 1 98.88 77 ASN B O 1
ATOM 3077 N N . VAL B 1 78 ? -0.638 20.781 21.922 1 98.88 78 VAL B N 1
ATOM 3078 C CA . VAL B 1 78 ? -0.158 19.609 21.203 1 98.88 78 VAL B CA 1
ATOM 3079 C C . VAL B 1 78 ? -0.035 18.438 22.172 1 98.88 78 VAL B C 1
ATOM 3081 O O . VAL B 1 78 ? 0.329 18.609 23.344 1 98.88 78 VAL B O 1
ATOM 3084 N N . VAL B 1 79 ? -0.406 17.25 21.703 1 98.94 79 VAL B N 1
ATOM 3085 C CA . VAL B 1 79 ? -0.07 15.969 22.312 1 98.94 79 VAL B CA 1
ATOM 3086 C C . VAL B 1 79 ? 1.089 15.328 21.562 1 98.94 79 VAL B C 1
ATOM 3088 O O . VAL B 1 79 ? 0.988 15.062 20.359 1 98.94 79 VAL B O 1
ATOM 3091 N N . LEU B 1 80 ? 2.172 15.109 22.281 1 98.88 80 LEU B N 1
ATOM 3092 C CA . LEU B 1 80 ? 3.359 14.469 21.719 1 98.88 80 LEU B CA 1
ATOM 3093 C C . LEU B 1 80 ? 3.348 12.969 22 1 98.88 80 LEU B C 1
ATOM 3095 O O . LEU B 1 80 ? 3.359 12.547 23.156 1 98.88 80 LEU B O 1
ATOM 3099 N N . ILE B 1 81 ? 3.342 12.18 20.938 1 98.88 81 ILE B N 1
ATOM 3100 C CA . ILE B 1 81 ? 3.234 10.734 21.078 1 98.88 81 ILE B CA 1
ATOM 3101 C C . ILE B 1 81 ? 4.465 10.062 20.469 1 98.88 81 ILE B C 1
ATOM 3103 O O . ILE B 1 81 ? 4.75 10.219 19.281 1 98.88 81 ILE B O 1
ATOM 3107 N N . ALA B 1 82 ? 5.188 9.344 21.203 1 98.31 82 ALA B N 1
ATOM 3108 C CA . ALA B 1 82 ? 6.34 8.555 20.781 1 98.31 82 ALA B CA 1
ATOM 3109 C C . ALA B 1 82 ? 6.797 7.598 21.875 1 98.31 82 ALA B C 1
ATOM 3111 O O . ALA B 1 82 ? 6.172 7.523 22.938 1 98.31 82 ALA B O 1
ATOM 3112 N N . ARG B 1 83 ? 7.809 6.863 21.625 1 96.75 83 ARG B N 1
ATOM 3113 C CA . ARG B 1 83 ? 8.195 5.809 22.547 1 96.75 83 ARG B CA 1
ATOM 3114 C C . ARG B 1 83 ? 9.227 6.312 23.562 1 96.75 83 ARG B C 1
ATOM 3116 O O . ARG B 1 83 ? 9.328 5.781 24.672 1 96.75 83 ARG B O 1
ATOM 3123 N N . ASN B 1 84 ? 10.039 7.383 23.25 1 97.44 84 ASN B N 1
ATOM 3124 C CA . ASN B 1 84 ? 11.117 7.852 24.109 1 97.44 84 ASN B CA 1
ATOM 3125 C C . ASN B 1 84 ? 10.672 9.016 25 1 97.44 84 ASN B C 1
ATOM 3127 O O . ASN B 1 84 ? 10.562 10.148 24.516 1 97.44 84 ASN B O 1
ATOM 3131 N N . GLU B 1 85 ? 10.547 8.742 26.234 1 98.12 85 GLU B N 1
ATOM 3132 C CA . GLU B 1 85 ? 10 9.727 27.156 1 98.12 85 GLU B CA 1
ATOM 3133 C C . GLU B 1 85 ? 10.938 10.922 27.312 1 98.12 85 GLU B C 1
ATOM 3135 O O . GLU B 1 85 ? 10.492 12.07 27.328 1 98.12 85 GLU B O 1
ATOM 3140 N N . GLU B 1 86 ? 12.188 10.656 27.438 1 98.44 86 GLU B N 1
ATOM 3141 C CA . GLU B 1 86 ? 13.156 11.727 27.641 1 98.44 86 GLU B CA 1
ATOM 3142 C C . GLU B 1 86 ? 13.172 12.688 26.453 1 98.44 86 GLU B C 1
ATOM 3144 O O . GLU B 1 86 ? 13.219 13.906 26.625 1 98.44 86 GLU B O 1
ATOM 3149 N N . LYS B 1 87 ? 13.125 12.156 25.266 1 98.19 87 LYS B N 1
ATOM 3150 C CA . LYS B 1 87 ? 13.102 12.992 24.062 1 98.19 87 LYS B CA 1
ATOM 3151 C C . LYS B 1 87 ? 11.82 13.82 24 1 98.19 87 LYS B C 1
ATOM 3153 O O . LYS B 1 87 ? 11.844 14.984 23.609 1 98.19 87 LYS B O 1
ATOM 3158 N N . LEU B 1 88 ? 10.719 13.227 24.391 1 98.75 88 LEU B N 1
ATOM 3159 C CA . LEU B 1 88 ? 9.445 13.93 24.359 1 98.75 88 LEU B CA 1
ATOM 3160 C C . LEU B 1 88 ? 9.43 15.07 25.375 1 98.75 88 LEU B C 1
ATOM 3162 O O . LEU B 1 88 ? 8.906 16.156 25.094 1 98.75 88 LEU B O 1
ATOM 3166 N N . LYS B 1 89 ? 9.945 14.828 26.547 1 98.62 89 LYS B N 1
ATOM 3167 C CA . LYS B 1 89 ? 10.031 15.867 27.562 1 98.62 89 LYS B CA 1
ATOM 3168 C C . LYS B 1 89 ? 10.883 17.047 27.094 1 98.62 89 LYS B C 1
ATOM 3170 O O . LYS B 1 89 ? 10.547 18.203 27.344 1 98.62 89 LYS B O 1
ATOM 3175 N N . ALA B 1 90 ? 11.961 16.719 26.422 1 98.5 90 ALA B N 1
ATOM 3176 C CA . ALA B 1 90 ? 12.812 17.766 25.859 1 98.5 90 ALA B CA 1
ATOM 3177 C C . ALA B 1 90 ? 12.055 18.609 24.844 1 98.5 90 ALA B C 1
ATOM 3179 O O . ALA B 1 90 ? 12.18 19.828 24.828 1 98.5 90 ALA B O 1
ATOM 3180 N N . VAL B 1 91 ? 11.289 17.969 23.953 1 98.62 91 VAL B N 1
ATOM 3181 C CA . VAL B 1 91 ? 10.477 18.672 22.969 1 98.62 91 VAL B CA 1
ATOM 3182 C C . VAL B 1 91 ? 9.438 19.531 23.688 1 98.62 91 VAL B C 1
ATOM 3184 O O . VAL B 1 91 ? 9.234 20.703 23.312 1 98.62 91 VAL B O 1
ATOM 3187 N N . ALA B 1 92 ? 8.781 19 24.688 1 98.75 92 ALA B N 1
ATOM 3188 C CA . ALA B 1 92 ? 7.773 19.734 25.438 1 98.75 92 ALA B CA 1
ATOM 3189 C C . ALA B 1 92 ? 8.375 20.969 26.094 1 98.75 92 ALA B C 1
ATOM 3191 O O . ALA B 1 92 ? 7.746 22.031 26.125 1 98.75 92 ALA B O 1
ATOM 3192 N N . GLU B 1 93 ? 9.539 20.812 26.625 1 98.5 93 GLU B N 1
ATOM 3193 C CA . GLU B 1 93 ? 10.227 21.938 27.266 1 98.5 93 GLU B CA 1
ATOM 3194 C C . GLU B 1 93 ? 10.562 23.031 26.25 1 98.5 93 GLU B C 1
ATOM 3196 O O . GLU B 1 93 ? 10.43 24.219 26.547 1 98.5 93 GLU B O 1
ATOM 3201 N N . GLU B 1 94 ? 11.047 22.594 25.109 1 98.19 94 GLU B N 1
ATOM 3202 C CA . GLU B 1 94 ? 11.328 23.547 24.062 1 98.19 94 GLU B CA 1
ATOM 3203 C C . GLU B 1 94 ? 10.078 24.328 23.672 1 98.19 94 GLU B C 1
ATOM 3205 O O . GLU B 1 94 ? 10.125 25.547 23.484 1 98.19 94 GLU B O 1
ATOM 3210 N N . ILE B 1 95 ? 8.969 23.656 23.531 1 98.56 95 ILE B N 1
ATOM 3211 C CA . ILE B 1 95 ? 7.707 24.281 23.156 1 98.56 95 ILE B CA 1
ATOM 3212 C C . ILE B 1 95 ? 7.273 25.25 24.25 1 98.56 95 ILE B C 1
ATOM 3214 O O . ILE B 1 95 ? 6.871 26.375 23.969 1 98.56 95 ILE B O 1
ATOM 3218 N N . ALA B 1 96 ? 7.402 24.875 25.484 1 97.69 96 ALA B N 1
ATOM 3219 C CA . ALA B 1 96 ? 6.984 25.703 26.625 1 97.69 96 ALA B CA 1
ATOM 3220 C C . ALA B 1 96 ? 7.816 26.984 26.703 1 97.69 96 ALA B C 1
ATOM 3222 O O . ALA B 1 96 ? 7.324 28.016 27.156 1 97.69 96 ALA B O 1
ATOM 3223 N N . SER B 1 97 ? 9.008 26.859 26.297 1 97.56 97 SER B N 1
ATOM 3224 C CA . SER B 1 97 ? 9.906 28.016 26.375 1 97.56 97 SER B CA 1
ATOM 3225 C C . SER B 1 97 ? 9.602 29.031 25.281 1 97.56 97 SER B C 1
ATOM 3227 O O . SER B 1 97 ? 9.883 30.219 25.438 1 97.56 97 SER B O 1
ATOM 3229 N N . GLU B 1 98 ? 8.992 28.609 24.203 1 96.19 98 GLU B N 1
ATOM 3230 C CA . GLU B 1 98 ? 8.828 29.469 23.031 1 96.19 98 GLU B CA 1
ATOM 3231 C C . GLU B 1 98 ? 7.371 29.875 22.844 1 96.19 98 GLU B C 1
ATOM 3233 O O . GLU B 1 98 ? 7.086 30.906 22.234 1 96.19 98 GLU B O 1
ATOM 3238 N N . CYS B 1 99 ? 6.516 29.016 23.344 1 96.62 99 CYS B N 1
ATOM 3239 C CA . CYS B 1 99 ? 5.098 29.188 23.047 1 96.62 99 CYS B CA 1
ATOM 3240 C C . CYS B 1 99 ? 4.262 29.125 24.312 1 96.62 99 CYS B C 1
ATOM 3242 O O . CYS B 1 99 ? 4.691 28.547 25.312 1 96.62 99 CYS B O 1
ATOM 3244 N N . THR B 1 100 ? 3.061 29.781 24.281 1 97 100 THR B N 1
ATOM 3245 C CA . THR B 1 100 ? 2.1 29.703 25.375 1 97 100 THR B CA 1
ATOM 3246 C C . THR B 1 100 ? 0.953 28.766 25.031 1 97 100 THR B C 1
ATOM 3248 O O . THR B 1 100 ? -0.161 29.219 24.75 1 97 100 THR B O 1
ATOM 3251 N N . VAL B 1 101 ? 1.239 27.5 24.938 1 98.31 101 VAL B N 1
ATOM 3252 C CA . VAL B 1 101 ? 0.254 26.469 24.641 1 98.31 101 VAL B CA 1
ATOM 3253 C C . VAL B 1 101 ? 0.393 25.328 25.625 1 98.31 101 VAL B C 1
ATOM 3255 O O . VAL B 1 101 ? 1.359 25.266 26.391 1 98.31 101 VAL B O 1
ATOM 3258 N N . GLU B 1 102 ? -0.587 24.469 25.703 1 98.38 102 GLU B N 1
ATOM 3259 C CA . GLU B 1 102 ? -0.529 23.266 26.516 1 98.38 102 GLU B CA 1
ATOM 3260 C C . GLU B 1 102 ? 0.104 22.109 25.734 1 98.38 102 GLU B C 1
ATOM 3262 O O . GLU B 1 102 ? -0.122 21.969 24.531 1 98.38 102 GLU B O 1
ATOM 3267 N N . THR B 1 103 ? 0.935 21.375 26.453 1 98.69 103 THR B N 1
ATOM 3268 C CA . THR B 1 103 ? 1.559 20.188 25.875 1 98.69 103 THR B CA 1
ATOM 3269 C C . THR B 1 103 ? 1.271 18.953 26.719 1 98.69 103 THR B C 1
ATOM 3271 O O . THR B 1 103 ? 1.386 19 27.953 1 98.69 103 THR B O 1
ATOM 3274 N N . LYS B 1 104 ? 0.86 17.875 26.141 1 98.75 104 LYS B N 1
ATOM 3275 C CA . LYS B 1 104 ? 0.707 16.578 26.797 1 98.75 104 LYS B CA 1
ATOM 3276 C C . LYS B 1 104 ? 1.603 15.531 26.156 1 98.75 104 LYS B C 1
ATOM 3278 O O . LYS B 1 104 ? 1.755 15.508 24.922 1 98.75 104 LYS B O 1
ATOM 3283 N N . ILE B 1 105 ? 2.178 14.703 26.969 1 98.75 105 ILE B N 1
ATOM 3284 C CA . ILE B 1 105 ? 3.031 13.625 26.484 1 98.75 105 ILE B CA 1
ATOM 3285 C C . ILE B 1 105 ? 2.309 12.289 26.641 1 98.75 105 ILE B C 1
ATOM 3287 O O . ILE B 1 105 ? 1.724 12.008 27.688 1 98.75 105 ILE B O 1
ATOM 3291 N N . VAL B 1 106 ? 2.283 11.477 25.609 1 98.75 106 VAL B N 1
ATOM 3292 C CA . VAL B 1 106 ? 1.776 10.109 25.641 1 98.75 106 VAL B CA 1
ATOM 3293 C C . VAL B 1 106 ? 2.855 9.148 25.141 1 98.75 106 VAL B C 1
ATOM 3295 O O . VAL B 1 106 ? 3.279 9.219 23.984 1 98.75 106 VAL B O 1
ATOM 3298 N N . ILE B 1 107 ? 3.311 8.25 26.047 1 98.5 107 ILE B N 1
ATOM 3299 C CA . ILE B 1 107 ? 4.328 7.273 25.688 1 98.5 107 ILE B CA 1
ATOM 3300 C C . ILE B 1 107 ? 3.68 6.094 24.969 1 98.5 107 ILE B C 1
ATOM 3302 O O . ILE B 1 107 ? 2.789 5.438 25.531 1 98.5 107 ILE B O 1
ATOM 3306 N N . ALA B 1 108 ? 4.109 5.871 23.734 1 98 108 ALA B N 1
ATOM 3307 C CA . ALA B 1 108 ? 3.539 4.785 22.953 1 98 108 ALA B CA 1
ATOM 3308 C C . ALA B 1 108 ? 4.594 4.141 22.047 1 98 108 ALA B C 1
ATOM 3310 O O . ALA B 1 108 ? 5.27 4.832 21.281 1 98 108 ALA B O 1
ATOM 3311 N N . ASP B 1 109 ? 4.758 2.902 22.219 1 97.38 109 ASP B N 1
ATOM 3312 C CA . ASP B 1 109 ? 5.598 2.098 21.344 1 97.38 109 ASP B CA 1
ATOM 3313 C C . ASP B 1 109 ? 4.758 1.32 20.328 1 97.38 109 ASP B C 1
ATOM 3315 O O . ASP B 1 109 ? 4.211 0.262 20.656 1 97.38 109 ASP B O 1
ATOM 3319 N N . PHE B 1 110 ? 4.777 1.758 19.078 1 96.94 110 PHE B N 1
ATOM 3320 C CA . PHE B 1 110 ? 3.877 1.233 18.062 1 96.94 110 PHE B CA 1
ATOM 3321 C C . PHE B 1 110 ? 4.332 -0.142 17.594 1 96.94 110 PHE B C 1
ATOM 3323 O O . PHE B 1 110 ? 3.633 -0.807 16.828 1 96.94 110 PHE B O 1
ATOM 3330 N N . THR B 1 111 ? 5.488 -0.552 18.047 1 94.56 111 THR B N 1
ATOM 3331 C CA . THR B 1 111 ? 5.98 -1.876 17.688 1 94.56 111 THR B CA 1
ATOM 3332 C C . THR B 1 111 ? 5.398 -2.941 18.609 1 94.56 111 THR B C 1
ATOM 3334 O O . THR B 1 111 ? 5.645 -4.137 18.422 1 94.56 111 THR B O 1
ATOM 3337 N N . GLN B 1 112 ? 4.629 -2.535 19.625 1 88.31 112 GLN B N 1
ATOM 3338 C CA . GLN B 1 112 ? 4.203 -3.463 20.672 1 88.31 112 GLN B CA 1
ATOM 3339 C C . GLN B 1 112 ? 2.812 -4.02 20.375 1 88.31 112 GLN B C 1
ATOM 3341 O O . GLN B 1 112 ? 2.217 -4.695 21.203 1 88.31 112 GLN B O 1
ATOM 3346 N N . GLY B 1 113 ? 2.307 -3.811 19.234 1 80.25 113 GLY B N 1
ATOM 3347 C CA . GLY B 1 113 ? 1.072 -4.48 18.859 1 80.25 113 GLY B CA 1
ATOM 3348 C C . GLY B 1 113 ? -0.169 -3.662 19.156 1 80.25 113 GLY B C 1
ATOM 3349 O O . GLY B 1 113 ? -0.086 -2.449 19.359 1 80.25 113 GLY B O 1
ATOM 3350 N N . ALA B 1 114 ? -1.319 -4.293 19.234 1 84.69 114 ALA B N 1
ATOM 3351 C CA . ALA B 1 114 ? -2.641 -3.67 19.25 1 84.69 114 ALA B CA 1
ATOM 3352 C C . ALA B 1 114 ? -2.887 -2.936 20.562 1 84.69 114 ALA B C 1
ATOM 3354 O O . ALA B 1 114 ? -3.672 -1.986 20.609 1 84.69 114 ALA B O 1
ATOM 3355 N N . GLN B 1 115 ? -2.213 -3.289 21.594 1 89.06 115 GLN B N 1
ATOM 3356 C CA . GLN B 1 115 ? -2.475 -2.736 22.906 1 89.06 115 GLN B CA 1
ATOM 3357 C C . GLN B 1 115 ? -2.119 -1.253 22.969 1 89.06 115 GLN B C 1
ATOM 3359 O O . GLN B 1 115 ? -2.643 -0.515 23.812 1 89.06 115 GLN B O 1
ATOM 3364 N N . VAL B 1 116 ? -1.315 -0.827 22.141 1 95.88 116 VAL B N 1
ATOM 3365 C CA . VAL B 1 116 ? -0.842 0.554 22.156 1 95.88 116 VAL B CA 1
ATOM 3366 C C . VAL B 1 116 ? -2.006 1.501 21.875 1 95.88 116 VAL B C 1
ATOM 3368 O O . VAL B 1 116 ? -2.07 2.598 22.438 1 95.88 116 VAL B O 1
ATOM 3371 N N . TYR B 1 117 ? -2.969 1.054 21.109 1 96.94 117 TYR B N 1
ATOM 3372 C CA . TYR B 1 117 ? -4.051 1.935 20.688 1 96.94 117 TYR B CA 1
ATOM 3373 C C . TYR B 1 117 ? -5.062 2.143 21.797 1 96.94 117 TYR B C 1
ATOM 3375 O O . TYR B 1 117 ? -5.613 3.234 21.953 1 96.94 117 TYR B O 1
ATOM 3383 N N . ASP B 1 118 ? -5.281 1.121 22.625 1 96.06 118 ASP B N 1
ATOM 3384 C CA . ASP B 1 118 ? -6.129 1.301 23.797 1 96.06 118 ASP B CA 1
ATOM 3385 C C . ASP B 1 118 ? -5.547 2.348 24.75 1 96.06 118 ASP B C 1
ATOM 3387 O O . ASP B 1 118 ? -6.273 3.18 25.281 1 96.06 118 ASP B O 1
ATOM 3391 N N . HIS B 1 119 ? -4.312 2.262 24.891 1 97.25 119 HIS B N 1
ATOM 3392 C CA . HIS B 1 119 ? -3.611 3.201 25.766 1 97.25 119 HIS B CA 1
ATOM 3393 C C . HIS B 1 119 ? -3.719 4.629 25.234 1 97.25 119 HIS B C 1
ATOM 3395 O O . HIS B 1 119 ? -4.055 5.551 25.984 1 97.25 119 HIS B O 1
ATOM 3401 N N . ILE B 1 120 ? -3.508 4.824 23.953 1 98.19 120 ILE B N 1
ATOM 3402 C CA . ILE B 1 120 ? -3.551 6.145 23.328 1 98.19 120 ILE B CA 1
ATOM 3403 C C . ILE B 1 120 ? -4.965 6.711 23.422 1 98.19 120 ILE B C 1
ATOM 3405 O O . ILE B 1 120 ? -5.152 7.875 23.797 1 98.19 120 ILE B O 1
ATOM 3409 N N . GLU B 1 121 ? -5.926 5.871 23.109 1 97.25 121 GLU B N 1
ATOM 3410 C CA . GLU B 1 121 ? -7.32 6.301 23.141 1 97.25 121 GLU B CA 1
ATOM 3411 C C . GLU B 1 121 ? -7.715 6.758 24.547 1 97.25 121 GLU B C 1
ATOM 3413 O O . GLU B 1 121 ? -8.383 7.777 24.703 1 97.25 121 GLU B O 1
ATOM 3418 N N . ARG B 1 122 ? -7.262 6.059 25.547 1 97.25 122 ARG B N 1
ATOM 3419 C CA . ARG B 1 122 ? -7.562 6.418 26.938 1 97.25 122 ARG B CA 1
ATOM 3420 C C . ARG B 1 122 ? -6.91 7.746 27.297 1 97.25 122 ARG B C 1
ATOM 3422 O O . ARG B 1 122 ? -7.539 8.602 27.938 1 97.25 122 ARG B O 1
ATOM 3429 N N . GLU B 1 123 ? -5.688 7.871 26.906 1 98.06 123 GLU B N 1
ATOM 3430 C CA . GLU B 1 123 ? -4.93 9.07 27.25 1 98.06 123 GLU B CA 1
ATOM 3431 C C . GLU B 1 123 ? -5.527 10.305 26.578 1 98.06 123 GLU B C 1
ATOM 3433 O O . GLU B 1 123 ? -5.41 11.422 27.094 1 98.06 123 GLU B O 1
ATOM 3438 N N . LEU B 1 124 ? -6.211 10.109 25.438 1 98.06 124 LEU B N 1
ATOM 3439 C CA . LEU B 1 124 ? -6.676 11.242 24.656 1 98.06 124 LEU B CA 1
ATOM 3440 C C . LEU B 1 124 ? -8.172 11.469 24.844 1 98.06 124 LEU B C 1
ATOM 3442 O O . LEU B 1 124 ? -8.734 12.422 24.312 1 98.06 124 LEU B O 1
ATOM 3446 N N . ALA B 1 125 ? -8.859 10.672 25.609 1 96.5 125 ALA B N 1
ATOM 3447 C CA . ALA B 1 125 ? -10.32 10.602 25.688 1 96.5 125 ALA B CA 1
ATOM 3448 C C . ALA B 1 125 ? -10.914 11.945 26.094 1 96.5 125 ALA B C 1
ATOM 3450 O O . ALA B 1 125 ? -11.953 12.359 25.578 1 96.5 125 ALA B O 1
ATOM 3451 N N . ASP B 1 126 ? -10.234 12.703 26.906 1 95.94 126 ASP B N 1
ATOM 3452 C CA . ASP B 1 126 ? -10.836 13.898 27.484 1 95.94 126 ASP B CA 1
ATOM 3453 C C . ASP B 1 126 ? -10.289 15.164 26.828 1 95.94 126 ASP B C 1
ATOM 3455 O O . ASP B 1 126 ? -10.562 16.281 27.266 1 95.94 126 ASP B O 1
ATOM 3459 N N . LEU B 1 127 ? -9.469 15.031 25.844 1 98.19 127 LEU B N 1
ATOM 3460 C CA . LEU B 1 127 ? -8.922 16.188 25.156 1 98.19 127 LEU B CA 1
ATOM 3461 C C . LEU B 1 127 ? -9.68 16.453 23.844 1 98.19 127 LEU B C 1
ATOM 3463 O O . LEU B 1 127 ? -10.039 15.508 23.141 1 98.19 127 LEU B O 1
ATOM 3467 N N . PRO B 1 128 ? -9.984 17.656 23.609 1 98.06 128 PRO B N 1
ATOM 3468 C CA . PRO B 1 128 ? -10.695 17.984 22.375 1 98.06 128 PRO B CA 1
ATOM 3469 C C . PRO B 1 128 ? -9.781 18 21.141 1 98.06 128 PRO B C 1
ATOM 3471 O O . PRO B 1 128 ? -9.664 19.031 20.484 1 98.06 128 PRO B O 1
ATOM 3474 N N . ILE B 1 129 ? -9.227 16.906 20.844 1 98.62 129 ILE B N 1
ATOM 3475 C CA . ILE B 1 129 ? -8.312 16.797 19.703 1 98.62 129 ILE B CA 1
ATOM 3476 C C . ILE B 1 129 ? -9.086 16.969 18.406 1 98.62 129 ILE B C 1
ATOM 3478 O O . ILE B 1 129 ? -10.031 16.219 18.125 1 98.62 129 ILE B O 1
ATOM 3482 N N . ALA B 1 130 ? -8.633 17.938 17.641 1 98.69 130 ALA B N 1
ATOM 3483 C CA . ALA B 1 130 ? -9.305 18.203 16.359 1 98.69 130 ALA B CA 1
ATOM 3484 C C . ALA B 1 130 ? -8.367 17.938 15.188 1 98.69 130 ALA B C 1
ATOM 3486 O O . ALA B 1 130 ? -8.812 17.812 14.047 1 98.69 130 ALA B O 1
ATOM 3487 N N . ILE B 1 131 ? -7.043 17.875 15.445 1 98.94 131 ILE B N 1
ATOM 3488 C CA . ILE B 1 131 ? -6.047 17.609 14.414 1 98.94 131 ILE B CA 1
ATOM 3489 C C . ILE B 1 131 ? -5.227 16.391 14.781 1 98.94 131 ILE B C 1
ATOM 3491 O O . ILE B 1 131 ? -4.645 16.312 15.867 1 98.94 131 ILE B O 1
ATOM 3495 N N . LEU B 1 132 ? -5.242 15.391 13.945 1 98.94 132 LEU B N 1
ATOM 3496 C CA . LEU B 1 132 ? -4.359 14.227 14.07 1 98.94 132 LEU B CA 1
ATOM 3497 C C . LEU B 1 132 ? -3.287 14.242 12.992 1 98.94 132 LEU B C 1
ATOM 3499 O O . LEU B 1 132 ? -3.594 14.406 11.805 1 98.94 132 LEU B O 1
ATOM 3503 N N . VAL B 1 133 ? -2.043 14.156 13.391 1 98.94 133 VAL B N 1
ATOM 3504 C CA . VAL B 1 133 ? -0.925 14.008 12.469 1 98.94 133 VAL B CA 1
ATOM 3505 C C . VAL B 1 133 ? -0.276 12.641 12.648 1 98.94 133 VAL B C 1
ATOM 3507 O O . VAL B 1 133 ? 0.517 12.438 13.57 1 98.94 133 VAL B O 1
ATOM 3510 N N . ASN B 1 134 ? -0.641 11.742 11.781 1 98.88 134 ASN B N 1
ATOM 3511 C CA . ASN B 1 134 ? 0.029 10.453 11.711 1 98.88 134 ASN B CA 1
ATOM 3512 C C . ASN B 1 134 ? 1.396 10.562 11.039 1 98.88 134 ASN B C 1
ATOM 3514 O O . ASN B 1 134 ? 1.497 10.5 9.812 1 98.88 134 ASN B O 1
ATOM 3518 N N . ASN B 1 135 ? 2.414 10.609 11.852 1 98.62 135 ASN B N 1
ATOM 3519 C CA . ASN B 1 135 ? 3.756 10.859 11.336 1 98.62 135 ASN B CA 1
ATOM 3520 C C . ASN B 1 135 ? 4.703 9.711 11.672 1 98.62 135 ASN B C 1
ATOM 3522 O O . ASN B 1 135 ? 5.75 9.555 11.031 1 98.62 135 ASN B O 1
ATOM 3526 N N . VAL B 1 136 ? 4.328 8.891 12.648 1 97.5 136 VAL B N 1
ATOM 3527 C CA . VAL B 1 136 ? 5.246 7.852 13.102 1 97.5 136 VAL B CA 1
ATOM 3528 C C . VAL B 1 136 ? 5.586 6.926 11.93 1 97.5 136 VAL B C 1
ATOM 3530 O O . VAL B 1 136 ? 4.723 6.602 11.117 1 97.5 136 VAL B O 1
ATOM 3533 N N . GLY B 1 137 ? 6.777 6.605 11.836 1 95.25 137 GLY B N 1
ATOM 3534 C CA . GLY B 1 137 ? 7.254 5.715 10.789 1 95.25 137 GLY B CA 1
ATOM 3535 C C . GLY B 1 137 ? 8.688 5.27 10.992 1 95.25 137 GLY B C 1
ATOM 3536 O O . GLY B 1 137 ? 9.453 5.922 11.711 1 95.25 137 GLY B O 1
ATOM 3537 N N . MET B 1 138 ? 8.977 4.199 10.414 1 93.12 138 MET B N 1
ATOM 3538 C CA . MET B 1 138 ? 10.352 3.703 10.414 1 93.12 138 MET B CA 1
ATOM 3539 C C . MET B 1 138 ? 10.773 3.27 9.016 1 93.12 138 MET B C 1
ATOM 3541 O O . MET B 1 138 ? 9.945 2.83 8.219 1 93.12 138 MET B O 1
ATOM 3545 N N . GLY B 1 139 ? 12.062 3.564 8.836 1 89.12 139 GLY B N 1
ATOM 3546 C CA . GLY B 1 139 ? 12.672 3.072 7.613 1 89.12 139 GLY B CA 1
ATOM 3547 C C . GLY B 1 139 ? 13.297 1.699 7.766 1 89.12 139 GLY B C 1
ATOM 3548 O O . GLY B 1 139 ? 13.305 1.133 8.859 1 89.12 139 GLY B O 1
ATOM 3549 N N . LEU B 1 140 ? 13.695 1.003 6.84 1 86.75 140 LEU B N 1
ATOM 3550 C CA . LEU B 1 140 ? 14.469 -0.233 6.758 1 86.75 140 LEU B CA 1
ATOM 3551 C C . LEU B 1 140 ? 15.133 -0.375 5.391 1 86.75 140 LEU B C 1
ATOM 3553 O O . LEU B 1 140 ? 14.719 -1.212 4.586 1 86.75 140 LEU B O 1
ATOM 3557 N N . PRO B 1 141 ? 16.156 0.476 5.23 1 87.62 141 PRO B N 1
ATOM 3558 C CA . PRO B 1 141 ? 16.812 0.486 3.916 1 87.62 141 PRO B CA 1
ATOM 3559 C C . PRO B 1 141 ? 17.766 -0.682 3.721 1 87.62 141 PRO B C 1
ATOM 3561 O O . PRO B 1 141 ? 18.984 -0.472 3.568 1 87.62 141 PRO B O 1
ATOM 3564 N N . VAL B 1 142 ? 17.234 -1.856 3.693 1 89.06 142 VAL B N 1
ATOM 3565 C CA . VAL B 1 142 ? 18 -3.078 3.475 1 89.06 142 VAL B CA 1
ATOM 3566 C C . VAL B 1 142 ? 17.203 -4.035 2.588 1 89.06 142 VAL B C 1
ATOM 3568 O O . VAL B 1 142 ? 15.984 -3.938 2.5 1 89.06 142 VAL B O 1
ATOM 3571 N N . GLY B 1 143 ? 17.953 -4.879 1.913 1 92.62 143 GLY B N 1
ATOM 3572 C CA . GLY B 1 143 ? 17.297 -5.91 1.128 1 92.62 143 GLY B CA 1
ATOM 3573 C C . GLY B 1 143 ? 16.469 -6.859 1.967 1 92.62 143 GLY B C 1
ATOM 3574 O O . GLY B 1 143 ? 16.781 -7.105 3.133 1 92.62 143 GLY B O 1
ATOM 3575 N N . LEU B 1 144 ? 15.375 -7.371 1.352 1 96.44 144 LEU B N 1
ATOM 3576 C CA . LEU B 1 144 ? 14.469 -8.266 2.062 1 96.44 144 LEU B CA 1
ATOM 3577 C C . LEU B 1 144 ? 15.203 -9.508 2.555 1 96.44 144 LEU B C 1
ATOM 3579 O O . LEU B 1 144 ? 14.797 -10.125 3.543 1 96.44 144 LEU B O 1
ATOM 3583 N N . ASN B 1 145 ? 16.281 -9.82 1.88 1 94.94 145 ASN B N 1
ATOM 3584 C CA . ASN B 1 145 ? 17.094 -10.984 2.248 1 94.94 145 ASN B CA 1
ATOM 3585 C C . ASN B 1 145 ? 17.719 -10.812 3.623 1 94.94 145 ASN B C 1
ATOM 3587 O O . ASN B 1 145 ? 18.141 -11.789 4.25 1 94.94 145 ASN B O 1
ATOM 3591 N N . LYS B 1 146 ? 17.766 -9.625 4.129 1 95.06 146 LYS B N 1
ATOM 3592 C CA . LYS B 1 146 ? 18.422 -9.344 5.402 1 95.06 146 LYS B CA 1
ATOM 3593 C C . LYS B 1 146 ? 17.406 -8.93 6.465 1 95.06 146 LYS B C 1
ATOM 3595 O O . LYS B 1 146 ? 17.781 -8.664 7.609 1 95.06 146 LYS B O 1
ATOM 3600 N N . VAL B 1 147 ? 16.188 -8.875 6.109 1 97.06 147 VAL B N 1
ATOM 3601 C CA . VAL B 1 147 ? 15.148 -8.438 7.027 1 97.06 147 VAL B CA 1
ATOM 3602 C C . VAL B 1 147 ? 14.703 -9.609 7.898 1 97.06 147 VAL B C 1
ATOM 3604 O O . VAL B 1 147 ? 14.367 -10.68 7.387 1 97.06 147 VAL B O 1
ATOM 3607 N N . SER B 1 148 ? 14.758 -9.422 9.203 1 96.88 148 SER B N 1
ATOM 3608 C CA . SER B 1 148 ? 14.273 -10.453 10.117 1 96.88 148 SER B CA 1
ATOM 3609 C C . SER B 1 148 ? 12.758 -10.406 10.25 1 96.88 148 SER B C 1
ATOM 3611 O O . SER B 1 148 ? 12.117 -9.43 9.852 1 96.88 148 SER B O 1
ATOM 3613 N N . LYS B 1 149 ? 12.227 -11.516 10.789 1 96.19 149 LYS B N 1
ATOM 3614 C CA . LYS B 1 149 ? 10.789 -11.586 11.07 1 96.19 149 LYS B CA 1
ATOM 3615 C C . LYS B 1 149 ? 10.359 -10.438 11.977 1 96.19 149 LYS B C 1
ATOM 3617 O O . LYS B 1 149 ? 9.328 -9.805 11.734 1 96.19 149 LYS B O 1
ATOM 3622 N N . GLU B 1 150 ? 11.102 -10.148 12.93 1 95.56 150 GLU B N 1
ATOM 3623 C CA . GLU B 1 150 ? 10.797 -9.102 13.898 1 95.56 150 GLU B CA 1
ATOM 3624 C C . GLU B 1 150 ? 10.852 -7.723 13.258 1 95.56 150 GLU B C 1
ATOM 3626 O O . GLU B 1 150 ? 10 -6.875 13.523 1 95.56 150 GLU B O 1
ATOM 3631 N N . GLN B 1 151 ? 11.859 -7.484 12.461 1 96.31 151 GLN B N 1
ATOM 3632 C CA . GLN B 1 151 ? 12 -6.195 11.797 1 96.31 151 GLN B CA 1
ATOM 3633 C C . GLN B 1 151 ? 10.828 -5.922 10.867 1 96.31 151 GLN B C 1
ATOM 3635 O O . GLN B 1 151 ? 10.305 -4.805 10.82 1 96.31 151 GLN B O 1
ATOM 3640 N N . ALA B 1 152 ? 10.438 -6.957 10.133 1 97 152 ALA B N 1
ATOM 3641 C CA . ALA B 1 152 ? 9.289 -6.816 9.25 1 97 152 ALA B CA 1
ATOM 3642 C C . ALA B 1 152 ? 8.023 -6.488 10.039 1 97 152 ALA B C 1
ATOM 3644 O O . ALA B 1 152 ? 7.262 -5.598 9.656 1 97 152 ALA B O 1
ATOM 3645 N N . GLN B 1 153 ? 7.863 -7.199 11.133 1 96.12 153 GLN B N 1
ATOM 3646 C CA . GLN B 1 153 ? 6.707 -6.969 11.992 1 96.12 153 GLN B CA 1
ATOM 3647 C C . GLN B 1 153 ? 6.703 -5.543 12.539 1 96.12 153 GLN B C 1
ATOM 3649 O O . GLN B 1 153 ? 5.68 -4.859 12.508 1 96.12 153 GLN B O 1
ATOM 3654 N N . GLN B 1 154 ? 7.793 -5.145 13.008 1 96.19 154 GLN B N 1
ATOM 3655 C CA . GLN B 1 154 ? 7.91 -3.822 13.617 1 96.19 154 GLN B CA 1
ATOM 3656 C C . GLN B 1 154 ? 7.621 -2.723 12.594 1 96.19 154 GLN B C 1
ATOM 3658 O O . GLN B 1 154 ? 6.918 -1.758 12.898 1 96.19 154 GLN B O 1
ATOM 3663 N N . LEU B 1 155 ? 8.141 -2.873 11.43 1 97.12 155 LEU B N 1
ATOM 3664 C CA . LEU B 1 155 ? 7.922 -1.868 10.398 1 97.12 155 LEU B CA 1
ATOM 3665 C C . LEU B 1 155 ? 6.441 -1.772 10.031 1 97.12 155 LEU B C 1
ATOM 3667 O O . LEU B 1 155 ? 5.887 -0.674 9.953 1 97.12 155 LEU B O 1
ATOM 3671 N N . LEU B 1 156 ? 5.805 -2.871 9.875 1 97.56 156 LEU B N 1
ATOM 3672 C CA . LEU B 1 156 ? 4.418 -2.873 9.422 1 97.56 156 LEU B CA 1
ATOM 3673 C C . LEU B 1 156 ? 3.482 -2.414 10.531 1 97.56 156 LEU B C 1
ATOM 3675 O O . LEU B 1 156 ? 2.482 -1.743 10.273 1 97.56 156 LEU B O 1
ATOM 3679 N N . ASP B 1 157 ? 3.809 -2.754 11.727 1 97.06 157 ASP B N 1
ATOM 3680 C CA . ASP B 1 157 ? 3.035 -2.252 12.859 1 97.06 157 ASP B CA 1
ATOM 3681 C C . ASP B 1 157 ? 3.121 -0.731 12.953 1 97.06 157 ASP B C 1
ATOM 3683 O O . ASP B 1 157 ? 2.117 -0.062 13.211 1 97.06 157 ASP B O 1
ATOM 3687 N N . THR B 1 158 ? 4.266 -0.273 12.68 1 97.44 158 THR B N 1
ATOM 3688 C CA . THR B 1 158 ? 4.52 1.155 12.836 1 97.44 158 THR B CA 1
ATOM 3689 C C . THR B 1 158 ? 3.988 1.933 11.633 1 97.44 158 THR B C 1
ATOM 3691 O O . THR B 1 158 ? 3.273 2.924 11.797 1 97.44 158 THR B O 1
ATOM 3694 N N . ASN B 1 159 ? 4.285 1.443 10.438 1 98.38 159 ASN B N 1
ATOM 3695 C CA . ASN B 1 159 ? 4.023 2.234 9.234 1 98.38 159 ASN B CA 1
ATOM 3696 C C . ASN B 1 159 ? 2.604 2.018 8.719 1 98.38 159 ASN B C 1
ATOM 3698 O O . ASN B 1 159 ? 2.047 2.881 8.039 1 98.38 159 ASN B O 1
ATOM 3702 N N . VAL B 1 160 ? 2.045 0.852 9 1 98.56 160 VAL B N 1
ATOM 3703 C CA . VAL B 1 160 ? 0.762 0.522 8.383 1 98.56 160 VAL B CA 1
ATOM 3704 C C . VAL B 1 160 ? -0.331 0.505 9.453 1 98.56 160 VAL B C 1
ATOM 3706 O O . VAL B 1 160 ? -1.336 1.21 9.328 1 98.56 160 VAL B O 1
ATOM 3709 N N . MET B 1 161 ? -0.104 -0.23 10.484 1 98.12 161 MET B N 1
ATOM 3710 C CA . MET B 1 161 ? -1.142 -0.404 11.5 1 98.12 161 MET B CA 1
ATOM 3711 C C . MET B 1 161 ? -1.439 0.916 12.203 1 98.12 161 MET B C 1
ATOM 3713 O O . MET B 1 161 ? -2.602 1.249 12.438 1 98.12 161 MET B O 1
ATOM 3717 N N . ALA B 1 162 ? -0.449 1.662 12.492 1 98.56 162 ALA B N 1
ATOM 3718 C CA . ALA B 1 162 ? -0.609 2.9 13.25 1 98.56 162 ALA B CA 1
ATOM 3719 C C . ALA B 1 162 ? -1.496 3.891 12.508 1 98.56 162 ALA B C 1
ATOM 3721 O O . ALA B 1 162 ? -2.488 4.379 13.047 1 98.56 162 ALA B O 1
ATOM 3722 N N . VAL B 1 163 ? -1.148 4.16 11.242 1 98.81 163 VAL B N 1
ATOM 3723 C CA . VAL B 1 163 ? -1.914 5.133 10.469 1 98.81 163 VAL B CA 1
ATOM 3724 C C . VAL B 1 163 ? -3.348 4.637 10.289 1 98.81 163 VAL B C 1
ATOM 3726 O O . VAL B 1 163 ? -4.293 5.434 10.297 1 98.81 163 VAL B O 1
ATOM 3729 N N . SER B 1 164 ? -3.545 3.354 10.164 1 98.69 164 SER B N 1
ATOM 3730 C CA . SER B 1 164 ? -4.867 2.773 9.961 1 98.69 164 SER B CA 1
ATOM 3731 C C . SER B 1 164 ? -5.734 2.916 11.203 1 98.69 164 SER B C 1
ATOM 3733 O O . SER B 1 164 ? -6.852 3.432 11.133 1 98.69 164 SER B O 1
ATOM 3735 N N . GLN B 1 165 ? -5.215 2.514 12.312 1 98.56 165 GLN B N 1
ATOM 3736 C CA . GLN B 1 165 ? -5.977 2.484 13.562 1 98.56 165 GLN B CA 1
ATOM 3737 C C . GLN B 1 165 ? -6.273 3.896 14.055 1 98.56 165 GLN B C 1
ATOM 3739 O O . GLN B 1 165 ? -7.395 4.195 14.477 1 98.56 165 GLN B O 1
ATOM 3744 N N . LEU B 1 166 ? -5.297 4.746 14 1 98.75 166 LEU B N 1
ATOM 3745 C CA . LEU B 1 166 ? -5.492 6.086 14.547 1 98.75 166 LEU B CA 1
ATOM 3746 C C . LEU B 1 166 ? -6.379 6.922 13.633 1 98.75 166 LEU B C 1
ATOM 3748 O O . LEU B 1 166 ? -7.195 7.715 14.102 1 98.75 166 LEU B O 1
ATOM 3752 N N . SER B 1 167 ? -6.207 6.766 12.289 1 98.88 167 SER B N 1
ATOM 3753 C CA . SER B 1 167 ? -7.125 7.449 11.383 1 98.88 167 SER B CA 1
ATOM 3754 C C . SER B 1 167 ? -8.562 6.977 11.594 1 98.88 167 SER B C 1
ATOM 3756 O O . SER B 1 167 ? -9.492 7.781 11.594 1 98.88 167 SER B O 1
ATOM 3758 N N . ARG B 1 168 ? -8.68 5.637 11.719 1 98.44 168 ARG B N 1
ATOM 3759 C CA . ARG B 1 168 ? -10.008 5.078 11.984 1 98.44 168 ARG B CA 1
ATOM 3760 C C . ARG B 1 168 ? -10.609 5.676 13.25 1 98.44 168 ARG B C 1
ATOM 3762 O O . ARG B 1 168 ? -11.734 6.172 13.234 1 98.44 168 ARG B O 1
ATOM 3769 N N . TYR B 1 169 ? -9.898 5.695 14.312 1 98.38 169 TYR B N 1
ATOM 3770 C CA . TYR B 1 169 ? -10.367 6.164 15.609 1 98.38 169 TYR B CA 1
ATOM 3771 C C . TYR B 1 169 ? -10.742 7.641 15.555 1 98.38 169 TYR B C 1
ATOM 3773 O O . TYR B 1 169 ? -11.836 8.023 15.984 1 98.38 169 TYR B O 1
ATOM 3781 N N . PHE B 1 170 ? -9.93 8.438 14.977 1 98.69 170 PHE B N 1
ATOM 3782 C CA . PHE B 1 170 ? -10.156 9.875 14.992 1 98.69 170 PHE B CA 1
ATOM 3783 C C . PHE B 1 170 ? -11.234 10.266 13.992 1 98.69 170 PHE B C 1
ATOM 3785 O O . PHE B 1 170 ? -12 11.203 14.227 1 98.69 170 PHE B O 1
ATOM 3792 N N . PHE B 1 171 ? -11.305 9.57 12.844 1 98.81 171 PHE B N 1
ATOM 3793 C CA . PHE B 1 171 ? -12.398 9.805 11.914 1 98.81 171 PHE B CA 1
ATOM 3794 C C . PHE B 1 171 ? -13.742 9.586 12.602 1 98.81 171 PHE B C 1
ATOM 3796 O O . PHE B 1 171 ? -14.641 10.43 12.508 1 98.81 171 PHE B O 1
ATOM 3803 N N . GLN B 1 172 ? -13.812 8.5 13.305 1 98.44 172 GLN B N 1
ATOM 3804 C CA . GLN B 1 172 ? -15.055 8.148 13.984 1 98.44 172 GLN B CA 1
ATOM 3805 C C . GLN B 1 172 ? -15.352 9.117 15.125 1 98.44 172 GLN B C 1
ATOM 3807 O O . GLN B 1 172 ? -16.5 9.531 15.305 1 98.44 172 GLN B O 1
ATOM 3812 N N . ARG B 1 173 ? -14.344 9.484 15.828 1 98.12 173 ARG B N 1
ATOM 3813 C CA . ARG B 1 173 ? -14.492 10.398 16.953 1 98.12 173 ARG B CA 1
ATOM 3814 C C . ARG B 1 173 ? -14.93 11.781 16.469 1 98.12 173 ARG B C 1
ATOM 3816 O O . ARG B 1 173 ? -15.859 12.367 17.031 1 98.12 173 AR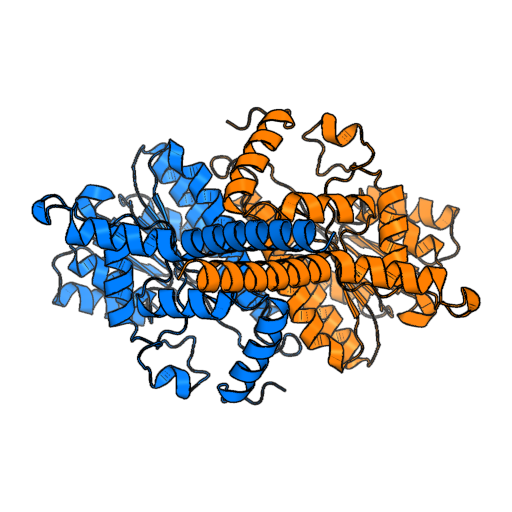G B O 1
ATOM 3823 N N . LEU B 1 174 ? -14.258 12.336 15.453 1 98.62 174 LEU B N 1
ATOM 3824 C CA . LEU B 1 174 ? -14.594 13.648 14.914 1 98.62 174 LEU B CA 1
ATOM 3825 C C . LEU B 1 174 ? -16 13.656 14.336 1 98.62 174 LEU B C 1
ATOM 3827 O O . LEU B 1 174 ? -16.75 14.617 14.539 1 98.62 174 LEU B O 1
ATOM 3831 N N . ARG B 1 175 ? -16.312 12.609 13.656 1 98.12 175 ARG B N 1
ATOM 3832 C CA . ARG B 1 175 ? -17.656 12.484 13.094 1 98.12 175 ARG B CA 1
ATOM 3833 C C . ARG B 1 175 ? -18.719 12.469 14.195 1 98.12 175 ARG B C 1
ATOM 3835 O O . ARG B 1 175 ? -19.703 13.203 14.125 1 98.12 175 ARG B O 1
ATOM 3842 N N . ALA B 1 176 ? -18.484 11.641 15.172 1 97.38 176 ALA B N 1
ATOM 3843 C CA . ALA B 1 176 ? -19.453 11.484 16.266 1 97.38 176 ALA B CA 1
ATOM 3844 C C . ALA B 1 176 ? -19.656 12.797 17.016 1 97.38 176 ALA B C 1
ATOM 3846 O O . ALA B 1 176 ? -20.766 13.109 17.438 1 97.38 176 ALA B O 1
ATOM 3847 N N . SER B 1 177 ? -18.641 13.578 17.141 1 97.38 177 SER B N 1
ATOM 3848 C CA . SER B 1 177 ? -18.703 14.828 17.875 1 97.38 177 SER B CA 1
ATOM 3849 C C . SER B 1 177 ? -19.062 15.992 16.969 1 97.38 177 SER B C 1
ATOM 3851 O O . SER B 1 177 ? -19.141 17.141 17.422 1 97.38 177 SER B O 1
ATOM 3853 N N . LYS B 1 178 ? -19.172 15.758 15.648 1 97.81 178 LYS B N 1
ATOM 3854 C CA . LYS B 1 178 ? -19.5 16.75 14.641 1 97.81 178 LYS B CA 1
ATOM 3855 C C . LYS B 1 178 ? -18.438 17.859 14.602 1 97.81 178 LYS B C 1
ATOM 3857 O O . LYS B 1 178 ? -18.781 19.047 14.508 1 97.81 178 LYS B O 1
ATOM 3862 N N . VAL B 1 179 ? -17.25 17.453 14.844 1 98 179 VAL B N 1
ATOM 3863 C CA . VAL B 1 179 ? -16.125 18.375 14.75 1 98 179 VAL B CA 1
ATOM 3864 C C . VAL B 1 179 ? -15.523 18.312 13.352 1 98 179 VAL B C 1
ATOM 3866 O O . VAL B 1 179 ? -15.219 17.234 12.844 1 98 179 VAL B O 1
ATOM 3869 N N . LYS B 1 180 ? -15.422 19.484 12.727 1 98.44 180 LYS B N 1
ATOM 3870 C CA . LYS B 1 180 ? -14.781 19.562 11.422 1 98.44 180 LYS B CA 1
ATOM 3871 C C . LYS B 1 180 ? -13.273 19.703 11.547 1 98.44 180 LYS B C 1
ATOM 3873 O O . LYS B 1 180 ? -12.695 20.734 11.219 1 98.44 180 LYS B O 1
ATOM 3878 N N . GLY B 1 181 ? -12.617 18.625 11.93 1 98.75 181 GLY B N 1
ATOM 3879 C CA . GLY B 1 181 ? -11.188 18.594 12.195 1 98.75 181 GLY B CA 1
ATOM 3880 C C . GLY B 1 181 ? -10.367 18.172 10.984 1 98.75 181 GLY B C 1
ATOM 3881 O O . GLY B 1 181 ? -10.812 18.312 9.844 1 98.75 181 GLY B O 1
ATOM 3882 N N . ALA B 1 182 ? -9.086 17.781 11.281 1 98.94 182 ALA B N 1
ATOM 3883 C CA . ALA B 1 182 ? -8.156 17.375 10.227 1 98.94 182 ALA B CA 1
ATOM 3884 C C . ALA B 1 182 ? -7.398 16.109 10.617 1 98.94 182 ALA B C 1
ATOM 3886 O O . ALA B 1 182 ? -7.043 15.93 11.781 1 98.94 182 ALA B O 1
ATOM 3887 N N . ILE B 1 183 ? -7.223 15.266 9.695 1 98.94 183 ILE B N 1
ATOM 3888 C CA . ILE B 1 183 ? -6.336 14.109 9.781 1 98.94 183 ILE B CA 1
ATOM 3889 C C . ILE B 1 183 ? -5.234 14.219 8.734 1 98.94 183 ILE B C 1
ATOM 3891 O O . ILE B 1 183 ? -5.516 14.281 7.531 1 98.94 183 ILE B O 1
ATOM 3895 N N . VAL B 1 184 ? -4.008 14.344 9.156 1 99 184 VAL B N 1
ATOM 3896 C CA . VAL B 1 184 ? -2.844 14.398 8.281 1 99 184 VAL B CA 1
ATOM 3897 C C . VAL B 1 184 ? -2.105 13.062 8.312 1 99 184 VAL B C 1
ATOM 3899 O O . VAL B 1 184 ? -1.633 12.633 9.367 1 99 184 VAL B O 1
ATOM 3902 N N . ASN B 1 185 ? -2.062 12.336 7.254 1 98.94 185 ASN B N 1
ATOM 3903 C CA . ASN B 1 185 ? -1.262 11.125 7.125 1 98.94 185 ASN B CA 1
ATOM 3904 C C . ASN B 1 185 ? 0.038 11.391 6.367 1 98.94 185 ASN B C 1
ATOM 3906 O O . ASN B 1 185 ? 0.014 11.758 5.191 1 98.94 185 ASN B O 1
ATOM 3910 N N . VAL B 1 186 ? 1.164 11.203 7.059 1 98.88 186 VAL B N 1
ATOM 3911 C CA . VAL B 1 186 ? 2.477 11.453 6.473 1 98.88 186 VAL B CA 1
ATOM 3912 C C . VAL B 1 186 ? 2.949 10.203 5.727 1 98.88 186 VAL B C 1
ATOM 3914 O O . VAL B 1 186 ? 3.16 9.148 6.332 1 98.88 186 VAL B O 1
ATOM 3917 N N . SER B 1 187 ? 3.047 10.328 4.488 1 98.56 187 SER B N 1
ATOM 3918 C CA . SER B 1 187 ? 3.543 9.266 3.619 1 98.56 187 SER B CA 1
ATOM 3919 C C . SER B 1 187 ? 4.988 9.523 3.201 1 98.56 187 SER B C 1
ATOM 3921 O O . SER B 1 187 ? 5.836 9.836 4.039 1 98.56 187 SER B O 1
ATOM 3923 N N . SER B 1 188 ? 5.289 9.383 1.938 1 97.06 188 SER B N 1
ATOM 3924 C CA . SER B 1 188 ? 6.605 9.594 1.344 1 97.06 188 SER B CA 1
ATOM 3925 C C . SER B 1 188 ? 6.527 9.609 -0.18 1 97.06 188 SER B C 1
ATOM 3927 O O . SER B 1 188 ? 5.586 9.07 -0.764 1 97.06 188 SER B O 1
ATOM 3929 N N . GLY B 1 189 ? 7.543 10.273 -0.727 1 95.31 189 GLY B N 1
ATOM 3930 C CA . GLY B 1 189 ? 7.645 10.195 -2.176 1 95.31 189 GLY B CA 1
ATOM 3931 C C . GLY B 1 189 ? 7.789 8.773 -2.682 1 95.31 189 GLY B C 1
ATOM 3932 O O . GLY B 1 189 ? 7.449 8.477 -3.83 1 95.31 189 GLY B O 1
ATOM 3933 N N . THR B 1 190 ? 8.227 7.887 -1.896 1 94.19 190 THR B N 1
ATOM 3934 C CA . THR B 1 190 ? 8.414 6.492 -2.281 1 94.19 190 THR B CA 1
ATOM 3935 C C . THR B 1 190 ? 7.074 5.805 -2.516 1 94.19 190 THR B C 1
ATOM 3937 O O . THR B 1 190 ? 7.023 4.703 -3.062 1 94.19 190 THR B O 1
ATOM 3940 N N . GLU B 1 191 ? 5.988 6.449 -2.193 1 96.5 191 GLU B N 1
ATOM 3941 C CA . GLU B 1 191 ? 4.652 5.895 -2.396 1 96.5 191 GLU B CA 1
ATOM 3942 C C . GLU B 1 191 ? 4.34 5.738 -3.883 1 96.5 191 GLU B C 1
ATOM 3944 O O . GLU B 1 191 ? 3.436 4.992 -4.258 1 96.5 191 GLU B O 1
ATOM 3949 N N . LEU B 1 192 ? 5.082 6.348 -4.754 1 92.69 192 LEU B N 1
ATOM 3950 C CA . LEU B 1 192 ? 4.707 6.5 -6.156 1 92.69 192 LEU B CA 1
ATOM 3951 C C . LEU B 1 192 ? 5.27 5.363 -7 1 92.69 192 LEU B C 1
ATOM 3953 O O . LEU B 1 192 ? 4.938 5.238 -8.18 1 92.69 192 LEU B O 1
ATOM 3957 N N . GLN B 1 193 ? 6.102 4.586 -6.422 1 93.81 193 GLN B N 1
ATOM 3958 C CA . GLN B 1 193 ? 6.699 3.479 -7.16 1 93.81 193 GLN B CA 1
ATOM 3959 C C . GLN B 1 193 ? 7.273 2.434 -6.207 1 93.81 193 GLN B C 1
ATOM 3961 O O . GLN B 1 193 ? 7.605 2.742 -5.062 1 93.81 193 GLN B O 1
ATOM 3966 N N . PRO B 1 194 ? 7.387 1.173 -6.766 1 96.5 194 PRO B N 1
ATOM 3967 C CA . PRO B 1 194 ? 8.156 0.195 -5.992 1 96.5 194 PRO B CA 1
ATOM 3968 C C . PRO B 1 194 ? 9.617 0.599 -5.816 1 96.5 194 PRO B C 1
ATOM 3970 O O . PRO B 1 194 ? 10.203 1.208 -6.711 1 96.5 194 PRO B O 1
ATOM 3973 N N . VAL B 1 195 ? 10.188 0.263 -4.645 1 95.38 195 VAL B N 1
ATOM 3974 C CA . VAL B 1 195 ? 11.586 0.606 -4.379 1 95.38 195 VAL B CA 1
ATOM 3975 C C . VAL B 1 195 ? 12.328 -0.625 -3.873 1 95.38 195 VAL B C 1
ATOM 3977 O O . VAL B 1 195 ? 12.289 -0.935 -2.682 1 95.38 195 VAL B O 1
ATOM 3980 N N . PRO B 1 196 ? 13.102 -1.325 -4.77 1 95.12 196 PRO B N 1
ATOM 3981 C CA . PRO B 1 196 ? 13.953 -2.428 -4.309 1 95.12 196 PRO B CA 1
ATOM 3982 C C . PRO B 1 196 ? 14.93 -2.004 -3.221 1 95.12 196 PRO B C 1
ATOM 3984 O O . PRO B 1 196 ? 15.398 -0.861 -3.217 1 95.12 196 PRO B O 1
ATOM 3987 N N . TYR B 1 197 ? 15.211 -2.93 -2.23 1 92.81 197 TYR B N 1
ATOM 3988 C CA . TYR B 1 197 ? 16.109 -2.723 -1.104 1 92.81 197 TYR B CA 1
ATOM 3989 C C . TYR B 1 197 ? 15.539 -1.714 -0.119 1 92.81 197 TYR B C 1
ATOM 3991 O O . TYR B 1 197 ? 16.266 -1.173 0.722 1 92.81 197 TYR B O 1
ATOM 3999 N N . ALA B 1 198 ? 14.328 -1.388 -0.251 1 94.06 198 ALA B N 1
ATOM 4000 C CA . ALA B 1 198 ? 13.438 -0.69 0.666 1 94.06 198 ALA B CA 1
ATOM 4001 C C . ALA B 1 198 ? 11.977 -1.066 0.402 1 94.06 198 ALA B C 1
ATOM 4003 O O . ALA B 1 198 ? 11.094 -0.205 0.419 1 94.06 198 ALA B O 1
ATOM 4004 N N . SER B 1 199 ? 11.797 -2.326 0.028 1 96.88 199 SER B N 1
ATOM 4005 C CA . SER B 1 199 ? 10.531 -2.814 -0.515 1 96.88 199 SER B CA 1
ATOM 4006 C C . SER B 1 199 ? 9.398 -2.66 0.494 1 96.88 199 SER B C 1
ATOM 4008 O O . SER B 1 199 ? 8.328 -2.154 0.158 1 96.88 199 SER B O 1
ATOM 4010 N N . LEU B 1 200 ? 9.648 -3.037 1.781 1 98.38 200 LEU B N 1
ATOM 4011 C CA . LEU B 1 200 ? 8.609 -2.951 2.799 1 98.38 200 LEU B CA 1
ATOM 4012 C C . LEU B 1 200 ? 8.25 -1.497 3.082 1 98.38 200 LEU B C 1
ATOM 4014 O O . LEU B 1 200 ? 7.066 -1.165 3.229 1 98.38 200 LEU B O 1
ATOM 4018 N N . TYR B 1 201 ? 9.227 -0.642 3.117 1 97.06 201 TYR B N 1
ATOM 4019 C CA . TYR B 1 201 ? 8.992 0.771 3.395 1 97.06 201 TYR B CA 1
ATOM 4020 C C . TYR B 1 201 ? 8.164 1.415 2.293 1 97.06 201 TYR B C 1
ATOM 4022 O O . TYR B 1 201 ? 7.117 2.016 2.564 1 97.06 201 TYR B O 1
ATOM 4030 N N . ALA B 1 202 ? 8.648 1.242 1.057 1 97.5 202 ALA B N 1
ATOM 4031 C CA . ALA B 1 202 ? 7.93 1.839 -0.066 1 97.5 202 ALA B CA 1
ATOM 4032 C C . ALA B 1 202 ? 6.508 1.292 -0.159 1 97.5 202 ALA B C 1
ATOM 4034 O O . ALA B 1 202 ? 5.566 2.037 -0.446 1 97.5 202 ALA B O 1
ATOM 4035 N N . ALA B 1 203 ? 6.359 0.032 0.081 1 98.75 203 ALA B N 1
ATOM 4036 C CA . ALA B 1 203 ? 5.035 -0.58 0.063 1 98.75 203 ALA B CA 1
ATOM 4037 C C . ALA B 1 203 ? 4.141 0.017 1.146 1 98.75 203 ALA B C 1
ATOM 4039 O O . ALA B 1 203 ? 2.959 0.284 0.907 1 98.75 203 ALA B O 1
ATOM 4040 N N . SER B 1 204 ? 4.652 0.243 2.32 1 98.81 204 SER B N 1
ATOM 4041 C CA . SER B 1 204 ? 3.879 0.826 3.412 1 98.81 204 SER B CA 1
ATOM 4042 C C . SER B 1 204 ? 3.412 2.236 3.068 1 98.81 204 SER B C 1
ATOM 4044 O O . SER B 1 204 ? 2.322 2.65 3.467 1 98.81 204 SER B O 1
ATOM 4046 N N . LYS B 1 205 ? 4.234 2.947 2.338 1 98.75 205 LYS B N 1
ATOM 4047 C CA . LYS B 1 205 ? 3.859 4.309 1.97 1 98.75 205 LYS B CA 1
ATOM 4048 C C . LYS B 1 205 ? 2.883 4.312 0.798 1 98.75 205 LYS B C 1
ATOM 4050 O O . LYS B 1 205 ? 2.01 5.18 0.711 1 98.75 205 LYS B O 1
ATOM 4055 N N . ALA B 1 206 ? 2.986 3.303 -0.081 1 98.75 206 ALA B N 1
ATOM 4056 C CA . ALA B 1 206 ? 1.939 3.107 -1.08 1 98.75 206 ALA B CA 1
ATOM 4057 C C . ALA B 1 206 ? 0.595 2.824 -0.417 1 98.75 206 ALA B C 1
ATOM 4059 O O . ALA B 1 206 ? -0.443 3.312 -0.871 1 98.75 206 ALA B O 1
ATOM 4060 N N . TYR B 1 207 ? 0.615 2.043 0.612 1 98.88 207 TYR B N 1
ATOM 4061 C CA . TYR B 1 207 ? -0.574 1.796 1.421 1 98.88 207 TYR B CA 1
ATOM 4062 C C . TYR B 1 207 ? -1.146 3.102 1.961 1 98.88 207 TYR B C 1
ATOM 4064 O O . TYR B 1 207 ? -2.34 3.371 1.814 1 98.88 207 TYR B O 1
ATOM 4072 N N . THR B 1 208 ? -0.302 3.902 2.58 1 98.94 208 THR B N 1
ATOM 4073 C CA . THR B 1 208 ? -0.719 5.148 3.215 1 98.94 208 THR B CA 1
ATOM 4074 C C . THR B 1 208 ? -1.366 6.082 2.197 1 98.94 208 THR B C 1
ATOM 4076 O O . THR B 1 208 ? -2.387 6.715 2.486 1 98.94 208 THR B O 1
ATOM 4079 N N . ARG B 1 209 ? -0.804 6.129 1.052 1 98.75 209 ARG B N 1
ATOM 4080 C CA . ARG B 1 209 ? -1.361 6.977 0.003 1 98.75 209 ARG B CA 1
ATOM 4081 C C . ARG B 1 209 ? -2.77 6.531 -0.373 1 98.75 209 ARG B C 1
ATOM 4083 O O . ARG B 1 209 ? -3.705 7.332 -0.366 1 98.75 209 ARG B O 1
ATOM 4090 N N . SER B 1 210 ? -2.887 5.27 -0.746 1 98.69 210 SER B N 1
ATOM 4091 C CA . SER B 1 210 ? -4.184 4.742 -1.167 1 98.69 210 SER B CA 1
ATOM 4092 C C . SER B 1 210 ? -5.234 4.926 -0.078 1 98.69 210 SER B C 1
ATOM 4094 O O . SER B 1 210 ? -6.34 5.398 -0.348 1 98.69 210 SER B O 1
ATOM 4096 N N . PHE B 1 211 ? -4.871 4.625 1.166 1 98.88 211 PHE B N 1
ATOM 4097 C CA . PHE B 1 211 ? -5.758 4.723 2.318 1 98.88 211 PHE B CA 1
ATOM 4098 C C . PHE B 1 211 ? -6.219 6.16 2.529 1 98.88 211 PHE B C 1
ATOM 4100 O O . PHE B 1 211 ? -7.414 6.418 2.689 1 98.88 211 PHE B O 1
ATOM 4107 N N . THR B 1 212 ? -5.273 7.062 2.439 1 98.94 212 THR B N 1
ATOM 4108 C CA . THR B 1 212 ? -5.535 8.469 2.73 1 98.94 212 THR B CA 1
ATOM 4109 C C . THR B 1 212 ? -6.477 9.07 1.691 1 98.94 212 THR B C 1
ATOM 4111 O O . THR B 1 212 ? -7.453 9.734 2.041 1 98.94 212 THR B O 1
ATOM 4114 N N . LEU B 1 213 ? -6.195 8.805 0.455 1 98.38 213 LEU B N 1
ATOM 4115 C CA . LEU B 1 213 ? -6.984 9.391 -0.622 1 98.38 213 LEU B CA 1
ATOM 4116 C C . LEU B 1 213 ? -8.406 8.844 -0.617 1 98.38 213 LEU B C 1
ATOM 4118 O O . LEU B 1 213 ? -9.359 9.562 -0.937 1 98.38 213 LEU B O 1
ATOM 4122 N N . ALA B 1 214 ? -8.539 7.566 -0.27 1 97.81 214 ALA B N 1
ATOM 4123 C CA . ALA B 1 214 ? -9.883 7 -0.121 1 97.81 214 ALA B CA 1
ATOM 4124 C C . ALA B 1 214 ? -10.609 7.613 1.073 1 97.81 214 ALA B C 1
ATOM 4126 O O . ALA B 1 214 ? -11.797 7.934 0.987 1 97.81 214 ALA B O 1
ATOM 4127 N N . LEU B 1 215 ? -9.906 7.773 2.129 1 98.44 215 LEU B N 1
ATOM 4128 C CA . LEU B 1 215 ? -10.492 8.336 3.342 1 98.44 215 LEU B CA 1
ATOM 4129 C C . LEU B 1 215 ? -10.93 9.781 3.117 1 98.44 215 LEU B C 1
ATOM 4131 O O . LEU B 1 215 ? -11.922 10.227 3.691 1 98.44 215 LEU B O 1
ATOM 4135 N N . GLN B 1 216 ? -10.188 10.516 2.271 1 98.12 216 GLN B N 1
ATOM 4136 C CA . GLN B 1 216 ? -10.578 11.875 1.906 1 98.12 216 GLN B CA 1
ATOM 4137 C C . GLN B 1 216 ? -12.023 11.914 1.411 1 98.12 216 GLN B C 1
ATOM 4139 O O . GLN B 1 216 ? -12.797 12.789 1.81 1 98.12 216 GLN B O 1
ATOM 4144 N N . TRP B 1 217 ? -12.273 10.992 0.601 1 95.75 217 TRP B N 1
ATOM 4145 C CA . TRP B 1 217 ? -13.609 10.906 0.007 1 95.75 217 TRP B CA 1
ATOM 4146 C C . TRP B 1 217 ? -14.656 10.578 1.063 1 95.75 217 TRP B C 1
ATOM 4148 O O . TRP B 1 217 ? -15.734 11.164 1.079 1 95.75 217 TRP B O 1
ATOM 4158 N N . GLU B 1 218 ? -14.383 9.688 1.953 1 96 218 GLU B N 1
ATOM 4159 C CA . GLU B 1 218 ? -15.328 9.242 2.967 1 96 218 GLU B CA 1
ATOM 4160 C C . GLU B 1 218 ? -15.562 10.32 4.02 1 96 218 GLU B C 1
ATOM 4162 O O . GLU B 1 218 ? -16.656 10.422 4.582 1 96 218 GLU B O 1
ATOM 4167 N N . ALA B 1 219 ? -14.586 11.156 4.219 1 98.19 219 ALA B N 1
ATOM 4168 C CA . ALA B 1 219 ? -14.641 12.133 5.301 1 98.19 219 ALA B CA 1
ATOM 4169 C C . ALA B 1 219 ? -15.266 13.445 4.828 1 98.19 219 ALA B C 1
ATOM 4171 O O . ALA B 1 219 ? -15.75 14.234 5.641 1 98.19 219 ALA B O 1
ATOM 4172 N N . ALA B 1 220 ? -15.312 13.672 3.555 1 96.81 220 ALA B N 1
ATOM 4173 C CA . ALA B 1 220 ? -15.703 14.945 2.959 1 96.81 220 ALA B CA 1
ATOM 4174 C C . ALA B 1 220 ? -17.125 15.32 3.352 1 96.81 220 ALA B C 1
ATOM 4176 O O . ALA B 1 220 ? -17.391 16.469 3.723 1 96.81 220 ALA B O 1
ATOM 4177 N N . PRO B 1 221 ? -18.031 14.352 3.367 1 96.5 221 PRO B N 1
ATOM 4178 C CA . PRO B 1 221 ? -19.406 14.719 3.707 1 96.5 221 PRO B CA 1
ATOM 4179 C C . PRO B 1 221 ? -19.547 15.219 5.145 1 96.5 221 PRO B C 1
ATOM 4181 O O . PRO B 1 221 ? -20.531 15.883 5.477 1 96.5 221 PRO B O 1
ATOM 4184 N N . PHE B 1 222 ? -18.594 15.016 5.953 1 97.94 222 PHE B N 1
ATOM 4185 C CA . PHE B 1 222 ? -18.672 15.375 7.363 1 97.94 222 PHE B CA 1
ATOM 4186 C C . PHE B 1 222 ? -17.828 16.609 7.66 1 97.94 222 PHE B C 1
ATOM 4188 O O . PHE B 1 222 ? -17.672 17 8.82 1 97.94 222 PHE B O 1
ATOM 4195 N N . GLY B 1 223 ? -17.203 17.156 6.625 1 98.19 223 GLY B N 1
ATOM 4196 C CA . GLY B 1 223 ? -16.406 18.359 6.789 1 98.19 223 GLY B CA 1
ATOM 4197 C C . GLY B 1 223 ? -15.055 18.094 7.426 1 98.19 223 GLY B C 1
ATOM 4198 O O . GLY B 1 223 ? -14.383 19.016 7.883 1 98.19 223 GLY B O 1
ATOM 4199 N N . ILE B 1 224 ? -14.703 16.844 7.543 1 98.81 224 ILE B N 1
ATOM 4200 C CA . ILE B 1 224 ? -13.406 16.469 8.102 1 98.81 224 ILE B CA 1
ATOM 4201 C C . ILE B 1 224 ? -12.352 16.5 6.996 1 98.81 224 ILE B C 1
ATOM 4203 O O . ILE B 1 224 ? -12.508 15.852 5.961 1 98.81 224 ILE B O 1
ATOM 4207 N N . HIS B 1 225 ? -11.297 17.297 7.207 1 98.81 225 HIS B N 1
ATOM 4208 C CA . HIS B 1 225 ? -10.219 17.453 6.234 1 98.81 225 HIS B CA 1
ATOM 4209 C C . HIS B 1 225 ? -9.195 16.328 6.367 1 98.81 225 HIS B C 1
ATOM 4211 O O . HIS B 1 225 ? -8.68 16.078 7.457 1 98.81 225 HIS B O 1
ATOM 4217 N N . VAL B 1 226 ? -8.945 15.578 5.32 1 98.88 226 VAL B N 1
ATOM 4218 C CA . VAL B 1 226 ? -7.922 14.539 5.293 1 98.88 226 VAL B CA 1
ATOM 4219 C C . VAL B 1 226 ? -6.82 14.93 4.312 1 98.88 226 VAL B C 1
ATOM 4221 O O . VAL B 1 226 ? -7.094 15.195 3.139 1 98.88 226 VAL B O 1
ATOM 4224 N N . GLN B 1 227 ? -5.598 14.984 4.797 1 98.88 227 GLN B N 1
ATOM 4225 C CA . GLN B 1 227 ? -4.473 15.43 3.982 1 98.88 227 GLN B CA 1
ATOM 4226 C C . GLN B 1 227 ? -3.447 14.312 3.797 1 98.88 227 GLN B C 1
ATOM 4228 O O . GLN B 1 227 ? -3.1 13.617 4.754 1 98.88 227 GLN B O 1
ATOM 4233 N N . LEU B 1 228 ? -3.082 14.117 2.582 1 98.88 228 LEU B N 1
ATOM 4234 C CA . LEU B 1 228 ? -1.904 13.32 2.258 1 98.88 228 LEU B CA 1
ATOM 4235 C C . LEU B 1 228 ? -0.656 14.188 2.203 1 98.88 228 LEU B C 1
ATOM 4237 O O . LEU B 1 228 ? -0.54 15.062 1.338 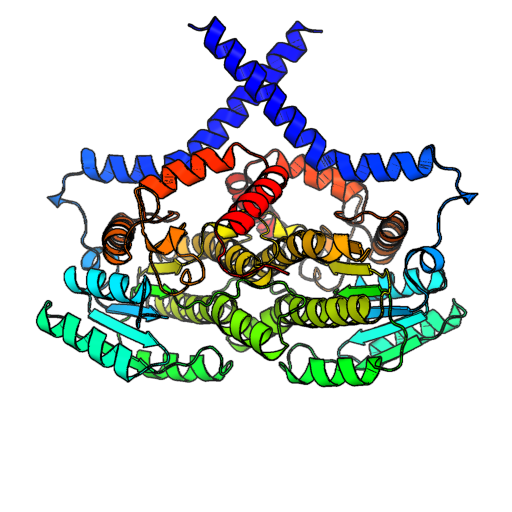1 98.88 228 LEU B O 1
ATOM 4241 N N . LEU B 1 229 ? 0.228 14.055 3.158 1 98.88 229 LEU B N 1
ATOM 4242 C CA . LEU B 1 229 ? 1.522 14.727 3.184 1 98.88 229 LEU B CA 1
ATOM 4243 C C . LEU B 1 229 ? 2.639 13.781 2.766 1 98.88 229 LEU B C 1
ATOM 4245 O O . LEU B 1 229 ? 2.906 12.789 3.451 1 98.88 229 LEU B O 1
ATOM 4249 N N . SER B 1 230 ? 3.27 14.086 1.637 1 98.5 230 SER B N 1
ATOM 4250 C CA . SER B 1 230 ? 4.211 13.141 1.041 1 98.5 230 SER B CA 1
ATOM 4251 C C . SER B 1 230 ? 5.578 13.781 0.837 1 98.5 230 SER B C 1
ATOM 4253 O O . SER B 1 230 ? 5.957 14.109 -0.29 1 98.5 230 SER B O 1
ATOM 4255 N N . PRO B 1 231 ? 6.359 13.805 1.872 1 98.12 231 PRO B N 1
ATOM 4256 C CA . PRO B 1 231 ? 7.695 14.391 1.727 1 98.12 231 PRO B CA 1
ATOM 4257 C C . PRO B 1 231 ? 8.609 13.555 0.826 1 98.12 231 PRO B C 1
ATOM 4259 O O . PRO B 1 231 ? 8.508 12.328 0.802 1 98.12 231 PRO B O 1
ATOM 4262 N N . ASN B 1 232 ? 9.43 14.312 0.058 1 96.62 232 ASN B N 1
ATOM 4263 C CA . ASN B 1 232 ? 10.648 13.672 -0.436 1 96.62 232 ASN B CA 1
ATOM 4264 C C . ASN B 1 232 ? 11.758 13.695 0.609 1 96.62 232 ASN B C 1
ATOM 4266 O O . ASN B 1 232 ? 11.492 13.531 1.802 1 96.62 232 ASN B O 1
ATOM 4270 N N . PHE B 1 233 ? 12.992 13.766 0.238 1 94.38 233 PHE B N 1
ATOM 4271 C CA . PHE B 1 233 ? 14.078 13.703 1.211 1 94.38 233 PHE B CA 1
ATOM 4272 C C . PHE B 1 233 ? 14.078 14.945 2.094 1 94.38 233 PHE B C 1
ATOM 4274 O O . PHE B 1 233 ? 13.969 16.078 1.596 1 94.38 233 PHE B O 1
ATOM 4281 N N . VAL B 1 234 ? 14.047 14.75 3.324 1 95.94 234 VAL B N 1
ATOM 4282 C CA . VAL B 1 234 ? 14.203 15.758 4.367 1 95.94 234 VAL B CA 1
ATOM 4283 C C . VAL B 1 234 ? 15.352 15.367 5.297 1 95.94 234 VAL B C 1
ATOM 4285 O O . VAL B 1 234 ? 15.562 14.18 5.566 1 95.94 234 VAL B O 1
ATOM 4288 N N . VAL B 1 235 ? 16.109 16.281 5.77 1 94 235 VAL B N 1
ATOM 4289 C CA . VAL B 1 235 ? 17.219 15.977 6.672 1 94 235 VAL B CA 1
ATOM 4290 C C . VAL B 1 235 ? 16.672 15.516 8.023 1 94 235 VAL B C 1
ATOM 4292 O O . VAL B 1 235 ? 16.375 16.344 8.891 1 94 235 VAL B O 1
ATOM 4295 N N . THR B 1 236 ? 16.578 14.188 8.164 1 90.81 236 THR B N 1
ATOM 4296 C CA . THR B 1 236 ? 16.094 13.57 9.391 1 90.81 236 THR B CA 1
ATOM 4297 C C . THR B 1 236 ? 16.828 12.25 9.648 1 90.81 236 THR B C 1
ATOM 4299 O O . THR B 1 236 ? 17.469 11.711 8.75 1 90.81 236 THR B O 1
ATOM 4302 N N . LYS B 1 237 ? 16.641 11.758 10.812 1 83.62 237 LYS B N 1
ATOM 4303 C CA . LYS B 1 237 ? 17.359 10.562 11.25 1 83.62 237 LYS B CA 1
ATOM 4304 C C . LYS B 1 237 ? 17 9.359 10.391 1 83.62 237 LYS B C 1
ATOM 4306 O O . LYS B 1 237 ? 17.828 8.469 10.18 1 83.62 237 LYS B O 1
ATOM 4311 N N . ILE B 1 238 ? 15.82 9.289 9.883 1 82.12 238 ILE B N 1
ATOM 4312 C CA . ILE B 1 238 ? 15.383 8.164 9.07 1 82.12 238 ILE B CA 1
ATOM 4313 C C . ILE B 1 238 ? 16.266 8.047 7.828 1 82.12 238 ILE B C 1
ATOM 4315 O O . ILE B 1 238 ? 16.375 6.973 7.23 1 82.12 238 ILE B O 1
ATOM 4319 N N . ASN B 1 239 ? 16.922 9.133 7.434 1 83.31 239 ASN B N 1
ATOM 4320 C CA . ASN B 1 239 ? 17.75 9.18 6.238 1 83.31 239 ASN B CA 1
ATOM 4321 C C . ASN B 1 239 ? 19.234 9.117 6.59 1 83.31 239 ASN B C 1
ATOM 4323 O O . ASN B 1 239 ? 20.094 9.375 5.738 1 83.31 239 ASN B O 1
ATOM 4327 N N . ASN B 1 240 ? 19.609 8.727 7.797 1 85.19 240 ASN B N 1
ATOM 4328 C CA . ASN B 1 240 ? 21 8.711 8.281 1 85.19 240 ASN B CA 1
ATOM 4329 C C . ASN B 1 240 ? 21.844 7.699 7.527 1 85.19 240 ASN B C 1
ATOM 4331 O O . ASN B 1 240 ? 23.078 7.707 7.641 1 85.19 240 ASN B O 1
ATOM 4335 N N . TYR B 1 241 ? 21.297 6.969 6.703 1 79.69 241 TYR B N 1
ATOM 4336 C CA . TYR B 1 241 ? 22.047 5.988 5.918 1 79.69 241 TYR B CA 1
ATOM 4337 C C . TYR B 1 241 ? 22.781 6.664 4.773 1 79.69 241 TYR B C 1
ATOM 4339 O O . TYR B 1 241 ? 23.609 6.035 4.105 1 79.69 241 TYR B O 1
ATOM 4347 N N . SER B 1 242 ? 22.547 7.977 4.598 1 85.12 242 SER B N 1
ATOM 4348 C CA . SER B 1 242 ? 23.141 8.703 3.482 1 85.12 242 SER B CA 1
ATOM 4349 C C . SER B 1 242 ? 23.703 10.047 3.938 1 85.12 242 SER B C 1
ATOM 4351 O O . SER B 1 242 ? 22.953 10.969 4.258 1 85.12 242 SER B O 1
ATOM 4353 N N . LYS B 1 243 ? 24.938 10.227 3.822 1 85 243 LYS B N 1
ATOM 4354 C CA . LYS B 1 243 ? 25.578 11.5 4.145 1 85 243 LYS B CA 1
ATOM 4355 C C . LYS B 1 243 ? 25.172 12.594 3.164 1 85 243 LYS B C 1
ATOM 4357 O O . LYS B 1 243 ? 25.078 13.766 3.535 1 85 243 LYS B O 1
ATOM 4362 N N . ILE B 1 244 ? 24.891 12.156 1.999 1 84.19 244 ILE B N 1
ATOM 4363 C CA . ILE B 1 244 ? 24.484 13.102 0.955 1 84.19 244 ILE B CA 1
ATOM 4364 C C . ILE B 1 244 ? 23.156 13.734 1.318 1 84.19 244 ILE B C 1
ATOM 4366 O O . ILE B 1 244 ? 23 14.961 1.234 1 84.19 244 ILE B O 1
ATOM 4370 N N . ILE B 1 245 ? 22.266 12.938 1.759 1 85.69 245 ILE B N 1
ATOM 4371 C CA . ILE B 1 245 ? 20.953 13.438 2.16 1 85.69 245 ILE B CA 1
ATOM 4372 C C . ILE B 1 245 ? 21.094 14.312 3.402 1 85.69 245 ILE B C 1
ATOM 4374 O O . ILE B 1 245 ? 20.469 15.367 3.498 1 85.69 245 ILE B O 1
ATOM 4378 N N . MET B 1 246 ? 22.016 13.977 4.254 1 87.88 246 MET B N 1
ATOM 4379 C CA . MET B 1 246 ? 22.156 14.656 5.535 1 87.88 246 MET B CA 1
ATOM 4380 C C . MET B 1 246 ? 22.797 16.031 5.355 1 87.88 246 MET B C 1
ATOM 4382 O O . MET B 1 246 ? 22.703 16.891 6.23 1 87.88 246 MET B O 1
ATOM 4386 N N . ARG B 1 247 ? 23.406 16.266 4.207 1 89.75 247 ARG B N 1
ATOM 4387 C CA . ARG B 1 247 ? 24.031 17.547 3.916 1 89.75 247 ARG B CA 1
ATOM 4388 C C . ARG B 1 247 ? 22.984 18.594 3.559 1 89.75 247 ARG B C 1
ATOM 4390 O O . ARG B 1 247 ? 23.25 19.797 3.646 1 89.75 247 ARG B O 1
ATOM 4397 N N . GLY B 1 248 ? 21.859 18.094 3.189 1 90.81 248 GLY B N 1
ATOM 4398 C CA . GLY B 1 248 ? 20.797 19 2.805 1 90.81 248 GLY B CA 1
ATOM 4399 C C . GLY B 1 248 ? 20.984 19.594 1.42 1 90.81 248 GLY B C 1
ATOM 4400 O O . GLY B 1 248 ? 21.844 19.141 0.661 1 90.81 248 GLY B O 1
ATOM 4401 N N . GLY B 1 249 ? 20.109 20.516 1.024 1 91.38 249 GLY B N 1
ATOM 4402 C CA . GLY B 1 249 ? 20.141 21.172 -0.27 1 91.38 249 GLY B CA 1
ATOM 4403 C C . GLY B 1 249 ? 18.797 21.719 -0.695 1 91.38 249 GLY B C 1
ATOM 4404 O O . GLY B 1 249 ? 17.844 21.719 0.088 1 91.38 249 GLY B O 1
ATOM 4405 N N . LEU B 1 250 ? 18.766 22.25 -1.867 1 92.31 250 LEU B N 1
ATOM 4406 C CA . LEU B 1 250 ? 17.562 22.891 -2.408 1 92.31 250 LEU B CA 1
ATOM 4407 C C . LEU B 1 250 ? 16.375 21.922 -2.377 1 92.31 250 LEU B C 1
ATOM 4409 O O . LEU B 1 250 ? 15.266 22.328 -2.035 1 92.31 250 LEU B O 1
ATOM 4413 N N . PHE B 1 251 ? 16.641 20.672 -2.67 1 94.31 251 PHE B N 1
ATOM 4414 C CA . PHE B 1 251 ? 15.586 19.656 -2.736 1 94.31 251 PHE B CA 1
ATOM 4415 C C . PHE B 1 251 ? 15.516 18.859 -1.44 1 94.31 251 PHE B C 1
ATOM 4417 O O . PHE B 1 251 ? 14.711 17.938 -1.32 1 94.31 251 PHE B O 1
ATOM 4424 N N . ILE B 1 252 ? 16.375 19.156 -0.474 1 96.56 252 ILE B N 1
ATOM 4425 C CA . ILE B 1 252 ? 16.422 18.453 0.796 1 96.56 252 ILE B CA 1
ATOM 4426 C C . ILE B 1 252 ? 16.422 19.438 1.951 1 96.56 252 ILE B C 1
ATOM 4428 O O . ILE B 1 252 ? 17.469 19.75 2.521 1 96.56 252 ILE B O 1
ATOM 4432 N N . PRO B 1 253 ? 15.297 19.844 2.326 1 97.44 253 PRO B N 1
ATOM 4433 C CA . PRO B 1 253 ? 15.195 20.844 3.391 1 97.44 253 PRO B CA 1
ATOM 4434 C C . PRO B 1 253 ? 15.484 20.266 4.773 1 97.44 253 PRO B C 1
ATOM 4436 O O . PRO B 1 253 ? 15.453 19.047 4.957 1 97.44 253 PRO B O 1
ATOM 4439 N N . THR B 1 254 ? 15.781 21.203 5.676 1 97.25 254 THR B N 1
ATOM 4440 C CA . THR B 1 254 ? 15.812 20.812 7.082 1 97.25 254 THR B CA 1
ATOM 4441 C C . THR B 1 254 ? 14.422 20.438 7.574 1 97.25 254 THR B C 1
ATOM 4443 O O . THR B 1 254 ? 13.414 20.859 6.988 1 97.25 254 THR B O 1
ATOM 4446 N N . ALA B 1 255 ? 14.375 19.719 8.656 1 97.81 255 ALA B N 1
ATOM 4447 C CA . ALA B 1 255 ? 13.086 19.359 9.242 1 97.81 255 ALA B CA 1
ATOM 4448 C C . ALA B 1 255 ? 12.289 20.594 9.633 1 97.81 255 ALA B C 1
ATOM 4450 O O . ALA B 1 255 ? 11.078 20.641 9.438 1 97.81 255 ALA B O 1
ATOM 4451 N N . LYS B 1 256 ? 12.953 21.578 10.125 1 97.81 256 LYS B N 1
ATOM 4452 C CA . LYS B 1 256 ? 12.32 22.812 10.562 1 97.81 256 LYS B CA 1
ATOM 4453 C C . LYS B 1 256 ? 11.688 23.562 9.391 1 97.81 256 LYS B C 1
ATOM 4455 O O . LYS B 1 256 ? 10.523 23.953 9.453 1 97.81 256 LYS B O 1
ATOM 4460 N N . ALA B 1 257 ? 12.461 23.719 8.32 1 97.94 257 ALA B N 1
ATOM 4461 C CA . ALA B 1 257 ? 11.961 24.422 7.137 1 97.94 257 ALA B CA 1
ATOM 4462 C C . ALA B 1 257 ? 10.797 23.656 6.508 1 97.94 257 ALA B C 1
ATOM 4464 O O . ALA B 1 257 ? 9.812 24.266 6.074 1 97.94 257 ALA B O 1
ATOM 4465 N N . TYR B 1 258 ? 10.922 22.391 6.465 1 98.44 258 TYR B N 1
ATOM 4466 C CA . TYR B 1 258 ? 9.867 21.547 5.91 1 98.44 258 TYR B CA 1
ATOM 4467 C C . TYR B 1 258 ? 8.578 21.688 6.715 1 98.44 258 TYR B C 1
ATOM 4469 O O . TYR B 1 258 ? 7.504 21.875 6.145 1 98.44 258 TYR B O 1
ATOM 4477 N N . ALA B 1 259 ? 8.672 21.578 8.023 1 98.69 259 ALA B N 1
ATOM 4478 C CA . ALA B 1 259 ? 7.508 21.625 8.906 1 98.69 259 ALA B CA 1
ATOM 4479 C C . ALA B 1 259 ? 6.777 22.953 8.781 1 98.69 259 ALA B C 1
ATOM 4481 O O . ALA B 1 259 ? 5.547 23 8.766 1 98.69 259 ALA B O 1
ATOM 4482 N N . ARG B 1 260 ? 7.52 24.031 8.695 1 98.25 260 ARG B N 1
ATOM 4483 C CA . ARG B 1 260 ? 6.918 25.359 8.531 1 98.25 260 ARG B CA 1
ATOM 4484 C C . ARG B 1 260 ? 6.055 25.422 7.277 1 98.25 260 ARG B C 1
ATOM 4486 O O . ARG B 1 260 ? 4.918 25.891 7.32 1 98.25 260 ARG B O 1
ATOM 4493 N N . SER B 1 261 ? 6.637 24.891 6.211 1 97.88 261 SER B N 1
ATOM 4494 C CA . SER B 1 261 ? 5.918 24.891 4.941 1 97.88 261 SER B CA 1
ATOM 4495 C C . SER B 1 261 ? 4.715 23.953 4.992 1 97.88 261 SER B C 1
ATOM 4497 O O . SER B 1 261 ? 3.627 24.297 4.539 1 97.88 261 SER B O 1
ATOM 4499 N N . ALA B 1 262 ? 4.887 22.781 5.531 1 98.62 262 ALA B N 1
ATOM 4500 C CA . ALA B 1 262 ? 3.844 21.75 5.578 1 98.62 262 ALA B CA 1
ATOM 4501 C C . ALA B 1 262 ? 2.664 22.219 6.43 1 98.62 262 ALA B C 1
ATOM 4503 O O . ALA B 1 262 ? 1.506 22.047 6.043 1 98.62 262 ALA B O 1
ATOM 4504 N N . VAL B 1 263 ? 2.914 22.828 7.582 1 98.69 263 VAL B N 1
ATOM 4505 C CA . VAL B 1 263 ? 1.859 23.312 8.469 1 98.69 263 VAL B CA 1
ATOM 4506 C C . VAL B 1 263 ? 1.1 24.453 7.793 1 98.69 263 VAL B C 1
ATOM 4508 O O . VAL B 1 263 ? -0.127 24.547 7.898 1 98.69 263 VAL B O 1
ATOM 4511 N N . ALA B 1 264 ? 1.825 25.328 7.105 1 96.5 264 ALA B N 1
ATOM 4512 C CA . ALA B 1 264 ? 1.173 26.422 6.367 1 96.5 264 ALA B CA 1
ATOM 4513 C C . ALA B 1 264 ? 0.21 25.859 5.324 1 96.5 264 ALA B C 1
ATOM 4515 O O . ALA B 1 264 ? -0.861 26.422 5.094 1 96.5 264 ALA B O 1
ATOM 4516 N N . GLN B 1 265 ? 0.602 24.797 4.719 1 97.31 265 GLN B N 1
ATOM 4517 C CA . GLN B 1 265 ? -0.237 24.188 3.686 1 97.31 265 GLN B CA 1
ATOM 4518 C C . GLN B 1 265 ? -1.463 23.516 4.297 1 97.31 265 GLN B C 1
ATOM 4520 O O . GLN B 1 265 ? -2.531 23.484 3.682 1 97.31 265 GLN B O 1
ATOM 4525 N N . LEU B 1 266 ? -1.306 22.969 5.5 1 98.06 266 LEU B N 1
ATOM 4526 C CA . LEU B 1 266 ? -2.484 22.469 6.203 1 98.06 266 LEU B CA 1
ATOM 4527 C C . LEU B 1 266 ? -3.459 23.609 6.496 1 98.06 266 LEU B C 1
ATOM 4529 O O . LEU B 1 266 ? -4.664 23.469 6.273 1 98.06 266 LEU B O 1
ATOM 4533 N N . ARG B 1 267 ? -2.914 24.688 7.016 1 96.38 267 ARG B N 1
ATOM 4534 C CA . ARG B 1 267 ? -3.73 25.859 7.301 1 96.38 267 ARG B CA 1
ATOM 4535 C C . ARG B 1 267 ? -4.504 26.297 6.062 1 96.38 267 ARG B C 1
ATOM 4537 O O . ARG B 1 267 ? -5.66 26.719 6.164 1 96.38 267 ARG B O 1
ATOM 4544 N N . ASP B 1 268 ? -3.842 26.125 4.91 1 94.94 268 ASP B N 1
ATOM 4545 C CA . ASP B 1 268 ? -4.422 26.609 3.658 1 94.94 268 ASP B CA 1
ATOM 4546 C C . ASP B 1 268 ? -5.344 25.547 3.049 1 94.94 268 ASP B C 1
ATOM 4548 O O . ASP B 1 268 ? -5.879 25.734 1.955 1 94.94 268 ASP B O 1
ATOM 4552 N N . GLY B 1 269 ? -5.488 24.453 3.625 1 95.69 269 GLY B N 1
ATOM 4553 C CA . GLY B 1 269 ? -6.484 23.469 3.225 1 95.69 269 GLY B CA 1
ATOM 4554 C C . GLY B 1 269 ? -5.996 22.547 2.123 1 95.69 269 GLY B C 1
ATOM 4555 O O . GLY B 1 269 ? -6.805 21.953 1.401 1 95.69 269 GLY B O 1
ATOM 4556 N N . ALA B 1 270 ? -4.637 22.438 1.967 1 97.19 270 ALA B N 1
ATOM 4557 C CA . ALA B 1 270 ? -4.129 21.484 0.989 1 97.19 270 ALA B CA 1
ATOM 4558 C C . ALA B 1 270 ? -4.5 20.047 1.379 1 97.19 270 ALA B C 1
ATOM 4560 O O . ALA B 1 270 ? -4.297 19.641 2.525 1 97.19 270 ALA B O 1
ATOM 4561 N N . ASP B 1 271 ? -5.051 19.297 0.417 1 97.94 271 ASP B N 1
ATOM 4562 C CA . ASP B 1 271 ? -5.496 17.938 0.721 1 97.94 271 ASP B CA 1
ATOM 4563 C C . ASP B 1 271 ? -4.469 16.906 0.25 1 97.94 271 ASP B C 1
ATOM 4565 O O . ASP B 1 271 ? -4.488 15.766 0.697 1 97.94 271 ASP B O 1
ATOM 4569 N N . GLU B 1 272 ? -3.654 17.234 -0.667 1 98.25 272 GLU B N 1
ATOM 4570 C CA . GLU B 1 272 ? -2.568 16.422 -1.193 1 98.25 272 GLU B CA 1
ATOM 4571 C C . GLU B 1 272 ? -1.342 17.266 -1.518 1 98.25 272 GLU B C 1
ATOM 4573 O O . GLU B 1 272 ? -1.403 18.156 -2.365 1 98.25 272 GLU B O 1
ATOM 4578 N N . THR B 1 273 ? -0.204 17 -0.832 1 98.5 273 THR B N 1
ATOM 4579 C CA . THR B 1 273 ? 0.957 17.859 -1.01 1 98.5 273 THR B CA 1
ATOM 4580 C C . THR B 1 273 ? 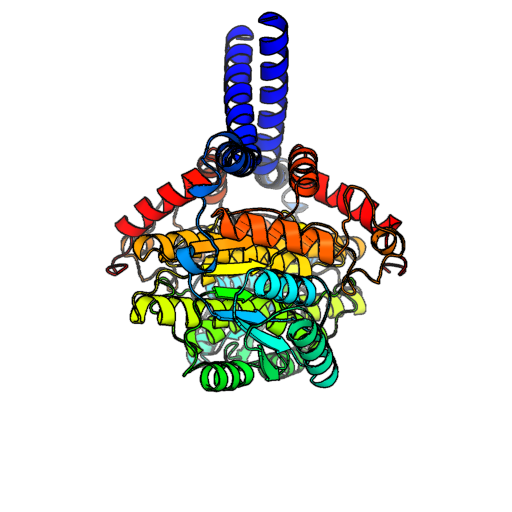2.232 17.156 -0.565 1 98.5 273 THR B C 1
ATOM 4582 O O . THR B 1 273 ? 2.217 16.375 0.392 1 98.5 273 THR B O 1
ATOM 4585 N N . PRO B 1 274 ? 3.314 17.484 -1.25 1 98.38 274 PRO B N 1
ATOM 4586 C CA . PRO B 1 274 ? 4.598 17.031 -0.714 1 98.38 274 PRO B CA 1
ATOM 4587 C C . PRO B 1 274 ? 5.109 17.906 0.425 1 98.38 274 PRO B C 1
ATOM 4589 O O . PRO B 1 274 ? 6.133 17.594 1.037 1 98.38 274 PRO B O 1
ATOM 4592 N N . GLY B 1 275 ? 4.469 18.938 0.756 1 98.19 275 GLY B N 1
ATOM 4593 C CA . GLY B 1 275 ? 4.73 19.734 1.945 1 98.19 275 GLY B CA 1
ATOM 4594 C C . GLY B 1 275 ? 5.766 20.828 1.721 1 98.19 275 GLY B C 1
ATOM 4595 O O . GLY B 1 275 ? 5.914 21.734 2.545 1 98.19 275 GLY B O 1
ATOM 4596 N N . TYR B 1 276 ? 6.48 20.781 0.593 1 97.56 276 TYR B N 1
ATOM 4597 C CA . TYR B 1 276 ? 7.582 21.688 0.29 1 97.56 276 TYR B CA 1
ATOM 4598 C C . TYR B 1 276 ? 7.598 22.047 -1.189 1 97.56 276 TYR B C 1
ATOM 4600 O O . TYR B 1 276 ? 7.395 21.188 -2.049 1 97.56 276 TYR B O 1
ATOM 4608 N N . SER B 1 277 ? 7.816 23.312 -1.553 1 94.69 277 SER B N 1
ATOM 4609 C CA . SER B 1 277 ? 7.656 23.828 -2.91 1 94.69 277 SER B CA 1
ATOM 4610 C C . SER B 1 277 ? 8.562 23.094 -3.889 1 94.69 277 SER B C 1
ATOM 4612 O O . SER B 1 277 ? 8.133 22.703 -4.977 1 94.69 277 SER B O 1
ATOM 4614 N N . TRP B 1 278 ? 9.805 22.922 -3.5 1 95.94 278 TRP B N 1
ATOM 4615 C CA . TRP B 1 278 ? 10.75 22.281 -4.406 1 95.94 278 TRP B CA 1
ATOM 4616 C C . TRP B 1 278 ? 10.414 20.797 -4.598 1 95.94 278 TRP B C 1
ATOM 4618 O O . TRP B 1 278 ? 10.797 20.203 -5.602 1 95.94 278 TRP B O 1
ATOM 4628 N N . HIS B 1 279 ? 9.758 20.188 -3.602 1 97.5 279 HIS B N 1
ATOM 4629 C CA . HIS B 1 279 ? 9.312 18.812 -3.752 1 97.5 279 HIS B CA 1
ATOM 4630 C C . HIS B 1 279 ? 8.227 18.688 -4.809 1 97.5 279 HIS B C 1
ATOM 4632 O O . HIS B 1 279 ? 8.109 17.672 -5.48 1 97.5 279 HIS B O 1
ATOM 4638 N N . HIS B 1 280 ? 7.371 19.828 -5.027 1 96.38 280 HIS B N 1
ATOM 4639 C CA . HIS B 1 280 ? 6.391 19.828 -6.109 1 96.38 280 HIS B CA 1
ATOM 4640 C C . HIS B 1 280 ? 7.07 19.734 -7.473 1 96.38 280 HIS B C 1
ATOM 4642 O O . HIS B 1 280 ? 6.645 18.953 -8.328 1 96.38 280 HIS B O 1
ATOM 4648 N N . LEU B 1 281 ? 8.109 20.516 -7.609 1 95.31 281 LEU B N 1
ATOM 4649 C CA . LEU B 1 281 ? 8.852 20.531 -8.867 1 95.31 281 LEU B CA 1
ATOM 4650 C C . LEU B 1 281 ? 9.531 19.172 -9.102 1 95.31 281 LEU B C 1
ATOM 4652 O O . LEU B 1 281 ? 9.539 18.672 -10.234 1 95.31 281 LEU B O 1
ATOM 4656 N N . GLN B 1 282 ? 10.094 18.688 -8.055 1 95.31 282 GLN B N 1
ATOM 4657 C CA . GLN B 1 282 ? 10.758 17.391 -8.141 1 95.31 282 GLN B CA 1
ATOM 4658 C C . GLN B 1 282 ? 9.781 16.297 -8.57 1 95.31 282 GLN B C 1
ATOM 4660 O O . GLN B 1 282 ? 10.102 15.492 -9.438 1 95.31 282 GLN B O 1
ATOM 4665 N N . ASN B 1 283 ? 8.648 16.234 -7.977 1 95.88 283 ASN B N 1
ATOM 4666 C CA . ASN B 1 283 ? 7.641 15.234 -8.297 1 95.88 283 ASN B CA 1
ATOM 4667 C C . ASN B 1 283 ? 7.168 15.352 -9.742 1 95.88 283 ASN B C 1
ATOM 4669 O O . ASN B 1 283 ? 6.98 14.344 -10.422 1 95.88 283 ASN B O 1
ATOM 4673 N N . ALA B 1 284 ? 6.973 16.609 -10.211 1 95.94 284 ALA B N 1
ATOM 4674 C CA . ALA B 1 284 ? 6.566 16.828 -11.594 1 95.94 284 ALA B CA 1
ATOM 4675 C C . ALA B 1 284 ? 7.621 16.312 -12.562 1 95.94 284 ALA B C 1
ATOM 4677 O O . ALA B 1 284 ? 7.297 15.641 -13.547 1 95.94 284 ALA B O 1
ATOM 4678 N N . GLY B 1 285 ? 8.891 16.578 -12.289 1 95.12 285 GLY B N 1
ATOM 4679 C CA . GLY B 1 285 ? 9.977 16.125 -13.148 1 95.12 285 GLY B CA 1
ATOM 4680 C C . GLY B 1 285 ? 10.109 14.617 -13.195 1 95.12 285 GLY B C 1
ATOM 4681 O O . GLY B 1 285 ? 10.25 14.039 -14.273 1 95.12 285 GLY B O 1
ATOM 4682 N N . ILE B 1 286 ? 9.977 14.008 -12.086 1 93.06 286 ILE B N 1
ATOM 4683 C CA . ILE B 1 286 ? 10.188 12.562 -12 1 93.06 286 ILE B CA 1
ATOM 4684 C C . ILE B 1 286 ? 9.008 11.828 -12.633 1 93.06 286 ILE B C 1
ATOM 4686 O O . ILE B 1 286 ? 9.188 10.773 -13.242 1 93.06 286 ILE B O 1
ATOM 4690 N N . SER B 1 287 ? 7.828 12.398 -12.57 1 93.44 287 SER B N 1
ATOM 4691 C CA . SER B 1 287 ? 6.613 11.734 -13.023 1 93.44 287 SER B CA 1
ATOM 4692 C C . SER B 1 287 ? 6.531 11.703 -14.547 1 93.44 287 SER B C 1
ATOM 4694 O O . SER B 1 287 ? 5.652 11.047 -15.117 1 93.44 287 SER B O 1
ATOM 4696 N N . ILE B 1 288 ? 7.453 12.398 -15.211 1 94 288 ILE B N 1
ATOM 4697 C CA . ILE B 1 288 ? 7.508 12.352 -16.672 1 94 288 ILE B CA 1
ATOM 4698 C C . ILE B 1 288 ? 7.922 10.953 -17.125 1 94 288 ILE B C 1
ATOM 4700 O O . ILE B 1 288 ? 7.523 10.508 -18.203 1 94 288 ILE B O 1
ATOM 4704 N N . PHE B 1 289 ? 8.602 10.273 -16.281 1 93.94 289 PHE B N 1
ATOM 4705 C CA . PHE B 1 289 ? 9.07 8.93 -16.609 1 93.94 289 PHE B CA 1
ATOM 4706 C C . PHE B 1 289 ? 8.094 7.879 -16.078 1 93.94 289 PHE B C 1
ATOM 4708 O O . PHE B 1 289 ? 7.605 7.984 -14.953 1 93.94 289 PHE B O 1
ATOM 4715 N N . PRO B 1 290 ? 7.832 6.91 -16.969 1 93.56 290 PRO B N 1
ATOM 4716 C CA . PRO B 1 290 ? 6.996 5.82 -16.453 1 93.56 290 PRO B CA 1
ATOM 4717 C C . PRO B 1 290 ? 7.645 5.082 -15.289 1 93.56 290 PRO B C 1
ATOM 4719 O O . PRO B 1 290 ? 8.867 5.113 -15.133 1 93.56 290 PRO B O 1
ATOM 4722 N N . TRP B 1 291 ? 6.836 4.441 -14.445 1 92.56 291 TRP B N 1
ATOM 4723 C CA . TRP B 1 291 ? 7.293 3.912 -13.164 1 92.56 291 TRP B CA 1
ATOM 4724 C C . TRP B 1 291 ? 8.391 2.871 -13.367 1 92.56 291 TRP B C 1
ATOM 4726 O O . TRP B 1 291 ? 9.297 2.748 -12.539 1 92.56 291 TRP B O 1
ATOM 4736 N N . ARG B 1 292 ? 8.375 2.09 -14.414 1 92.62 292 ARG B N 1
ATOM 4737 C CA . ARG B 1 292 ? 9.391 1.068 -14.656 1 92.62 292 ARG B CA 1
ATOM 4738 C C . ARG B 1 292 ? 10.758 1.699 -14.875 1 92.62 292 ARG B C 1
ATOM 4740 O O . ARG B 1 292 ? 11.773 1.155 -14.438 1 92.62 292 ARG B O 1
ATOM 4747 N N . LEU B 1 293 ? 10.703 2.801 -15.594 1 92.81 293 LEU B N 1
ATOM 4748 C CA . LEU B 1 293 ? 11.953 3.527 -15.789 1 92.81 293 LEU B CA 1
ATOM 4749 C C . LEU B 1 293 ? 12.414 4.176 -14.492 1 92.81 293 LEU B C 1
ATOM 4751 O O . LEU B 1 293 ? 13.617 4.219 -14.203 1 92.81 293 LEU B O 1
ATOM 4755 N N . ARG B 1 294 ? 11.445 4.645 -13.742 1 93.31 294 ARG B N 1
ATOM 4756 C CA . ARG B 1 294 ? 11.781 5.258 -12.461 1 93.31 294 ARG B CA 1
ATOM 4757 C C . ARG B 1 294 ? 12.414 4.246 -11.516 1 93.31 294 ARG B C 1
ATOM 4759 O O . ARG B 1 294 ? 13.312 4.586 -10.742 1 93.31 294 ARG B O 1
ATOM 4766 N N . LEU B 1 295 ? 11.914 3.076 -11.609 1 91.81 295 LEU B N 1
ATOM 4767 C CA . LEU B 1 295 ? 12.461 2.008 -10.781 1 91.81 295 LEU B CA 1
ATOM 4768 C C . LEU B 1 295 ? 13.953 1.834 -11.039 1 91.81 295 LEU B C 1
ATOM 4770 O O . LEU B 1 295 ? 14.742 1.738 -10.094 1 91.81 295 LEU B O 1
ATOM 4774 N N . ASN B 1 296 ? 14.367 1.877 -12.234 1 87.62 296 ASN B N 1
ATOM 4775 C CA . ASN B 1 296 ? 15.773 1.731 -12.602 1 87.62 296 ASN B CA 1
ATOM 4776 C C . ASN B 1 296 ? 16.594 2.951 -12.18 1 87.62 296 ASN B C 1
ATOM 4778 O O . ASN B 1 296 ? 17.719 2.814 -11.688 1 87.62 296 ASN B O 1
ATO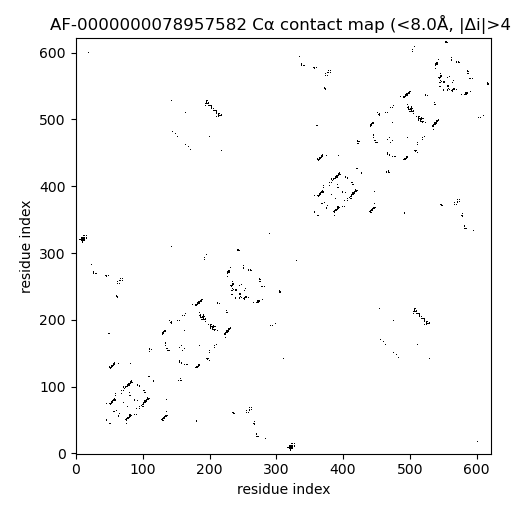M 4782 N N . ILE B 1 297 ? 15.953 4.07 -12.336 1 85.94 297 ILE B N 1
ATOM 4783 C CA . ILE B 1 297 ? 16.625 5.32 -12 1 85.94 297 ILE B CA 1
ATOM 4784 C C . ILE B 1 297 ? 16.844 5.398 -10.492 1 85.94 297 ILE B C 1
ATOM 4786 O O . ILE B 1 297 ? 17.938 5.762 -10.039 1 85.94 297 ILE B O 1
ATOM 4790 N N . VAL B 1 298 ? 15.844 5.023 -9.797 1 84.38 298 VAL B N 1
ATOM 4791 C CA . VAL B 1 298 ? 15.914 5.086 -8.336 1 84.38 298 VAL B CA 1
ATOM 4792 C C . VAL B 1 298 ? 16.969 4.109 -7.828 1 84.38 298 VAL B C 1
ATOM 4794 O O . VAL B 1 298 ? 17.688 4.41 -6.871 1 84.38 298 VAL B O 1
ATOM 4797 N N . GLN B 1 299 ? 17.078 2.99 -8.438 1 84.62 299 GLN B N 1
ATOM 4798 C CA . GLN B 1 299 ? 18.078 2.021 -8.023 1 84.62 299 GLN B CA 1
ATOM 4799 C C . GLN B 1 299 ? 19.484 2.549 -8.289 1 84.62 299 GLN B C 1
ATOM 4801 O O . GLN B 1 299 ? 20.391 2.348 -7.48 1 84.62 299 GLN B O 1
ATOM 4806 N N . LEU B 1 300 ? 19.625 3.244 -9.367 1 81.5 300 LEU B N 1
ATOM 4807 C CA . LEU B 1 300 ? 20.922 3.861 -9.664 1 81.5 300 LEU B CA 1
ATOM 4808 C C . LEU B 1 300 ? 21.25 4.949 -8.648 1 81.5 300 LEU B C 1
ATOM 4810 O O . LEU B 1 300 ? 22.375 5.039 -8.172 1 81.5 300 LEU B O 1
ATOM 4814 N N . PHE B 1 301 ? 20.203 5.633 -8.32 1 79.62 301 PHE B N 1
ATOM 4815 C CA . PHE B 1 301 ? 20.359 6.73 -7.375 1 79.62 301 PHE B CA 1
ATOM 4816 C C . PHE B 1 301 ? 20.672 6.203 -5.98 1 79.62 301 PHE B C 1
ATOM 4818 O O . PHE B 1 301 ? 21.594 6.695 -5.316 1 79.62 301 PHE B O 1
ATOM 4825 N N . PHE B 1 302 ? 19.984 5.18 -5.527 1 77.19 302 PHE B N 1
ATOM 4826 C CA . PHE B 1 302 ? 20.141 4.656 -4.176 1 77.19 302 PHE B CA 1
ATOM 4827 C C . PHE B 1 302 ? 21.484 3.953 -4.02 1 77.19 302 PHE B C 1
ATOM 4829 O O . PHE B 1 302 ? 22.094 3.992 -2.945 1 77.19 302 PHE B O 1
ATOM 4836 N N . THR B 1 303 ? 21.922 3.316 -5.043 1 75.75 303 THR B N 1
ATOM 4837 C CA . THR B 1 303 ? 23.234 2.682 -5 1 75.75 303 THR B CA 1
ATOM 4838 C C . THR B 1 303 ? 24.344 3.725 -4.828 1 75.75 303 THR B C 1
ATOM 4840 O O . THR B 1 303 ? 25.344 3.469 -4.164 1 75.75 303 THR B O 1
ATOM 4843 N N . ARG B 1 304 ? 24.016 4.871 -5.305 1 73.38 304 ARG B N 1
ATOM 4844 C CA . ARG B 1 304 ? 25.031 5.926 -5.27 1 73.38 304 ARG B CA 1
ATOM 4845 C C . ARG B 1 304 ? 25 6.672 -3.939 1 73.38 304 ARG B C 1
ATOM 4847 O O . ARG B 1 304 ? 26.047 7.059 -3.414 1 73.38 304 ARG B O 1
ATOM 4854 N N . ILE B 1 305 ? 23.875 6.75 -3.369 1 73.94 305 ILE B N 1
ATOM 4855 C CA . ILE B 1 305 ? 23.781 7.676 -2.244 1 73.94 305 ILE B CA 1
ATOM 4856 C C . ILE B 1 305 ? 23.859 6.898 -0.932 1 73.94 305 ILE B C 1
ATOM 4858 O O . ILE B 1 305 ? 24.078 7.484 0.131 1 73.94 305 ILE B O 1
ATOM 4862 N N . SER B 1 306 ? 23.625 5.633 -1.029 1 75.12 306 SER B N 1
ATOM 4863 C CA . SER B 1 306 ? 23.656 4.844 0.197 1 75.12 306 SER B CA 1
ATOM 4864 C C . SER B 1 306 ? 25.094 4.559 0.623 1 75.12 306 SER B C 1
ATOM 4866 O O . SER B 1 306 ? 25.922 4.156 -0.196 1 75.12 306 SER B O 1
ATOM 4868 N N . ASP B 1 307 ? 25.297 4.84 1.85 1 73.56 307 ASP B N 1
ATOM 4869 C CA . ASP B 1 307 ? 26.625 4.562 2.363 1 73.56 307 ASP B CA 1
ATOM 4870 C C . ASP B 1 307 ? 26.797 3.08 2.699 1 73.56 307 ASP B C 1
ATOM 4872 O O . ASP B 1 307 ? 27.922 2.586 2.82 1 73.56 307 ASP B O 1
ATOM 4876 N N . LYS B 1 308 ? 25.703 2.393 2.875 1 65.19 308 LYS B N 1
ATOM 4877 C CA . LYS B 1 308 ? 25.766 0.972 3.205 1 65.19 308 LYS B CA 1
ATOM 4878 C C . LYS B 1 308 ? 25.75 0.114 1.943 1 65.19 308 LYS B C 1
ATOM 4880 O O . LYS B 1 308 ? 25.109 0.46 0.955 1 65.19 308 LYS B O 1
ATOM 4885 N N . LYS B 1 309 ? 26.891 -0.78 1.916 1 55.81 309 LYS B N 1
ATOM 4886 C CA . LYS B 1 309 ? 26.891 -1.724 0.802 1 55.81 309 LYS B CA 1
ATOM 4887 C C . LYS B 1 309 ? 25.578 -2.494 0.736 1 55.81 309 LYS B C 1
ATOM 4889 O O . LYS B 1 309 ? 25.109 -3.031 1.745 1 55.81 309 LYS B O 1
ATOM 4894 N N . LYS B 1 310 ? 24.609 -2.197 -0.226 1 54.69 310 LYS B N 1
ATOM 4895 C CA . LYS B 1 310 ? 23.312 -2.828 -0.426 1 54.69 310 LYS B CA 1
ATOM 4896 C C . LYS B 1 310 ? 23.406 -4.344 -0.26 1 54.69 310 LYS B C 1
ATOM 4898 O O . LYS B 1 310 ? 22.391 -5.027 -0.187 1 54.69 310 LYS B O 1
ATOM 4903 N N . LEU B 1 311 ? 24.562 -4.984 -0.554 1 42.69 311 LEU B N 1
ATOM 4904 C CA . LEU B 1 311 ? 24.594 -6.441 -0.607 1 42.69 311 LEU B CA 1
ATOM 4905 C C . LEU B 1 311 ? 24.75 -7.035 0.79 1 42.69 311 LEU B C 1
ATOM 4907 O O . LEU B 1 311 ? 25.5 -6.504 1.614 1 42.69 311 LEU B O 1
#

Solvent-accessible surface area (backbone atoms only — not comparable to full-atom values): 31010 Å² total; per-residue (Å²): 109,67,64,59,50,48,51,51,23,27,52,45,11,47,52,50,49,51,53,50,48,48,74,60,38,51,50,58,50,52,55,48,45,52,67,69,69,40,56,72,87,71,54,59,49,51,49,76,60,38,36,50,25,32,38,31,30,35,25,56,47,42,53,28,26,30,33,52,47,43,42,28,70,68,61,25,21,37,33,42,26,28,61,55,62,69,46,38,52,53,49,47,50,54,40,55,73,76,28,96,50,56,72,44,81,45,80,41,50,50,64,68,50,75,62,42,54,59,54,50,50,61,75,44,66,86,52,76,64,21,30,39,34,41,46,42,64,58,73,57,84,45,33,64,80,74,56,47,75,65,56,52,49,34,38,44,32,28,39,42,47,43,51,51,53,52,49,42,51,48,52,40,48,30,57,75,68,69,40,39,17,36,40,36,43,54,45,30,53,45,33,76,41,43,31,60,42,24,20,68,45,18,9,32,19,20,18,44,49,25,30,42,58,7,45,29,62,67,30,47,89,63,53,29,44,40,23,39,35,26,37,61,64,50,35,34,72,80,43,66,60,14,69,65,53,60,69,39,50,88,68,18,37,48,25,59,62,36,19,52,42,31,52,51,37,51,49,70,62,54,47,58,42,38,36,39,75,54,42,48,55,49,52,51,61,56,62,72,44,58,57,72,58,44,40,55,51,49,51,56,49,48,65,67,45,39,68,58,77,77,120,109,67,64,58,48,48,51,52,24,27,52,46,11,47,51,50,48,52,54,51,47,49,73,59,38,50,51,59,49,52,55,48,45,54,67,69,69,40,57,71,86,72,55,59,49,50,47,76,61,37,34,50,24,32,39,31,31,35,25,55,48,41,52,28,28,29,36,52,46,44,42,27,71,67,62,23,22,38,34,40,26,30,61,54,61,69,47,37,52,53,49,47,50,53,42,55,74,76,29,95,50,56,72,44,82,44,80,39,50,51,62,70,49,75,63,40,56,59,53,51,50,63,74,45,66,86,50,75,64,22,31,39,34,40,45,42,65,60,72,58,84,45,34,63,80,74,57,47,75,64,57,54,49,33,40,44,33,26,40,42,47,43,49,50,53,51,49,42,52,48,52,42,51,29,56,75,68,70,40,39,18,35,41,36,43,53,45,31,53,46,32,77,39,42,32,61,44,24,21,68,46,18,9,33,19,19,18,44,48,25,29,42,58,7,44,28,61,67,30,46,85,62,53,29,44,40,24,39,36,28,36,61,65,49,35,33,72,80,43,66,60,14,68,64,53,60,69,40,49,88,70,18,39,48,25,56,61,36,19,50,44,31,52,52,38,51,48,70,62,52,46,59,42,38,37,39,74,53,42,48,55,49,51,51,60,56,63,72,44,57,59,74,58,42,39,55,51,49,50,56,48,49,66,66,44,38,69,59,77,79,119

Radius of gyration: 24.82 Å; Cα contacts (8 Å, |Δi|>4): 1206; chains: 2; bounding box: 54×77×71 Å